Protein AF-A0A3N1X2M3-F1 (afdb_monomer_lite)

pLDDT: mean 77.03, std 16.51, range [32.19, 97.44]

Radius of gyration: 41.49 Å; chains: 1; bounding box: 100×91×136 Å

Sequence (552 aa):
MCPLSKSHRQSRPHRLSAPCVRRRLHGYTLLELTVAGSVAAVVTAGALLTLQFNERMTAGKIVAEHMLRLSAAVVRYKELYHKELTRLPPICGQSSYAVGLSKAGPDLSAVAPARPLCSVERRGSPAVFMDNGLQPSVADLQAFGLLESGFDPRLVLPLMPAVPVKRADTSGAPSTLDAPAEFGILIAAVCLESGASTLLPPTPPSPHEPDPCGFQASGGHADLVSTVFNIRPYDVGGDRFGSGARLGAMLQALGGQGFMAQLGSDGQLRAYKGQSVLPNPVTAPTLNGAAGLPGIVAAHHRSVPSEFTMRDGSNPPTQDWNFANRALNHVSTLGVDGLATLGSVKVGNNLSVSGNAEVDGDVTIDGAAAVTGRVVMTGGASLYGASSVEHLGMRSIQSIGDACSTRHHSFAQDDQNLEQLMMCHNTKWVRIAAATPAAPPPPAASQRPGFHFRLSERGFRGLLRFEVIYRQNGSTYSAKSPEYSQTGATWSWTPDASNQQIVLLVAQIHAGQNGWVSIMRRPLDDDLYRTKGKCYNILSTAYPFPVDHSCN

Structure (mmCIF, N/CA/C/O backbone):
data_AF-A0A3N1X2M3-F1
#
_entry.id   AF-A0A3N1X2M3-F1
#
loop_
_atom_site.group_PDB
_atom_site.id
_atom_site.type_symbol
_atom_site.label_atom_id
_atom_site.label_alt_id
_atom_site.label_comp_id
_atom_site.label_asym_id
_atom_site.label_entity_id
_atom_site.label_seq_id
_atom_site.pdbx_PDB_ins_code
_atom_site.Cartn_x
_atom_site.Cartn_y
_atom_site.Cartn_z
_atom_site.occupancy
_atom_site.B_iso_or_equiv
_atom_site.auth_seq_id
_atom_site.auth_comp_id
_atom_site.auth_asym_id
_atom_site.auth_atom_id
_atom_site.pdbx_PDB_model_num
ATOM 1 N N . MET A 1 1 ? 23.122 6.954 -68.453 1.00 53.81 1 MET A N 1
ATOM 2 C CA . MET A 1 1 ? 22.817 6.107 -69.625 1.00 53.81 1 MET A CA 1
ATOM 3 C C . MET A 1 1 ? 21.412 5.545 -69.471 1.00 53.81 1 MET A C 1
ATOM 5 O O . MET A 1 1 ? 21.198 4.759 -68.566 1.00 53.81 1 MET A O 1
ATOM 9 N N . CYS A 1 2 ? 20.475 6.026 -70.289 1.00 32.19 2 CYS A N 1
ATOM 10 C CA . CYS A 1 2 ? 19.254 5.373 -70.789 1.00 32.19 2 CYS A CA 1
ATOM 11 C C . CYS A 1 2 ? 18.609 6.360 -71.790 1.00 32.19 2 CYS A C 1
ATOM 13 O O . CYS A 1 2 ? 18.848 7.563 -71.661 1.00 32.19 2 CYS A O 1
ATOM 15 N N . PRO A 1 3 ? 17.943 5.884 -72.853 1.00 58.34 3 PRO A N 1
ATOM 16 C CA . PRO A 1 3 ? 18.269 6.345 -74.197 1.00 58.34 3 PRO A CA 1
ATOM 17 C C . PRO A 1 3 ? 17.241 7.277 -74.851 1.00 58.34 3 PRO A C 1
ATOM 19 O O . PRO A 1 3 ? 16.112 7.456 -74.408 1.00 58.34 3 PRO A O 1
ATOM 22 N N . LEU A 1 4 ? 17.719 7.850 -75.956 1.00 56.78 4 LEU A N 1
ATOM 23 C CA . LEU A 1 4 ? 17.026 8.627 -76.976 1.00 56.78 4 LEU A CA 1
ATOM 24 C C . LEU A 1 4 ? 15.761 7.946 -77.523 1.00 56.78 4 LEU A C 1
ATOM 26 O O . LEU A 1 4 ? 15.794 6.779 -77.900 1.00 56.78 4 LEU A O 1
ATOM 30 N N . SER A 1 5 ? 14.718 8.748 -77.751 1.00 49.72 5 SER A N 1
ATOM 31 C CA . SER A 1 5 ? 13.760 8.536 -78.840 1.00 49.72 5 SER A CA 1
ATOM 32 C C . SER A 1 5 ? 13.392 9.885 -79.464 1.00 49.72 5 SER A C 1
ATOM 34 O O . SER A 1 5 ? 12.860 10.776 -78.803 1.00 49.72 5 SER A O 1
ATOM 36 N N . LYS A 1 6 ? 13.746 10.038 -80.744 1.00 57.00 6 LYS A N 1
ATOM 37 C CA . LYS A 1 6 ? 13.289 11.087 -81.664 1.00 57.00 6 LYS A CA 1
ATOM 38 C C . LYS A 1 6 ? 12.164 10.497 -82.516 1.00 57.00 6 LYS A C 1
ATOM 40 O O . LYS A 1 6 ? 12.378 9.446 -83.108 1.00 57.00 6 LYS A O 1
ATOM 45 N N . SER A 1 7 ? 11.064 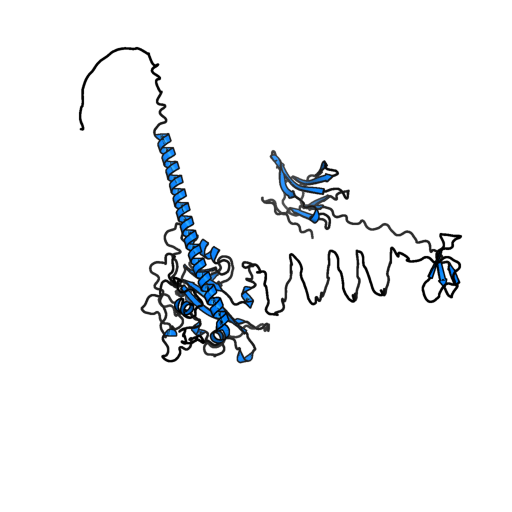11.224 -82.716 1.00 49.16 7 SER A N 1
ATOM 46 C CA . SER A 1 7 ? 10.357 11.232 -84.007 1.00 49.16 7 SER A CA 1
ATOM 47 C C . SER A 1 7 ? 9.429 12.446 -84.149 1.00 49.16 7 SER A C 1
ATOM 49 O O . SER A 1 7 ? 8.823 12.915 -83.192 1.00 49.16 7 SER A O 1
ATOM 51 N N . HIS A 1 8 ? 9.393 12.954 -85.378 1.00 52.16 8 HIS A N 1
ATOM 52 C CA . HIS A 1 8 ? 8.836 14.198 -85.908 1.00 52.16 8 HIS A CA 1
ATOM 53 C C . HIS A 1 8 ? 7.333 14.139 -86.252 1.00 52.16 8 HIS A C 1
ATOM 55 O O . HIS A 1 8 ? 6.899 13.162 -86.853 1.00 52.16 8 HIS A O 1
ATOM 61 N N . ARG A 1 9 ? 6.612 15.267 -86.083 1.00 44.78 9 ARG A N 1
ATOM 62 C CA . ARG A 1 9 ? 5.827 16.010 -87.122 1.00 44.78 9 ARG A CA 1
ATOM 63 C C . ARG A 1 9 ? 5.054 17.171 -86.461 1.00 44.78 9 ARG A C 1
ATOM 65 O O . ARG A 1 9 ? 4.265 16.936 -85.564 1.00 44.78 9 ARG A O 1
ATOM 72 N N . GLN A 1 10 ? 5.430 18.440 -86.650 1.00 52.47 10 GLN A N 1
ATOM 73 C CA . GLN A 1 10 ? 5.041 19.393 -87.717 1.00 52.47 10 GLN A CA 1
ATOM 74 C C . GLN A 1 10 ? 3.537 19.752 -87.804 1.00 52.47 10 GLN A C 1
ATOM 76 O O . GLN A 1 10 ? 2.766 19.065 -88.461 1.00 52.47 10 GLN A O 1
ATOM 81 N N . SER A 1 11 ? 3.158 20.908 -87.236 1.00 43.72 11 SER A N 1
ATOM 82 C CA . SER A 1 11 ? 2.381 21.982 -87.899 1.00 43.72 11 SER A CA 1
ATOM 83 C C . SER A 1 11 ? 2.278 23.235 -86.996 1.00 43.72 11 SER A C 1
ATOM 85 O O . SER A 1 11 ? 2.038 23.155 -85.798 1.00 43.72 11 SER A O 1
ATOM 87 N N . ARG A 1 12 ? 2.581 24.397 -87.588 1.00 45.47 12 ARG A N 1
ATOM 88 C CA . ARG A 1 12 ? 2.543 25.782 -87.052 1.00 45.47 12 ARG A CA 1
ATOM 89 C C . ARG A 1 12 ? 1.107 26.365 -87.176 1.00 45.47 12 ARG A C 1
ATOM 91 O O . ARG A 1 12 ? 0.313 25.745 -87.872 1.00 45.47 12 ARG A O 1
ATOM 98 N N . PRO A 1 13 ? 0.827 27.640 -86.818 1.00 62.94 13 PRO A N 1
ATOM 99 C CA . PRO A 1 13 ? 1.230 28.434 -85.647 1.00 62.94 13 PRO A CA 1
ATOM 100 C C . PRO A 1 13 ? 0.038 29.231 -85.049 1.00 62.94 13 PRO A C 1
ATOM 102 O O . PRO A 1 13 ? -0.761 29.781 -85.790 1.00 62.94 13 PRO A O 1
ATOM 105 N N . HIS A 1 14 ? -0.008 29.475 -83.737 1.00 43.88 14 HIS A N 1
ATOM 106 C CA . HIS A 1 14 ? -0.624 30.711 -83.229 1.00 43.88 14 HIS A CA 1
ATOM 107 C C . HIS A 1 14 ? 0.179 31.251 -82.050 1.00 43.88 14 HIS A C 1
ATOM 109 O O . HIS A 1 14 ? 0.288 30.641 -80.989 1.00 43.88 14 HIS A O 1
ATOM 115 N N . ARG A 1 15 ? 0.795 32.412 -82.299 1.00 51.28 15 ARG A N 1
ATOM 116 C CA . ARG A 1 15 ? 1.425 33.268 -81.299 1.00 51.28 15 ARG A CA 1
ATOM 117 C C . ARG A 1 15 ? 0.338 33.787 -80.362 1.00 51.28 15 ARG A C 1
ATOM 119 O O . ARG A 1 15 ? -0.421 34.669 -80.745 1.00 51.28 15 ARG A O 1
ATOM 126 N N . LEU A 1 16 ? 0.331 33.294 -79.132 1.00 49.75 16 LEU A N 1
ATOM 127 C CA . LEU A 1 16 ? -0.093 34.077 -77.981 1.00 49.75 16 LEU A CA 1
ATOM 128 C C . LEU A 1 16 ? 1.117 34.181 -77.062 1.00 49.75 16 LEU A C 1
ATOM 130 O O . LEU A 1 16 ? 1.571 33.211 -76.460 1.00 49.75 16 LEU A O 1
ATOM 134 N N . SER A 1 17 ? 1.691 35.376 -77.069 1.00 53.62 17 SER A N 1
ATOM 135 C CA . SER A 1 17 ? 2.804 35.810 -76.244 1.00 53.62 17 SER A CA 1
ATOM 136 C C . SER A 1 17 ? 2.373 35.768 -74.778 1.00 53.62 17 SER A C 1
ATOM 138 O O . SER A 1 17 ? 1.861 36.750 -74.247 1.00 53.62 17 SER A O 1
ATOM 140 N N . ALA A 1 18 ? 2.543 34.622 -74.122 1.00 58.44 18 ALA A N 1
ATOM 141 C CA . ALA A 1 18 ? 2.442 34.559 -72.674 1.00 58.44 18 ALA A CA 1
ATOM 142 C C . ALA A 1 18 ? 3.583 35.408 -72.083 1.00 58.44 18 ALA A C 1
ATOM 144 O O . ALA A 1 18 ? 4.738 35.235 -72.493 1.00 58.44 18 ALA A O 1
ATOM 145 N N . PRO A 1 19 ? 3.303 36.339 -71.155 1.00 50.25 19 PRO A N 1
ATOM 146 C CA . PRO A 1 19 ? 4.348 37.099 -70.498 1.00 50.25 19 PRO A CA 1
ATOM 147 C C . PRO A 1 19 ? 5.269 36.111 -69.789 1.00 50.25 19 PRO A C 1
ATOM 149 O O . PRO A 1 19 ? 4.831 35.285 -68.988 1.00 50.25 19 PRO A O 1
ATOM 152 N N . CYS A 1 20 ? 6.557 36.186 -70.116 1.00 51.91 20 CYS A N 1
ATOM 153 C CA . CYS A 1 20 ? 7.609 35.490 -69.401 1.00 51.91 20 CYS A CA 1
ATOM 154 C C . CYS A 1 20 ? 7.644 36.067 -67.982 1.00 51.91 20 CYS A C 1
ATOM 156 O O . CYS A 1 20 ? 8.359 37.027 -67.690 1.00 51.91 20 CYS A O 1
ATOM 158 N N . VAL A 1 21 ? 6.798 35.524 -67.105 1.00 55.84 21 VAL A N 1
ATOM 159 C CA . VAL A 1 21 ? 6.858 35.764 -65.671 1.00 55.84 21 VAL A CA 1
ATOM 160 C C . VAL A 1 21 ? 8.177 35.151 -65.236 1.00 55.84 21 VAL A C 1
ATOM 162 O O . VAL A 1 21 ? 8.272 33.951 -64.979 1.00 55.84 21 VAL A O 1
ATOM 165 N N . ARG A 1 22 ? 9.222 35.985 -65.186 1.00 50.28 22 ARG A N 1
ATOM 166 C CA . ARG A 1 22 ? 10.415 35.738 -64.380 1.00 50.28 22 ARG A CA 1
ATOM 167 C C . ARG A 1 22 ? 9.916 35.519 -62.956 1.00 50.28 22 ARG A C 1
ATOM 169 O O . ARG A 1 22 ? 9.818 36.464 -62.174 1.00 50.28 22 ARG A O 1
ATOM 176 N N . ARG A 1 23 ? 9.578 34.272 -62.618 1.00 54.62 23 ARG A N 1
ATOM 177 C CA . ARG A 1 23 ? 9.524 33.822 -61.235 1.00 54.62 23 ARG A CA 1
ATOM 178 C C . ARG A 1 23 ? 10.933 34.052 -60.724 1.00 54.62 23 ARG A C 1
ATOM 180 O O . ARG A 1 23 ? 11.838 33.276 -61.018 1.00 54.62 23 ARG A O 1
ATOM 187 N N . ARG A 1 24 ? 11.132 35.181 -60.039 1.00 54.78 24 ARG A N 1
ATOM 188 C CA . ARG A 1 24 ? 12.259 35.349 -59.134 1.00 54.78 24 ARG A CA 1
ATOM 189 C C . ARG A 1 24 ? 12.146 34.157 -58.197 1.00 54.78 24 ARG A C 1
ATOM 191 O O . ARG A 1 24 ? 11.258 34.135 -57.347 1.00 54.78 24 ARG A O 1
ATOM 198 N N . LEU A 1 25 ? 12.958 33.133 -58.444 1.00 56.84 25 LEU A N 1
ATOM 199 C CA . LEU A 1 25 ? 13.292 32.127 -57.455 1.00 56.84 25 LEU A CA 1
ATOM 200 C C . LEU A 1 25 ? 13.888 32.940 -56.315 1.00 56.84 25 LEU A C 1
ATOM 202 O O . LEU A 1 25 ? 15.044 33.353 -56.369 1.00 56.84 25 LEU A O 1
ATOM 206 N N . HIS A 1 26 ? 13.030 33.316 -55.372 1.00 59.12 26 HIS A N 1
ATOM 207 C CA . HIS A 1 26 ? 13.476 33.878 -54.121 1.00 59.12 26 HIS A CA 1
ATOM 208 C C . HIS A 1 26 ? 14.289 32.747 -53.517 1.00 59.12 26 HIS A C 1
ATOM 210 O O . HIS A 1 26 ? 13.748 31.674 -53.246 1.00 59.12 26 HIS A O 1
ATOM 216 N N . GLY A 1 27 ? 15.604 32.944 -53.456 1.00 59.41 27 GLY A N 1
ATOM 217 C CA . GLY A 1 27 ? 16.494 32.084 -52.707 1.00 59.41 27 GLY A CA 1
ATOM 218 C C . GLY A 1 27 ? 16.110 32.210 -51.244 1.00 59.41 27 GLY A C 1
ATOM 219 O O . GLY A 1 27 ? 16.752 32.941 -50.505 1.00 59.41 27 GLY A O 1
ATOM 220 N N . TYR A 1 28 ? 15.033 31.540 -50.849 1.00 61.38 28 TYR A N 1
ATOM 221 C CA . TYR A 1 28 ? 14.837 31.079 -49.489 1.00 61.38 28 TYR A CA 1
ATOM 222 C C . TYR A 1 28 ? 15.843 29.950 -49.350 1.00 61.38 28 TYR A C 1
ATOM 224 O O . TYR A 1 28 ? 15.673 28.827 -49.830 1.00 61.38 28 TYR A O 1
ATOM 232 N N . THR A 1 29 ? 17.029 30.403 -48.965 1.00 69.19 29 THR A N 1
ATOM 233 C CA . THR A 1 29 ? 18.290 29.702 -49.075 1.00 69.19 29 THR A CA 1
ATOM 234 C C . THR A 1 29 ? 18.271 28.507 -48.138 1.00 69.19 29 THR A C 1
ATOM 236 O O . THR A 1 29 ? 17.552 28.481 -47.145 1.00 69.19 29 THR A O 1
ATOM 239 N N . LEU A 1 30 ? 19.085 27.510 -48.463 1.00 81.38 30 LEU A N 1
ATOM 240 C CA . LEU A 1 30 ? 19.353 26.280 -47.714 1.00 81.38 30 LEU A CA 1
ATOM 241 C C . LEU A 1 30 ? 19.266 26.395 -46.170 1.00 81.38 30 LEU A C 1
ATOM 243 O O . LEU A 1 30 ? 18.910 25.427 -45.509 1.00 81.38 30 LEU A O 1
ATOM 247 N N . LEU A 1 31 ? 19.572 27.570 -45.612 1.00 84.31 31 LEU A N 1
ATOM 248 C CA . LEU A 1 31 ? 19.522 27.901 -44.191 1.00 84.31 31 LEU A CA 1
ATOM 249 C C . LEU A 1 31 ? 18.120 27.794 -43.557 1.00 84.31 31 LEU A C 1
ATOM 251 O O . LEU A 1 31 ? 18.002 27.318 -42.433 1.00 84.31 31 LEU A O 1
ATOM 255 N N . GLU A 1 32 ? 17.044 28.180 -44.247 1.00 85.12 32 GLU A N 1
ATOM 256 C CA . GLU A 1 32 ? 15.685 28.030 -43.692 1.00 85.12 32 GLU A CA 1
ATOM 257 C C . GLU A 1 32 ? 15.264 26.558 -43.628 1.00 85.12 32 GLU A C 1
ATOM 259 O O . GLU A 1 32 ? 14.661 26.123 -42.648 1.00 85.12 32 GLU A O 1
ATOM 264 N N . LEU A 1 33 ? 15.654 25.764 -44.631 1.00 87.88 33 LEU A N 1
ATOM 265 C CA . LEU A 1 33 ? 15.412 24.320 -44.646 1.00 87.88 33 LEU A CA 1
ATOM 266 C C . LEU A 1 33 ? 16.230 23.587 -43.577 1.00 87.88 33 LEU A C 1
ATOM 268 O O . LEU A 1 33 ? 15.714 22.652 -42.967 1.00 87.88 33 LEU A O 1
ATOM 272 N N . THR A 1 34 ? 17.473 24.000 -43.308 1.00 92.75 34 THR A N 1
ATOM 273 C CA . THR A 1 34 ? 18.277 23.386 -42.239 1.00 92.75 34 THR A CA 1
ATOM 274 C C . THR A 1 34 ? 17.753 23.743 -40.852 1.00 92.75 34 THR A C 1
ATOM 276 O O . THR A 1 34 ? 17.712 22.866 -39.990 1.00 92.75 34 THR A O 1
ATOM 279 N N . VAL A 1 35 ? 17.298 24.982 -40.631 1.00 93.12 35 VAL A N 1
ATOM 280 C CA . VAL A 1 35 ? 16.659 25.388 -39.367 1.00 93.12 35 VAL A CA 1
ATOM 281 C C . VAL A 1 35 ? 15.319 24.674 -39.178 1.00 93.12 35 VAL A C 1
ATOM 283 O O . VAL A 1 35 ? 15.062 24.129 -38.108 1.00 93.12 35 VAL A O 1
ATOM 286 N N . ALA A 1 36 ? 14.478 24.598 -40.211 1.00 91.44 36 ALA A N 1
ATOM 287 C CA . ALA A 1 36 ? 13.221 23.856 -40.133 1.00 91.44 36 ALA A CA 1
ATOM 288 C C . ALA A 1 36 ? 13.463 22.358 -39.873 1.00 91.44 36 ALA A C 1
ATOM 290 O O . ALA A 1 36 ? 12.793 21.760 -39.032 1.00 91.44 36 ALA A O 1
ATOM 291 N N . GLY A 1 37 ? 14.457 21.763 -40.541 1.00 95.38 37 GLY A N 1
ATOM 292 C CA . GLY A 1 37 ? 14.848 20.369 -40.342 1.00 95.38 37 GLY A CA 1
ATOM 293 C C . GLY A 1 37 ? 15.375 20.086 -38.934 1.00 95.38 37 GLY A C 1
ATOM 294 O O . GLY A 1 37 ? 15.005 19.073 -38.340 1.00 95.38 37 GLY A O 1
ATOM 295 N N . SER A 1 38 ? 16.186 20.981 -38.361 1.00 95.56 38 SER A N 1
ATOM 296 C CA . SER A 1 38 ? 16.709 20.813 -37.000 1.00 95.56 38 SER A CA 1
ATOM 297 C C . SER A 1 38 ? 15.615 20.963 -35.941 1.00 95.56 38 SER A C 1
ATOM 299 O O . SER A 1 38 ? 15.538 20.135 -35.034 1.00 95.56 38 SER A O 1
ATOM 301 N N . VAL A 1 39 ? 14.709 21.935 -36.089 1.00 95.62 39 VAL A N 1
ATOM 302 C CA . VAL A 1 39 ? 13.544 22.088 -35.203 1.00 95.62 39 VAL A CA 1
ATOM 303 C C . VAL A 1 39 ? 12.637 20.860 -35.292 1.00 95.62 39 VAL A C 1
ATOM 305 O O . VAL A 1 39 ? 12.254 20.313 -34.258 1.00 95.62 39 VAL A O 1
ATOM 308 N N . ALA A 1 40 ? 12.345 20.368 -36.499 1.00 96.00 40 ALA A N 1
ATOM 309 C CA . ALA A 1 40 ? 11.546 19.159 -36.687 1.00 96.00 40 ALA A CA 1
ATOM 310 C C . ALA A 1 40 ? 12.202 17.927 -36.040 1.00 96.00 40 ALA A C 1
ATOM 312 O O . ALA A 1 40 ? 11.512 17.140 -35.387 1.00 96.00 40 ALA A O 1
ATOM 313 N N . ALA A 1 41 ? 13.525 17.776 -36.154 1.00 96.88 41 ALA A N 1
ATOM 314 C CA . ALA A 1 41 ? 14.265 16.693 -35.508 1.00 96.88 41 ALA A CA 1
ATOM 315 C C . ALA A 1 41 ? 14.193 16.778 -33.974 1.00 96.88 41 ALA A C 1
ATOM 317 O O . ALA A 1 41 ? 13.937 15.767 -33.323 1.00 96.88 41 ALA A O 1
ATOM 318 N N . VAL A 1 42 ? 14.344 17.975 -33.394 1.00 96.56 42 VAL A N 1
ATOM 319 C CA . VAL A 1 42 ? 14.238 18.193 -31.940 1.00 96.56 42 VAL A CA 1
ATOM 320 C C . VAL A 1 42 ? 12.825 17.903 -31.434 1.00 96.56 42 VAL A C 1
ATOM 322 O O . VAL A 1 42 ? 12.671 17.202 -30.435 1.00 96.56 42 VAL A O 1
ATOM 325 N N . VAL A 1 43 ? 11.790 18.379 -32.130 1.00 96.75 43 VAL A N 1
ATOM 326 C CA . VAL A 1 43 ? 10.387 18.110 -31.769 1.00 96.75 43 VAL A CA 1
ATOM 327 C C . VAL A 1 43 ? 10.079 16.615 -31.862 1.00 96.75 43 VAL A C 1
ATOM 329 O O . VAL A 1 43 ? 9.470 16.059 -30.951 1.00 96.75 43 VAL A O 1
ATOM 332 N N . THR A 1 44 ? 10.544 15.945 -32.919 1.00 96.38 44 THR A N 1
ATOM 333 C CA . THR A 1 44 ? 10.338 14.499 -33.103 1.00 96.38 44 THR A CA 1
ATOM 334 C C . THR A 1 44 ? 11.055 13.694 -32.020 1.00 96.38 44 THR A C 1
ATOM 336 O O . THR A 1 44 ? 10.460 12.794 -31.430 1.00 96.38 44 THR A O 1
ATOM 339 N N . ALA A 1 45 ? 12.305 14.041 -31.699 1.00 95.56 45 ALA A N 1
ATOM 340 C CA . ALA A 1 45 ? 13.048 13.416 -30.608 1.00 95.56 45 ALA A CA 1
ATOM 341 C C . ALA A 1 45 ? 12.356 13.640 -29.253 1.00 95.56 45 ALA A C 1
ATOM 343 O O . ALA A 1 45 ? 12.211 12.697 -28.479 1.00 95.56 45 ALA A O 1
ATOM 344 N N . GLY A 1 46 ? 11.862 14.855 -28.991 1.00 95.69 46 GLY A N 1
ATOM 345 C CA . GLY A 1 46 ? 11.084 15.173 -27.793 1.00 95.69 46 GLY A CA 1
ATOM 346 C C . GLY A 1 46 ? 9.809 14.335 -27.681 1.00 95.69 46 GLY A C 1
ATOM 347 O O . GLY A 1 46 ? 9.568 13.730 -26.639 1.00 95.69 46 GLY A O 1
ATOM 348 N N . ALA A 1 47 ? 9.036 14.220 -28.765 1.00 96.12 47 ALA A N 1
ATOM 349 C CA . ALA A 1 47 ? 7.826 13.401 -28.802 1.00 96.12 47 ALA A CA 1
ATOM 350 C C . ALA A 1 47 ? 8.122 11.912 -28.546 1.00 96.12 47 ALA A C 1
ATOM 352 O O . ALA A 1 47 ? 7.431 11.280 -27.746 1.00 96.12 47 ALA A O 1
ATOM 353 N N . LEU A 1 48 ? 9.177 11.361 -29.158 1.00 95.81 48 LEU A N 1
ATOM 354 C CA . LEU A 1 48 ? 9.611 9.980 -28.919 1.00 95.81 48 LEU A CA 1
ATOM 355 C C . LEU A 1 48 ? 10.044 9.757 -27.463 1.00 95.81 48 LEU A C 1
ATOM 357 O O . LEU A 1 48 ? 9.669 8.749 -26.866 1.00 95.81 48 LEU A O 1
ATOM 361 N N . LEU A 1 49 ? 10.771 10.705 -26.862 1.00 93.25 49 LEU A N 1
ATOM 362 C CA . LEU A 1 49 ? 11.153 10.638 -25.448 1.00 93.25 49 LEU A CA 1
ATOM 363 C C . LEU A 1 49 ? 9.930 10.689 -24.522 1.00 93.25 49 LEU A C 1
ATOM 365 O O . LEU A 1 49 ? 9.885 9.949 -23.539 1.00 93.25 49 LEU A O 1
ATOM 369 N N . THR A 1 50 ? 8.917 11.504 -24.834 1.00 93.56 50 THR A N 1
ATOM 370 C CA . THR A 1 50 ? 7.654 11.543 -24.078 1.00 93.56 50 THR A CA 1
ATOM 371 C C . THR A 1 50 ? 6.870 10.237 -24.203 1.00 93.56 50 THR A C 1
ATOM 373 O O . THR A 1 50 ? 6.358 9.743 -23.198 1.00 93.56 50 THR A O 1
ATOM 376 N N . LEU A 1 51 ? 6.798 9.641 -25.398 1.00 95.12 51 LEU A N 1
ATOM 377 C CA . LEU A 1 51 ? 6.150 8.341 -25.594 1.00 95.12 51 LEU A CA 1
ATOM 378 C C . LEU A 1 51 ? 6.859 7.243 -24.791 1.00 95.12 51 LEU A C 1
ATOM 380 O O . LEU A 1 51 ? 6.209 6.548 -24.013 1.00 95.12 51 LEU A O 1
ATOM 384 N N . GLN A 1 52 ? 8.191 7.164 -24.872 1.00 92.69 52 GLN A N 1
ATOM 385 C CA . GLN A 1 52 ? 8.979 6.216 -24.076 1.00 92.69 52 GLN A CA 1
ATOM 386 C C . GLN A 1 52 ? 8.803 6.432 -22.568 1.00 92.69 52 GLN A C 1
ATOM 388 O O . GLN A 1 52 ? 8.731 5.470 -21.802 1.00 92.69 52 GLN A O 1
ATOM 393 N N . PHE A 1 53 ? 8.726 7.686 -22.117 1.00 92.81 53 PHE A N 1
ATOM 394 C CA . PHE A 1 53 ? 8.460 8.005 -20.717 1.00 92.81 53 PHE A CA 1
ATOM 395 C C . PHE A 1 53 ? 7.078 7.497 -20.278 1.00 92.81 53 PHE A C 1
ATOM 397 O O . PHE A 1 53 ? 6.966 6.840 -19.242 1.00 92.81 53 PHE A O 1
ATOM 404 N N . ASN A 1 54 ? 6.037 7.725 -21.082 1.00 94.25 54 ASN A N 1
ATOM 405 C CA . ASN A 1 54 ? 4.677 7.264 -20.793 1.00 94.25 54 ASN A CA 1
ATOM 406 C C . ASN A 1 54 ? 4.562 5.734 -20.786 1.00 94.25 54 ASN A C 1
ATOM 408 O O . ASN A 1 54 ? 3.906 5.174 -19.904 1.00 94.25 54 ASN A O 1
ATOM 412 N N . GLU A 1 55 ? 5.237 5.040 -21.703 1.00 93.94 55 GLU A N 1
ATOM 413 C CA . GLU A 1 55 ? 5.326 3.575 -21.696 1.00 93.94 55 GLU A CA 1
ATOM 414 C C . GLU A 1 55 ? 5.997 3.063 -20.412 1.00 93.94 55 GLU A C 1
ATOM 416 O O . GLU A 1 55 ? 5.504 2.132 -19.771 1.00 93.94 55 GLU A O 1
ATOM 421 N N . ARG A 1 56 ? 7.082 3.711 -19.964 1.00 91.62 56 ARG A N 1
ATOM 422 C CA . ARG A 1 56 ? 7.770 3.364 -18.708 1.00 91.62 56 ARG A CA 1
ATOM 423 C C . ARG A 1 56 ? 6.888 3.587 -17.479 1.00 91.62 56 ARG A C 1
ATOM 425 O O . ARG A 1 56 ? 6.873 2.721 -16.605 1.00 91.62 56 ARG A O 1
ATOM 432 N N . MET A 1 57 ? 6.150 4.696 -17.425 1.00 94.50 57 MET A N 1
ATOM 433 C CA . MET A 1 57 ? 5.175 4.977 -16.362 1.00 94.50 57 MET A CA 1
ATOM 434 C C . MET A 1 57 ? 4.064 3.919 -16.339 1.00 94.50 57 MET A C 1
ATOM 436 O O . MET A 1 57 ? 3.705 3.422 -15.275 1.00 94.50 57 MET A O 1
ATOM 440 N N . THR A 1 58 ? 3.549 3.544 -17.513 1.00 94.81 58 THR A N 1
ATOM 441 C CA . THR A 1 58 ? 2.489 2.533 -17.657 1.00 94.81 58 THR A CA 1
ATOM 442 C C . THR A 1 58 ? 2.968 1.165 -17.181 1.00 94.81 58 THR A C 1
ATOM 444 O O . THR A 1 58 ? 2.280 0.527 -16.391 1.00 94.81 58 THR A O 1
ATOM 447 N N . ALA A 1 59 ? 4.187 0.756 -17.547 1.00 93.88 59 ALA A N 1
ATOM 448 C CA . ALA A 1 59 ? 4.790 -0.475 -17.035 1.00 93.88 59 ALA A CA 1
ATOM 449 C C . ALA A 1 59 ? 4.894 -0.475 -15.498 1.00 93.88 59 ALA A C 1
ATOM 451 O O . ALA A 1 59 ? 4.586 -1.477 -14.861 1.00 93.88 59 ALA A O 1
ATOM 452 N N . GLY A 1 60 ? 5.275 0.655 -14.891 1.00 94.81 60 GLY A N 1
ATOM 453 C CA . GLY A 1 60 ? 5.309 0.798 -13.432 1.00 94.81 60 GLY A CA 1
ATOM 454 C C . GLY A 1 60 ? 3.936 0.617 -12.779 1.00 94.81 60 GLY A C 1
ATOM 455 O O . GLY A 1 60 ? 3.817 -0.104 -11.791 1.00 94.81 60 GLY A O 1
ATOM 456 N N . LYS A 1 61 ? 2.889 1.218 -13.361 1.00 96.19 61 LYS A N 1
ATOM 457 C CA . LYS A 1 61 ? 1.502 1.070 -12.886 1.00 96.19 61 LYS A CA 1
ATOM 458 C C . LYS A 1 61 ? 1.006 -0.371 -12.980 1.00 96.19 61 LYS A C 1
ATOM 460 O O . LYS A 1 61 ? 0.433 -0.861 -12.018 1.00 96.19 61 LYS A O 1
ATOM 465 N N . ILE A 1 62 ? 1.288 -1.062 -14.086 1.00 95.00 62 ILE A N 1
ATOM 466 C CA . ILE A 1 62 ? 0.908 -2.471 -14.264 1.00 95.00 62 ILE A CA 1
ATOM 467 C C . ILE A 1 62 ? 1.525 -3.332 -13.154 1.00 95.00 62 ILE A C 1
ATOM 469 O O . ILE A 1 62 ? 0.825 -4.111 -12.516 1.00 95.00 62 ILE A O 1
ATOM 473 N N . VAL A 1 63 ? 2.814 -3.160 -12.848 1.00 95.00 63 VAL A N 1
ATOM 474 C CA . VAL A 1 63 ? 3.454 -3.942 -11.774 1.00 95.00 63 VAL A CA 1
ATOM 475 C C . VAL A 1 63 ? 2.873 -3.619 -10.398 1.00 95.00 63 VAL A C 1
ATOM 477 O O . VAL A 1 63 ? 2.689 -4.530 -9.590 1.00 95.00 63 VAL A O 1
ATOM 480 N N . ALA A 1 64 ? 2.525 -2.358 -10.135 1.00 96.19 64 ALA A N 1
ATOM 481 C CA . ALA A 1 64 ? 1.809 -1.996 -8.915 1.00 96.19 64 ALA A CA 1
ATOM 482 C C . ALA A 1 64 ? 0.438 -2.683 -8.826 1.00 96.19 64 ALA A C 1
ATOM 484 O O . ALA A 1 64 ? 0.113 -3.236 -7.780 1.00 96.19 64 ALA A O 1
ATOM 485 N N . GLU A 1 65 ? -0.337 -2.720 -9.912 1.00 96.06 65 GLU A N 1
ATOM 486 C CA . GLU A 1 65 ? -1.621 -3.431 -9.957 1.00 96.06 65 GLU A CA 1
ATOM 487 C C . GLU A 1 65 ? -1.456 -4.932 -9.686 1.00 96.06 65 GLU A C 1
ATOM 489 O O . GLU A 1 65 ? -2.223 -5.499 -8.908 1.00 96.06 65 GLU A O 1
ATOM 494 N N . HIS A 1 66 ? -0.429 -5.573 -10.255 1.00 95.69 66 HIS A N 1
ATOM 495 C CA . HIS A 1 66 ? -0.104 -6.972 -9.958 1.00 95.69 66 HIS A CA 1
ATOM 496 C C . HIS A 1 66 ? 0.215 -7.181 -8.470 1.00 95.69 66 HIS A C 1
ATOM 498 O O . HIS A 1 66 ? -0.324 -8.100 -7.850 1.00 95.69 66 HIS A O 1
ATOM 504 N N . MET A 1 67 ? 1.034 -6.311 -7.871 1.00 96.75 67 MET A N 1
ATOM 505 C CA . MET A 1 67 ? 1.344 -6.383 -6.439 1.00 96.75 67 MET A CA 1
ATOM 506 C C . MET A 1 67 ? 0.118 -6.132 -5.559 1.00 96.75 67 MET A C 1
ATOM 508 O O . MET A 1 67 ? -0.026 -6.804 -4.543 1.00 96.75 67 MET A O 1
ATOM 512 N N . LEU A 1 68 ? -0.779 -5.217 -5.936 1.00 95.50 68 LEU A N 1
ATOM 513 C CA . LEU A 1 68 ? -2.021 -4.955 -5.201 1.00 95.50 68 LEU A CA 1
ATOM 514 C C . LEU A 1 68 ? -2.988 -6.138 -5.276 1.00 95.50 68 LEU A C 1
ATOM 516 O O . LEU A 1 68 ? -3.579 -6.495 -4.260 1.00 95.50 68 LEU A O 1
ATOM 520 N N . ARG A 1 69 ? -3.121 -6.788 -6.440 1.00 96.38 69 ARG A N 1
ATOM 521 C CA . ARG A 1 69 ? -3.927 -8.014 -6.576 1.00 96.38 69 ARG A CA 1
ATOM 522 C C . ARG A 1 69 ? -3.379 -9.144 -5.714 1.00 96.38 69 ARG A C 1
ATOM 524 O O . ARG A 1 69 ? -4.145 -9.793 -5.004 1.00 96.38 69 ARG A O 1
ATOM 531 N N . LEU A 1 70 ? -2.062 -9.346 -5.741 1.00 97.00 70 LEU A N 1
ATOM 532 C CA . LEU A 1 70 ? -1.410 -10.345 -4.901 1.00 97.00 70 LEU A CA 1
ATOM 533 C C . LEU A 1 70 ? -1.573 -10.007 -3.415 1.00 97.00 70 LEU A C 1
ATOM 535 O O . LEU A 1 70 ? -1.949 -10.873 -2.633 1.00 97.00 70 LEU A O 1
ATOM 539 N N . SER A 1 71 ? -1.376 -8.740 -3.040 1.00 95.94 71 SER A N 1
ATOM 540 C CA . SER A 1 71 ? -1.611 -8.246 -1.681 1.00 95.94 71 SER A CA 1
ATOM 541 C C . SER A 1 71 ? -3.037 -8.557 -1.231 1.00 95.94 71 SER A C 1
ATOM 543 O O . SER A 1 71 ? -3.204 -9.210 -0.208 1.00 95.94 71 SER A O 1
ATOM 545 N N . ALA A 1 72 ? -4.056 -8.227 -2.034 1.00 95.06 72 ALA A N 1
ATOM 546 C CA . ALA A 1 72 ? -5.463 -8.513 -1.743 1.00 95.06 72 ALA A CA 1
ATOM 547 C C . ALA A 1 72 ? -5.748 -10.013 -1.526 1.00 95.06 72 ALA A C 1
ATOM 549 O O . ALA A 1 72 ? -6.512 -10.371 -0.627 1.00 95.06 72 ALA A O 1
ATOM 550 N N . ALA A 1 73 ? -5.116 -10.900 -2.302 1.00 96.75 73 ALA A N 1
ATOM 551 C CA . ALA A 1 73 ? -5.209 -12.345 -2.086 1.00 96.75 73 ALA A CA 1
ATOM 552 C C . ALA A 1 73 ? -4.595 -12.765 -0.738 1.00 96.75 73 ALA A C 1
ATOM 554 O O . ALA A 1 73 ? -5.172 -13.589 -0.026 1.00 96.75 73 ALA A O 1
ATOM 555 N N . VAL A 1 74 ? -3.470 -12.157 -0.348 1.00 96.69 74 VAL A N 1
ATOM 556 C CA . VAL A 1 74 ? -2.833 -12.380 0.960 1.00 96.69 74 VAL A CA 1
ATOM 557 C C . VAL A 1 74 ? -3.702 -11.856 2.103 1.00 96.69 74 VAL A C 1
ATOM 559 O O . VAL A 1 74 ? -3.774 -12.504 3.143 1.00 96.69 74 VAL A O 1
ATOM 562 N N . VAL A 1 75 ? -4.410 -10.736 1.932 1.00 94.50 75 VAL A N 1
ATOM 563 C CA . VAL A 1 75 ? -5.379 -10.249 2.935 1.00 94.50 75 VAL A CA 1
ATOM 564 C C . VAL A 1 75 ? -6.454 -11.295 3.188 1.00 94.50 75 VAL A C 1
ATOM 566 O O . VAL A 1 75 ? -6.629 -11.728 4.324 1.00 94.50 75 VAL A O 1
ATOM 569 N N . ARG A 1 76 ? -7.102 -11.778 2.122 1.00 93.44 76 ARG A N 1
ATOM 570 C CA . ARG A 1 76 ? -8.132 -12.823 2.221 1.00 93.44 76 ARG A CA 1
ATOM 571 C C . ARG A 1 76 ? -7.587 -14.099 2.851 1.00 93.44 76 ARG A C 1
ATOM 573 O O . ARG A 1 76 ? -8.270 -14.736 3.646 1.00 93.44 76 ARG A O 1
ATOM 580 N N . TYR A 1 77 ? -6.350 -14.468 2.519 1.00 95.75 77 TYR A N 1
ATOM 581 C CA . TYR A 1 77 ? -5.667 -15.592 3.147 1.00 95.75 77 TYR A CA 1
ATOM 582 C C . TYR A 1 77 ? -5.509 -15.388 4.661 1.00 95.75 77 TYR A C 1
ATOM 584 O O . TYR A 1 77 ? -5.899 -16.259 5.438 1.00 95.75 77 TYR A O 1
ATOM 592 N N . LYS A 1 78 ? -5.015 -14.221 5.093 1.00 94.50 78 LYS A N 1
ATOM 593 C CA . LYS A 1 78 ? -4.884 -13.881 6.516 1.00 94.50 78 LYS A CA 1
ATOM 594 C C . LYS A 1 78 ? -6.223 -13.915 7.243 1.00 94.50 78 LYS A C 1
ATOM 596 O O . LYS A 1 78 ? -6.263 -14.382 8.372 1.00 94.50 78 LYS A O 1
ATOM 601 N N . GLU A 1 79 ? -7.294 -13.430 6.620 1.00 90.75 79 GLU A N 1
ATOM 602 C CA . GLU A 1 79 ? -8.640 -13.412 7.207 1.00 90.75 79 GLU A CA 1
ATOM 603 C C . GLU A 1 79 ? -9.208 -14.824 7.378 1.00 90.75 79 GLU A C 1
ATOM 605 O O . GLU A 1 79 ? -9.685 -15.175 8.458 1.00 90.75 79 GLU A O 1
ATOM 610 N N . LEU A 1 80 ? -9.119 -15.656 6.336 1.00 92.69 80 LEU A N 1
ATOM 611 C CA . LEU A 1 80 ? -9.667 -17.014 6.347 1.00 92.69 80 LEU A CA 1
ATOM 612 C C . LEU A 1 80 ? -8.909 -17.950 7.293 1.00 92.69 80 LEU A C 1
ATOM 614 O O . LEU A 1 80 ? -9.535 -18.781 7.948 1.00 92.69 80 LEU A O 1
ATOM 618 N N . TYR A 1 81 ? -7.585 -17.805 7.376 1.00 94.50 81 TYR A N 1
ATOM 619 C CA . TYR A 1 81 ? -6.705 -18.688 8.149 1.00 94.50 81 TYR A CA 1
ATOM 620 C C . TYR A 1 81 ? -6.121 -18.005 9.389 1.00 94.50 81 TYR A C 1
ATOM 622 O O . TYR A 1 81 ? -5.105 -18.444 9.923 1.00 94.50 81 TYR A O 1
ATOM 630 N N . HIS A 1 82 ? -6.743 -16.925 9.875 1.00 92.44 82 HIS A N 1
ATOM 631 C CA . HIS A 1 82 ? -6.205 -16.118 10.975 1.00 92.44 82 HIS A CA 1
ATOM 632 C C . HIS A 1 82 ? -5.841 -16.962 12.209 1.00 92.44 82 HIS A C 1
ATOM 634 O O . HIS A 1 82 ? -4.776 -16.789 12.803 1.00 92.44 82 HIS A O 1
ATOM 640 N N . LYS A 1 83 ? -6.706 -17.911 12.591 1.00 90.75 83 LYS A N 1
ATOM 641 C CA . LYS A 1 83 ? -6.512 -18.756 13.782 1.00 90.75 83 LYS A CA 1
ATOM 642 C C . LYS A 1 83 ? -5.365 -19.748 13.615 1.00 90.75 83 LYS A C 1
ATOM 644 O O . LYS A 1 83 ? -4.680 -20.055 14.583 1.00 90.75 83 LYS A O 1
ATOM 649 N N . GLU A 1 84 ? -5.187 -20.286 12.419 1.00 94.19 84 GLU A N 1
ATOM 650 C CA . GLU A 1 84 ? -4.109 -21.203 12.073 1.00 94.19 84 GLU A CA 1
ATOM 651 C C . GLU A 1 84 ? -2.775 -20.455 12.007 1.00 94.19 84 GLU A C 1
ATOM 653 O O . GLU A 1 84 ? -1.802 -20.886 12.617 1.00 94.19 84 GLU A O 1
ATOM 658 N N . LEU A 1 85 ? -2.752 -19.295 11.347 1.00 94.12 85 LEU A N 1
ATOM 659 C CA . LEU A 1 85 ? -1.554 -18.478 11.153 1.00 94.12 85 LEU A CA 1
ATOM 660 C C . LEU A 1 85 ? -1.001 -17.908 12.457 1.00 94.12 85 LEU A C 1
ATOM 662 O O . LEU A 1 85 ? 0.210 -17.887 12.651 1.00 94.12 85 LEU A O 1
ATOM 666 N N . THR A 1 86 ? -1.870 -17.490 13.376 1.00 91.50 86 THR A N 1
ATOM 667 C CA . THR A 1 86 ? -1.459 -16.972 14.694 1.00 91.50 86 THR A CA 1
ATOM 668 C C . THR A 1 86 ? -0.897 -18.044 15.628 1.00 91.50 86 THR A C 1
ATOM 670 O O . THR A 1 86 ? -0.257 -17.706 16.619 1.00 91.50 86 THR A O 1
ATOM 673 N N . ARG A 1 87 ? -1.089 -19.333 15.312 1.00 91.25 87 ARG A N 1
ATOM 674 C CA . ARG A 1 87 ? -0.477 -20.459 16.038 1.00 91.25 87 ARG A CA 1
ATOM 675 C C . ARG A 1 87 ? 0.894 -20.849 15.494 1.00 91.25 87 ARG A C 1
ATOM 677 O O . ARG A 1 87 ? 1.570 -21.664 16.120 1.00 91.25 87 ARG A O 1
ATOM 684 N N . LEU A 1 88 ? 1.288 -20.329 14.331 1.00 92.38 88 LEU A N 1
ATOM 685 C CA . LEU A 1 88 ? 2.579 -20.653 13.740 1.00 92.38 88 LEU A CA 1
ATOM 686 C C . LEU A 1 88 ? 3.708 -19.933 14.494 1.00 92.38 88 LEU A C 1
ATOM 688 O O . LEU A 1 88 ? 3.566 -18.755 14.834 1.00 92.38 88 LEU A O 1
ATOM 692 N N . PRO A 1 89 ? 4.852 -20.600 14.730 1.00 91.44 89 PRO A N 1
ATOM 693 C CA . PRO A 1 89 ? 6.007 -19.959 15.343 1.00 91.44 89 PRO A CA 1
ATOM 694 C C . PRO A 1 89 ? 6.499 -18.746 14.525 1.00 91.44 89 PRO A C 1
ATOM 696 O O . PRO A 1 89 ? 6.551 -18.831 13.295 1.00 91.44 89 PRO A O 1
ATOM 699 N N . PRO A 1 90 ? 6.963 -17.648 15.159 1.00 90.00 90 PRO A N 1
ATOM 700 C CA . PRO A 1 90 ? 7.441 -16.455 14.447 1.00 90.00 90 PRO A CA 1
ATOM 701 C C . PRO A 1 90 ? 8.557 -16.720 13.437 1.00 90.00 90 PRO A C 1
ATOM 703 O O . PRO A 1 90 ? 8.678 -15.998 12.449 1.00 90.00 90 PRO A O 1
ATOM 706 N N . ILE A 1 91 ? 9.367 -17.763 13.660 1.00 89.88 91 ILE A N 1
ATOM 707 C CA . ILE A 1 91 ? 10.431 -18.169 12.734 1.00 89.88 91 ILE A CA 1
ATOM 708 C C . ILE A 1 91 ? 9.887 -18.494 11.335 1.00 89.88 91 ILE A C 1
ATOM 710 O O . ILE A 1 91 ? 10.570 -18.244 10.348 1.00 89.88 91 ILE A O 1
ATOM 714 N N . CYS A 1 92 ? 8.634 -18.952 11.229 1.00 93.56 92 CYS A N 1
ATOM 715 C CA . CYS A 1 92 ? 7.982 -19.217 9.949 1.00 93.56 92 CYS A CA 1
ATOM 716 C C . CYS A 1 92 ? 7.793 -17.937 9.114 1.00 93.56 92 CYS A C 1
ATOM 718 O O . CYS A 1 92 ? 7.763 -18.014 7.888 1.00 93.56 92 CYS A O 1
ATOM 720 N N . GLY A 1 93 ? 7.712 -16.764 9.753 1.00 92.81 93 GLY A N 1
ATOM 721 C CA . GLY A 1 93 ? 7.573 -15.458 9.105 1.00 92.81 93 GLY A CA 1
ATOM 722 C C . GLY A 1 93 ? 8.899 -14.735 8.852 1.00 92.81 93 GLY A C 1
ATOM 723 O O . GLY A 1 93 ? 8.880 -13.576 8.451 1.00 92.81 93 GLY A O 1
ATOM 724 N N . GLN A 1 94 ? 10.053 -15.365 9.103 1.00 91.75 94 GLN A N 1
ATOM 725 C CA . GLN A 1 94 ? 11.360 -14.782 8.785 1.00 91.75 94 GLN A CA 1
ATOM 726 C C . GLN A 1 94 ? 11.704 -15.004 7.316 1.00 91.75 94 GLN A C 1
ATOM 728 O O . GLN A 1 94 ? 11.648 -16.131 6.837 1.00 91.75 94 GLN A O 1
ATOM 733 N N . SER A 1 95 ? 12.116 -13.948 6.612 1.00 92.12 95 SER A N 1
ATOM 734 C CA . SER A 1 95 ? 12.453 -14.051 5.190 1.00 92.12 95 SER A CA 1
ATOM 735 C C . SER A 1 95 ? 13.524 -15.108 4.936 1.00 92.12 95 SER A C 1
ATOM 737 O O . SER A 1 95 ? 14.617 -15.050 5.505 1.00 92.12 95 SER A O 1
ATOM 739 N N . SER A 1 96 ? 13.226 -16.030 4.026 1.00 91.00 96 SER A N 1
ATOM 740 C CA . SER A 1 96 ? 14.169 -17.036 3.546 1.00 91.00 96 SER A CA 1
ATOM 741 C C . SER A 1 96 ? 15.122 -16.501 2.468 1.00 91.00 96 SER A C 1
ATOM 743 O O . SER A 1 96 ? 15.755 -17.302 1.792 1.00 91.00 96 SER A O 1
ATOM 745 N N . TYR A 1 97 ? 15.193 -15.190 2.209 1.00 91.81 97 TYR A N 1
ATOM 746 C CA . TYR A 1 97 ? 15.999 -14.626 1.117 1.00 91.81 97 TYR A CA 1
ATOM 747 C C . TYR A 1 97 ? 17.169 -13.791 1.638 1.00 91.81 97 TYR A C 1
ATOM 749 O O . TYR A 1 97 ? 16.991 -12.858 2.422 1.00 91.81 97 TYR A O 1
ATOM 757 N N . ALA A 1 98 ? 18.370 -14.097 1.153 1.00 85.62 98 ALA A N 1
ATOM 758 C CA . ALA A 1 98 ? 19.601 -13.407 1.519 1.00 85.62 98 ALA A CA 1
ATOM 759 C C . ALA A 1 98 ? 20.499 -13.180 0.299 1.00 85.62 98 ALA A C 1
ATOM 761 O O . ALA A 1 98 ? 20.401 -13.871 -0.716 1.00 85.62 98 ALA A O 1
ATOM 762 N N . VAL A 1 99 ? 21.407 -12.213 0.406 1.00 86.12 99 VAL A N 1
ATOM 763 C CA . VAL A 1 99 ? 22.468 -11.974 -0.581 1.00 86.12 99 VAL A CA 1
ATOM 764 C C . VAL A 1 99 ? 23.821 -12.293 0.039 1.00 86.12 99 VAL A C 1
ATOM 766 O O . VAL A 1 99 ? 24.083 -11.938 1.184 1.00 86.12 99 VAL A O 1
ATOM 769 N N . GLY A 1 100 ? 24.717 -12.923 -0.721 1.00 85.00 100 GLY A N 1
ATOM 770 C CA . GLY A 1 100 ? 26.084 -13.187 -0.262 1.00 85.00 100 GLY A CA 1
ATOM 771 C C . GLY A 1 100 ? 26.117 -14.078 0.982 1.00 85.00 100 GLY A C 1
ATOM 772 O O . GLY A 1 100 ? 25.593 -15.181 0.945 1.00 85.00 100 GLY A O 1
ATOM 773 N N . LEU A 1 101 ? 26.746 -13.603 2.061 1.00 76.94 101 LEU A N 1
ATOM 774 C CA . LEU A 1 101 ? 26.894 -14.310 3.345 1.00 76.94 101 LEU A CA 1
ATOM 775 C C . LEU A 1 101 ? 25.878 -13.869 4.419 1.00 76.94 101 LEU A C 1
ATOM 777 O O . LEU A 1 101 ? 26.066 -14.172 5.598 1.00 76.94 101 LEU A O 1
ATOM 781 N N . SER A 1 102 ? 24.832 -13.120 4.052 1.00 77.75 102 SER A N 1
ATOM 782 C CA . SER A 1 102 ? 23.771 -12.773 5.005 1.00 77.75 102 SER A CA 1
ATOM 783 C C . SER A 1 102 ? 23.073 -14.025 5.529 1.00 77.75 102 SER A C 1
ATOM 785 O O . SER A 1 102 ? 22.810 -14.956 4.770 1.00 77.75 102 SER A O 1
ATOM 787 N N . LYS A 1 103 ? 22.718 -14.017 6.818 1.00 70.69 103 LYS A N 1
ATOM 788 C CA . LYS A 1 103 ? 21.818 -15.024 7.389 1.00 70.69 103 LYS A CA 1
ATOM 789 C C . LYS A 1 103 ? 20.382 -14.689 6.994 1.00 70.69 103 LYS A C 1
ATOM 791 O O . LYS A 1 103 ? 19.924 -13.581 7.267 1.00 70.69 103 LYS A O 1
ATOM 796 N N . ALA A 1 104 ? 19.694 -15.640 6.378 1.00 81.12 104 ALA A N 1
ATOM 797 C CA . ALA A 1 104 ? 18.244 -15.608 6.212 1.00 81.12 104 ALA A CA 1
ATOM 798 C C . ALA A 1 104 ? 17.585 -16.538 7.245 1.00 81.12 104 ALA A C 1
ATOM 800 O O . ALA A 1 104 ? 18.267 -17.325 7.909 1.00 81.12 104 ALA A O 1
ATOM 801 N N . GLY A 1 105 ? 16.265 -16.428 7.403 1.00 80.81 105 GLY A N 1
ATOM 802 C CA . GLY A 1 105 ? 15.496 -17.422 8.148 1.00 80.81 105 GLY A CA 1
ATOM 803 C C . GLY A 1 105 ? 15.661 -18.804 7.500 1.00 80.81 105 GLY A C 1
ATOM 804 O O . GLY A 1 105 ? 15.821 -18.873 6.278 1.00 80.81 105 GLY A O 1
ATOM 805 N N . PRO A 1 106 ? 15.663 -19.897 8.282 1.00 81.31 106 PRO A N 1
ATOM 806 C CA . PRO A 1 106 ? 15.779 -21.236 7.720 1.00 81.31 106 PRO A CA 1
ATOM 807 C C . PRO A 1 106 ? 14.614 -21.511 6.769 1.00 81.31 106 PRO A C 1
ATOM 809 O O . PRO A 1 106 ? 13.464 -21.184 7.071 1.00 81.31 106 PRO A O 1
ATOM 812 N N . ASP A 1 107 ? 14.899 -22.136 5.629 1.00 82.25 107 ASP A N 1
ATOM 813 C CA . ASP A 1 107 ? 13.845 -22.640 4.755 1.00 82.25 107 ASP A CA 1
ATOM 814 C C . ASP A 1 107 ? 13.253 -23.911 5.368 1.00 82.25 107 ASP A C 1
ATOM 816 O O . ASP A 1 107 ? 13.826 -25.000 5.311 1.00 82.25 107 ASP A O 1
ATOM 820 N N . LEU A 1 108 ? 12.100 -23.742 6.010 1.00 79.44 108 LEU A N 1
ATOM 821 C CA . LEU A 1 108 ? 11.397 -24.811 6.709 1.00 79.44 108 LEU A CA 1
ATOM 822 C C . LEU A 1 108 ? 10.515 -25.656 5.778 1.00 79.44 108 LEU A C 1
ATOM 824 O O . LEU A 1 108 ? 9.927 -26.627 6.250 1.00 79.44 108 LEU A O 1
ATOM 828 N N . SER A 1 109 ? 10.458 -25.349 4.474 1.00 74.12 109 SER A N 1
ATOM 829 C CA . SER A 1 109 ? 9.710 -26.162 3.500 1.00 74.12 109 SER A CA 1
ATOM 830 C C . SER A 1 109 ? 10.285 -27.575 3.340 1.00 74.12 109 SER A C 1
ATOM 832 O O . SER A 1 109 ? 9.549 -28.522 3.083 1.00 74.12 109 SER A O 1
ATOM 834 N N . ALA A 1 110 ? 11.591 -27.752 3.568 1.00 68.69 110 ALA A N 1
ATOM 835 C CA . ALA A 1 110 ? 12.273 -29.036 3.402 1.00 68.69 110 ALA A CA 1
ATOM 836 C C . ALA A 1 110 ? 12.288 -29.923 4.668 1.00 68.69 110 ALA A C 1
ATOM 838 O O . ALA A 1 110 ? 12.797 -31.046 4.630 1.00 68.69 110 ALA A O 1
ATOM 839 N N . VAL A 1 111 ? 11.757 -29.448 5.804 1.00 66.75 111 VAL A N 1
ATOM 840 C CA . VAL A 1 111 ? 11.850 -30.149 7.095 1.00 66.75 111 VAL A CA 1
ATOM 841 C C . VAL A 1 111 ? 10.560 -30.930 7.384 1.00 66.75 111 VAL A C 1
ATOM 843 O O . VAL A 1 111 ? 9.607 -30.391 7.937 1.00 66.75 111 VAL A O 1
ATOM 846 N N . ALA A 1 112 ? 10.606 -32.233 7.081 1.00 57.62 112 ALA A N 1
ATOM 847 C CA . ALA A 1 112 ? 9.756 -33.339 7.562 1.00 57.62 112 ALA A CA 1
ATOM 848 C C . ALA A 1 112 ? 8.721 -33.942 6.575 1.00 57.62 112 ALA A C 1
ATOM 850 O O . ALA A 1 112 ? 7.952 -33.224 5.944 1.00 57.62 112 ALA A O 1
ATOM 851 N N . PRO A 1 113 ? 8.614 -35.290 6.516 1.00 66.00 113 PRO A N 1
ATOM 852 C CA . PRO A 1 113 ? 7.750 -36.008 5.570 1.00 66.00 113 PRO A CA 1
ATOM 853 C C . PRO A 1 113 ? 6.268 -36.125 5.980 1.00 66.00 113 PRO A C 1
ATOM 855 O O . PRO A 1 113 ? 5.493 -36.708 5.228 1.00 66.00 113 PRO A O 1
ATOM 858 N N . ALA A 1 114 ? 5.856 -35.630 7.156 1.00 73.19 114 ALA A N 1
ATOM 859 C CA . ALA A 1 114 ? 4.497 -35.862 7.673 1.00 73.19 114 ALA A CA 1
ATOM 860 C C . ALA A 1 114 ? 3.643 -34.597 7.884 1.00 73.19 114 ALA A C 1
ATOM 862 O O . ALA A 1 114 ? 2.422 -34.706 7.809 1.00 73.19 114 ALA A O 1
ATOM 863 N N . ARG A 1 115 ? 4.258 -33.433 8.156 1.00 78.44 115 ARG A N 1
ATOM 864 C CA . ARG A 1 115 ? 3.656 -32.080 8.226 1.00 78.44 115 ARG A CA 1
ATOM 865 C C . ARG A 1 115 ? 4.767 -31.078 8.587 1.00 78.44 115 ARG A C 1
ATOM 867 O O . ARG A 1 115 ? 5.310 -31.193 9.688 1.00 78.44 115 ARG A O 1
ATOM 874 N N . PRO A 1 116 ? 5.118 -30.120 7.714 1.00 83.00 116 PRO A N 1
ATOM 875 C CA . PRO A 1 116 ? 6.076 -29.071 8.055 1.00 83.00 116 PRO A CA 1
ATOM 876 C C . PRO A 1 116 ? 5.591 -28.260 9.262 1.00 83.00 116 PRO A C 1
ATOM 878 O O . PRO A 1 116 ? 4.394 -27.985 9.382 1.00 83.00 116 PRO A O 1
ATOM 881 N N . LEU A 1 117 ? 6.512 -27.828 10.130 1.00 88.81 117 LEU A N 1
ATOM 882 C CA . LEU A 1 117 ? 6.209 -27.004 11.315 1.00 88.81 117 LEU A CA 1
ATOM 883 C C . LEU A 1 117 ? 5.407 -25.739 10.966 1.00 88.81 117 LEU A C 1
ATOM 885 O O . LEU A 1 117 ? 4.577 -25.288 11.749 1.00 88.81 117 LEU A O 1
ATOM 889 N N . CYS A 1 118 ? 5.664 -25.182 9.784 1.00 93.44 118 CYS A N 1
ATOM 890 C CA . CYS A 1 118 ? 5.037 -23.962 9.300 1.00 93.44 118 CYS A CA 1
ATOM 891 C C . CYS A 1 118 ? 3.816 -24.212 8.413 1.00 93.44 118 CYS A C 1
ATOM 893 O O . CYS A 1 118 ? 3.299 -23.258 7.845 1.00 93.44 118 CYS A O 1
ATOM 895 N N . SER A 1 119 ? 3.366 -25.457 8.246 1.00 94.06 119 SER A N 1
ATOM 896 C CA . SER A 1 119 ? 2.343 -25.768 7.248 1.00 94.06 119 SER A CA 1
ATOM 897 C C . SER A 1 119 ? 0.936 -25.341 7.659 1.00 94.06 119 SER A C 1
ATOM 899 O O . SER A 1 119 ? 0.557 -25.393 8.830 1.00 94.06 119 SER A O 1
ATOM 901 N N . VAL A 1 120 ? 0.138 -24.948 6.665 1.00 94.94 120 VAL A N 1
ATOM 902 C CA . VAL A 1 120 ? -1.297 -24.670 6.818 1.00 94.94 120 VAL A CA 1
ATOM 903 C C . VAL A 1 120 ? -2.071 -25.583 5.878 1.00 94.94 120 VAL A C 1
ATOM 905 O O . VAL A 1 120 ? -1.741 -25.717 4.700 1.00 94.94 120 VAL A O 1
ATOM 908 N N . GLU A 1 121 ? -3.099 -26.235 6.414 1.00 94.44 121 GLU A N 1
ATOM 909 C CA . GLU A 1 121 ? -3.954 -27.170 5.686 1.00 94.44 121 GLU A CA 1
ATOM 910 C C . GLU A 1 121 ? -5.284 -26.496 5.336 1.00 94.44 121 GLU A C 1
ATOM 912 O O . GLU A 1 121 ? -6.022 -26.042 6.218 1.00 94.44 121 GLU A O 1
ATOM 917 N N . ARG A 1 122 ? -5.638 -26.472 4.046 1.00 92.44 122 ARG A N 1
ATOM 918 C CA . ARG A 1 122 ? -6.998 -26.119 3.631 1.00 92.44 122 ARG A CA 1
ATOM 919 C C . ARG A 1 122 ? -7.929 -27.281 3.951 1.00 92.44 122 ARG A C 1
ATOM 921 O O . ARG A 1 122 ? -7.773 -28.365 3.389 1.00 92.44 122 ARG A O 1
ATOM 928 N N . ARG A 1 123 ? -8.958 -27.034 4.769 1.00 82.62 123 ARG A N 1
ATOM 929 C CA . ARG A 1 123 ? -10.051 -27.993 5.003 1.00 82.62 123 ARG A CA 1
ATOM 930 C C . ARG A 1 123 ? -10.884 -28.155 3.726 1.00 82.62 123 ARG A C 1
ATOM 932 O O . ARG A 1 123 ? -11.856 -27.440 3.511 1.00 82.62 123 ARG A O 1
ATOM 939 N N . GLY A 1 124 ? -10.473 -29.076 2.864 1.00 82.69 124 GLY A N 1
ATOM 940 C CA . GLY A 1 124 ? -11.156 -29.452 1.629 1.00 82.69 124 GLY A CA 1
ATOM 941 C C . GLY A 1 124 ? -10.849 -30.902 1.257 1.00 82.69 124 GLY A C 1
ATOM 942 O O . GLY A 1 124 ? -9.967 -31.523 1.846 1.00 82.69 124 GLY A O 1
ATOM 943 N N . SER A 1 125 ? -11.590 -31.450 0.292 1.00 74.75 125 SER A N 1
ATOM 944 C CA . SER A 1 125 ? -11.315 -32.766 -0.294 1.00 74.75 125 SER A CA 1
ATOM 945 C C . SER A 1 125 ? -10.985 -32.583 -1.782 1.00 74.75 125 SER A C 1
ATOM 947 O O . SER A 1 125 ? -11.878 -32.180 -2.530 1.00 74.75 125 SER A O 1
ATOM 949 N N . PRO A 1 126 ? -9.733 -32.813 -2.226 1.00 87.56 126 PRO A N 1
ATOM 950 C CA . PRO A 1 126 ? -8.568 -33.248 -1.446 1.00 87.56 126 PRO A CA 1
ATOM 951 C C . PRO A 1 126 ? -7.980 -32.138 -0.554 1.00 87.56 126 PRO A C 1
ATOM 953 O O . PRO A 1 126 ? -8.136 -30.945 -0.835 1.00 87.56 126 PRO A O 1
ATOM 956 N N . ALA A 1 127 ? -7.285 -32.544 0.513 1.00 86.31 127 ALA A N 1
ATOM 957 C CA . ALA A 1 127 ? -6.532 -31.628 1.364 1.00 86.31 127 ALA A CA 1
ATOM 958 C C . ALA A 1 127 ? -5.376 -31.018 0.559 1.00 86.31 127 ALA A C 1
ATOM 960 O O . ALA A 1 127 ? -4.627 -31.735 -0.105 1.00 86.31 127 ALA A O 1
ATOM 961 N N . VAL A 1 128 ? -5.251 -29.692 0.610 1.00 91.69 128 VAL A N 1
ATOM 962 C CA . VAL A 1 128 ? -4.135 -28.956 0.005 1.00 91.69 128 VAL A CA 1
ATOM 963 C C . VAL A 1 128 ? -3.307 -28.382 1.142 1.00 91.69 128 VAL A C 1
ATOM 965 O O . VAL A 1 128 ? -3.853 -27.732 2.039 1.00 91.69 128 VAL A O 1
ATOM 968 N N . PHE A 1 129 ? -2.006 -28.653 1.104 1.00 91.44 129 PHE A N 1
ATOM 969 C CA . PHE A 1 129 ? -1.043 -28.187 2.091 1.00 91.44 129 PHE A CA 1
ATOM 970 C C . PHE A 1 129 ? -0.213 -27.061 1.496 1.00 91.44 129 PHE A C 1
ATOM 972 O O . PHE A 1 129 ? 0.151 -27.106 0.324 1.00 91.44 129 PHE A O 1
ATOM 979 N N . MET A 1 130 ? 0.068 -26.065 2.324 1.00 92.44 130 MET A N 1
ATOM 980 C CA . MET A 1 130 ? 1.043 -25.021 2.051 1.00 92.44 130 MET A CA 1
ATOM 981 C C . MET A 1 130 ? 2.265 -25.279 2.924 1.00 92.44 130 MET A C 1
ATOM 983 O O . MET A 1 130 ? 2.105 -25.454 4.133 1.00 92.44 130 MET A O 1
ATOM 987 N N . ASP A 1 131 ? 3.462 -25.295 2.337 1.00 90.69 131 ASP A N 1
ATOM 988 C CA . ASP A 1 131 ? 4.694 -25.661 3.052 1.00 90.69 131 ASP A CA 1
ATOM 989 C C . ASP A 1 131 ? 5.026 -24.674 4.180 1.00 90.69 131 ASP A C 1
ATOM 991 O O . ASP A 1 131 ? 5.395 -25.074 5.288 1.00 90.69 131 ASP A O 1
ATOM 995 N N . ASN A 1 132 ? 4.842 -23.376 3.919 1.00 94.25 132 ASN A N 1
ATOM 996 C CA . ASN A 1 132 ? 4.993 -22.321 4.911 1.00 94.25 132 ASN A CA 1
ATOM 997 C C . ASN A 1 132 ? 3.817 -21.340 4.862 1.00 94.25 132 ASN A C 1
ATOM 999 O O . ASN A 1 132 ? 3.755 -20.442 4.026 1.00 94.25 132 ASN A O 1
ATOM 1003 N N . GLY A 1 133 ? 2.918 -21.470 5.831 1.00 95.44 133 GLY A N 1
ATOM 1004 C CA . GLY A 1 133 ? 1.745 -20.634 6.002 1.00 95.44 133 GLY A CA 1
ATOM 1005 C C . GLY A 1 133 ? 2.043 -19.156 6.218 1.00 95.44 133 GLY A C 1
ATOM 1006 O O . GLY A 1 133 ? 1.201 -18.339 5.863 1.00 95.44 133 GLY A O 1
ATOM 1007 N N . LEU A 1 134 ? 3.212 -18.790 6.758 1.00 96.00 134 LEU A N 1
ATOM 1008 C CA . LEU A 1 134 ? 3.625 -17.390 6.916 1.00 96.00 134 LEU A CA 1
ATOM 1009 C C . LEU A 1 134 ? 4.445 -16.862 5.726 1.00 96.00 134 LEU A C 1
ATOM 1011 O O . LEU A 1 134 ? 4.728 -15.667 5.667 1.00 96.00 134 LEU A O 1
ATOM 1015 N N . GLN A 1 135 ? 4.799 -17.713 4.761 1.00 96.12 135 GLN A N 1
ATOM 1016 C CA . GLN A 1 135 ? 5.458 -17.329 3.507 1.00 96.12 135 GLN A CA 1
ATOM 1017 C C . GLN A 1 135 ? 4.819 -18.057 2.311 1.00 96.12 135 GLN A C 1
ATOM 1019 O O . GLN A 1 135 ? 5.502 -18.829 1.633 1.00 96.12 135 GLN A O 1
ATOM 1024 N N . PRO A 1 136 ? 3.512 -17.843 2.051 1.00 96.69 136 PRO A N 1
ATOM 1025 C CA . PRO A 1 136 ? 2.833 -18.475 0.923 1.00 96.69 136 PRO A CA 1
ATOM 1026 C C . PRO A 1 136 ? 3.515 -18.110 -0.398 1.00 96.69 136 PRO A C 1
ATOM 1028 O O . PRO A 1 136 ? 3.870 -16.951 -0.626 1.00 96.69 136 PRO A O 1
ATOM 1031 N N . SER A 1 137 ? 3.647 -19.067 -1.310 1.00 95.75 137 SER A N 1
ATOM 1032 C CA . SER A 1 137 ? 3.989 -18.767 -2.698 1.00 95.75 137 SER A CA 1
ATOM 1033 C C . SER A 1 137 ? 2.754 -18.324 -3.492 1.00 95.75 137 SER A C 1
ATOM 1035 O O . SER A 1 137 ? 1.606 -18.533 -3.090 1.00 95.75 137 SER A O 1
ATOM 1037 N N . VAL A 1 138 ? 2.981 -17.735 -4.668 1.00 96.25 138 VAL A N 1
ATOM 1038 C CA . VAL A 1 138 ? 1.901 -17.424 -5.621 1.00 96.25 138 VAL A CA 1
ATOM 1039 C C . VAL A 1 138 ? 1.135 -18.696 -6.010 1.00 96.25 138 VAL A C 1
ATOM 1041 O O . VAL A 1 138 ? -0.096 -18.677 -6.064 1.00 96.25 138 VAL A O 1
ATOM 1044 N N . ALA A 1 139 ? 1.849 -19.809 -6.209 1.00 95.88 139 ALA A N 1
ATOM 1045 C CA . ALA A 1 139 ? 1.254 -21.103 -6.526 1.00 95.88 139 ALA A CA 1
ATOM 1046 C C . ALA A 1 139 ? 0.372 -21.626 -5.380 1.00 95.88 139 ALA A C 1
ATOM 1048 O O . ALA A 1 139 ? -0.711 -22.148 -5.640 1.00 95.88 139 ALA A O 1
ATOM 1049 N N . ASP A 1 140 ? 0.773 -21.418 -4.122 1.00 95.81 140 ASP A N 1
ATOM 1050 C CA . ASP A 1 140 ? -0.038 -21.819 -2.969 1.00 95.81 140 ASP A CA 1
ATOM 1051 C C . ASP A 1 140 ? -1.347 -21.023 -2.906 1.00 95.81 140 ASP A C 1
ATOM 1053 O O . ASP A 1 140 ? -2.419 -21.598 -2.718 1.00 95.81 140 ASP A O 1
ATOM 1057 N N . LEU A 1 141 ? -1.299 -19.705 -3.134 1.00 97.06 141 LEU A N 1
ATOM 1058 C CA . LEU A 1 141 ? -2.507 -18.872 -3.164 1.00 97.06 141 LEU A CA 1
ATOM 1059 C C . LEU A 1 141 ? -3.451 -19.256 -4.314 1.00 97.06 141 LEU A C 1
ATOM 1061 O O . LEU A 1 141 ? -4.673 -19.240 -4.133 1.00 97.06 141 LEU A O 1
ATOM 1065 N N . GLN A 1 142 ? -2.909 -19.644 -5.473 1.00 96.38 142 GLN A N 1
ATOM 1066 C CA . GLN A 1 142 ? -3.689 -20.186 -6.591 1.00 96.38 142 GLN A CA 1
ATOM 1067 C C . GLN A 1 142 ? -4.311 -21.542 -6.238 1.00 96.38 142 GLN A C 1
ATOM 1069 O O . GLN A 1 142 ? -5.508 -21.742 -6.449 1.00 96.38 142 GLN A O 1
ATOM 1074 N N . ALA A 1 143 ? -3.547 -22.454 -5.630 1.00 94.50 143 ALA A N 1
ATOM 1075 C CA . ALA A 1 143 ? -4.034 -23.765 -5.198 1.00 94.50 143 ALA A CA 1
ATOM 1076 C C . ALA A 1 143 ? -5.140 -23.648 -4.134 1.00 94.50 143 ALA A C 1
ATOM 1078 O O . ALA A 1 143 ? -6.102 -24.427 -4.122 1.00 94.50 143 ALA A O 1
ATOM 1079 N N . PHE A 1 144 ? -5.052 -22.629 -3.275 1.00 95.19 144 PHE A N 1
ATOM 1080 C CA . PHE A 1 144 ? -6.065 -22.305 -2.275 1.00 95.19 144 PHE A CA 1
ATOM 1081 C C . PHE A 1 144 ? -7.308 -21.624 -2.872 1.00 95.19 144 PHE A C 1
ATOM 1083 O O . PHE A 1 144 ? -8.330 -21.567 -2.188 1.00 95.19 144 PHE A O 1
ATOM 1090 N N . GLY A 1 145 ? -7.272 -21.197 -4.139 1.00 95.56 145 GLY A N 1
ATOM 1091 C CA . GLY A 1 145 ? -8.370 -20.495 -4.811 1.00 95.56 145 GLY A CA 1
ATOM 1092 C C . GLY A 1 145 ? -8.518 -19.036 -4.373 1.00 95.56 145 GLY A C 1
ATOM 1093 O O . GLY A 1 145 ? -9.595 -18.459 -4.500 1.00 95.56 145 GLY A O 1
ATOM 1094 N N . LEU A 1 146 ? -7.455 -18.449 -3.816 1.00 96.38 146 LEU A N 1
ATOM 1095 C CA . LEU A 1 146 ? -7.427 -17.065 -3.330 1.00 96.38 146 LEU A CA 1
ATOM 1096 C C . LEU A 1 146 ? -6.863 -16.097 -4.371 1.00 96.38 146 LEU A C 1
ATOM 1098 O O . LEU A 1 146 ? -7.102 -14.894 -4.281 1.00 96.38 146 LEU A O 1
ATOM 1102 N N . LEU A 1 147 ? -6.146 -16.631 -5.361 1.00 97.25 147 LEU A N 1
ATOM 1103 C CA . LEU A 1 147 ? -5.591 -15.908 -6.494 1.00 97.25 147 LEU A CA 1
ATOM 1104 C C . LEU A 1 147 ? -5.994 -16.598 -7.803 1.00 97.25 147 LEU A C 1
ATOM 1106 O O . LEU A 1 147 ? -6.117 -17.821 -7.862 1.00 97.25 147 LEU A O 1
ATOM 1110 N N . GLU A 1 148 ? -6.203 -15.813 -8.857 1.00 97.12 148 GLU A N 1
ATOM 1111 C CA . GLU A 1 148 ? -6.556 -16.325 -10.181 1.00 97.12 148 GLU A CA 1
ATOM 1112 C C . GLU A 1 148 ? -5.445 -17.219 -10.762 1.00 97.12 148 GLU A C 1
ATOM 1114 O O . GLU A 1 148 ? -4.259 -16.889 -10.694 1.00 97.12 148 GLU A O 1
ATOM 1119 N N . SER A 1 149 ? -5.819 -18.346 -11.378 1.00 95.31 149 SER A N 1
ATOM 1120 C CA . SER A 1 149 ? -4.866 -19.319 -11.942 1.00 95.31 149 SER A CA 1
ATOM 1121 C C . SER A 1 149 ? -4.030 -18.771 -13.107 1.00 95.31 149 SER A C 1
ATOM 1123 O O . SER A 1 149 ? -3.044 -19.387 -13.492 1.00 95.31 149 SER A O 1
ATOM 1125 N N . GLY A 1 150 ? -4.427 -17.634 -13.687 1.00 94.50 150 GLY A N 1
ATOM 1126 C CA . GLY A 1 150 ? -3.694 -16.934 -14.746 1.00 94.50 150 GLY A CA 1
ATOM 1127 C C . GLY A 1 150 ? -2.712 -15.870 -14.247 1.00 94.50 150 GLY A C 1
ATOM 1128 O O . GLY A 1 150 ? -2.112 -15.182 -15.068 1.00 94.50 150 GLY A O 1
ATOM 1129 N N . PHE A 1 151 ? -2.566 -15.691 -12.932 1.00 96.50 151 PHE A N 1
ATOM 1130 C CA . PHE A 1 151 ? -1.638 -14.706 -12.383 1.00 96.50 151 PHE A CA 1
ATOM 1131 C C . PHE A 1 151 ? -0.184 -15.111 -12.675 1.00 96.50 151 PHE A C 1
ATOM 1133 O O . PHE A 1 151 ? 0.261 -16.173 -12.239 1.00 96.50 151 PHE A O 1
ATOM 1140 N N . ASP A 1 152 ? 0.553 -14.261 -13.397 1.00 95.25 152 ASP A N 1
ATOM 1141 C CA . ASP A 1 152 ? 1.978 -14.461 -13.680 1.00 95.25 152 ASP A CA 1
ATOM 1142 C C . ASP A 1 152 ? 2.827 -13.963 -12.492 1.00 95.25 152 ASP A C 1
ATOM 1144 O O . ASP A 1 152 ? 2.795 -12.764 -12.187 1.00 95.25 152 ASP A O 1
ATOM 1148 N N . PRO A 1 153 ? 3.580 -14.842 -11.799 1.00 92.06 153 PRO A N 1
ATOM 1149 C CA . PRO A 1 153 ? 4.435 -14.442 -10.684 1.00 92.06 153 PRO A CA 1
ATOM 1150 C C . PRO A 1 153 ? 5.682 -13.660 -11.120 1.00 92.06 153 PRO A C 1
ATOM 1152 O O . PRO A 1 153 ? 6.366 -13.099 -10.261 1.00 92.06 153 PRO A O 1
ATOM 1155 N N . ARG A 1 154 ? 6.020 -13.643 -12.417 1.00 93.50 154 ARG A N 1
ATOM 1156 C CA . ARG A 1 154 ? 7.279 -13.082 -12.916 1.00 93.50 154 ARG A CA 1
ATOM 1157 C C . ARG A 1 154 ? 7.330 -11.565 -12.785 1.00 93.50 154 ARG A C 1
ATOM 1159 O O . ARG A 1 154 ? 6.380 -10.839 -13.075 1.00 93.50 154 ARG A O 1
ATOM 1166 N N . LEU A 1 155 ? 8.505 -11.071 -12.412 1.00 85.00 155 LEU A N 1
ATOM 1167 C CA . LEU A 1 155 ? 8.780 -9.642 -12.326 1.00 85.00 155 LEU A CA 1
ATOM 1168 C C . LEU A 1 155 ? 8.925 -9.038 -13.731 1.00 85.00 155 LEU A C 1
ATOM 1170 O O . LEU A 1 155 ? 9.814 -9.410 -14.494 1.00 85.00 155 LEU A O 1
ATOM 1174 N N . VAL A 1 156 ? 8.061 -8.075 -14.059 1.00 84.38 156 VAL A N 1
ATOM 1175 C CA . VAL A 1 156 ? 8.013 -7.444 -15.394 1.00 84.38 156 VAL A CA 1
ATOM 1176 C C . VAL A 1 156 ? 9.047 -6.319 -15.548 1.00 84.38 156 VAL A C 1
ATOM 1178 O O . VAL A 1 156 ? 9.427 -5.968 -16.666 1.00 84.38 156 VAL A O 1
ATOM 1181 N N . LEU A 1 157 ? 9.518 -5.718 -14.448 1.00 87.50 157 LEU A N 1
ATOM 1182 C CA . LEU A 1 157 ? 10.499 -4.632 -14.533 1.00 87.50 157 LEU A CA 1
ATOM 1183 C C . LEU A 1 157 ? 11.937 -5.170 -14.642 1.00 87.50 157 LEU A C 1
ATOM 1185 O O . LEU A 1 157 ? 12.238 -6.233 -14.099 1.00 87.50 157 LEU A O 1
ATOM 1189 N N . PRO A 1 158 ? 12.852 -4.411 -15.279 1.00 86.12 158 PRO A N 1
ATOM 1190 C CA . PRO A 1 158 ? 14.267 -4.742 -15.332 1.00 86.12 158 PRO A CA 1
ATOM 1191 C C . PRO A 1 158 ? 14.841 -4.963 -13.937 1.00 86.12 158 PRO A C 1
ATOM 1193 O O . PRO A 1 158 ? 14.672 -4.138 -13.035 1.00 86.12 158 PRO A O 1
ATOM 1196 N N . LEU A 1 159 ? 15.525 -6.087 -13.789 1.00 87.31 159 LEU A N 1
ATOM 1197 C CA . LEU A 1 159 ? 16.187 -6.485 -12.556 1.00 87.31 159 LEU A CA 1
ATOM 1198 C C . LEU A 1 159 ? 17.619 -5.964 -12.564 1.00 87.31 159 LEU A C 1
ATOM 1200 O O . LEU A 1 159 ? 18.234 -5.896 -13.630 1.00 87.31 159 LEU A O 1
ATOM 1204 N N . MET A 1 160 ? 18.171 -5.656 -11.388 1.00 85.50 160 MET A N 1
ATOM 1205 C CA . MET A 1 160 ? 19.594 -5.337 -11.297 1.00 85.50 160 MET A CA 1
ATOM 1206 C C . MET A 1 160 ? 20.407 -6.536 -11.799 1.00 85.50 160 MET A C 1
ATOM 1208 O O . MET A 1 160 ? 20.262 -7.647 -11.264 1.00 85.50 160 MET A O 1
ATOM 1212 N N . PRO A 1 161 ? 21.274 -6.342 -12.803 1.00 79.62 161 PRO A N 1
ATOM 1213 C CA . PRO A 1 161 ? 22.210 -7.378 -13.186 1.00 79.62 161 PRO A CA 1
ATOM 1214 C C . PRO A 1 161 ? 23.139 -7.676 -12.000 1.00 79.62 161 PRO A C 1
ATOM 1216 O O . PRO A 1 161 ? 23.538 -6.778 -11.264 1.00 79.62 161 PRO A O 1
ATOM 1219 N N . ALA A 1 162 ? 23.489 -8.951 -11.830 1.00 70.69 162 ALA A N 1
ATOM 1220 C CA . ALA A 1 162 ? 24.552 -9.401 -10.927 1.00 70.69 162 ALA A CA 1
ATOM 1221 C C . ALA A 1 162 ? 24.312 -9.322 -9.402 1.00 70.69 162 ALA A C 1
ATOM 1223 O O . ALA A 1 162 ? 25.284 -9.396 -8.652 1.00 70.69 162 ALA A O 1
ATOM 1224 N N . VAL A 1 163 ? 23.065 -9.267 -8.910 1.00 82.81 163 VAL A N 1
ATOM 1225 C CA . VAL A 1 163 ? 22.805 -9.548 -7.482 1.00 82.81 163 VAL A CA 1
ATOM 1226 C C . VAL A 1 163 ? 22.298 -10.986 -7.292 1.00 82.81 163 VAL A C 1
ATOM 1228 O O . VAL A 1 163 ? 21.133 -11.251 -7.612 1.00 82.81 163 VAL A O 1
ATOM 1231 N N . PRO A 1 164 ? 23.132 -11.915 -6.777 1.00 86.94 164 PRO A N 1
ATOM 1232 C CA . PRO A 1 164 ? 22.734 -13.292 -6.504 1.00 86.94 164 PRO A CA 1
ATOM 1233 C C . PRO A 1 164 ? 21.944 -13.341 -5.192 1.00 86.94 164 PRO A C 1
ATOM 1235 O O . PRO A 1 164 ? 22.481 -13.640 -4.123 1.00 86.94 164 PRO A O 1
ATOM 1238 N N . VAL A 1 165 ? 20.663 -12.979 -5.264 1.00 92.75 165 VAL A N 1
ATOM 1239 C CA . VAL A 1 165 ? 19.719 -13.284 -4.185 1.00 92.75 165 VAL A CA 1
ATOM 1240 C C . VAL A 1 165 ? 19.553 -14.794 -4.162 1.00 92.75 165 VAL A C 1
ATOM 1242 O O . VAL A 1 165 ? 19.258 -15.390 -5.193 1.00 92.75 165 VAL A O 1
ATOM 1245 N N . LYS A 1 166 ? 19.750 -15.409 -3.004 1.00 92.50 166 LYS A N 1
ATOM 1246 C CA . LYS A 1 166 ? 19.659 -16.852 -2.791 1.00 92.50 166 LYS A CA 1
ATOM 1247 C C . LYS A 1 166 ? 18.584 -17.130 -1.755 1.00 92.50 166 LYS A C 1
ATOM 1249 O O . LYS A 1 166 ? 18.408 -16.353 -0.813 1.00 92.50 166 LYS A O 1
ATOM 1254 N N . ARG A 1 167 ? 17.860 -18.235 -1.931 1.00 90.38 167 ARG A N 1
ATOM 1255 C CA . ARG A 1 167 ? 17.002 -18.761 -0.866 1.00 90.38 167 ARG A CA 1
ATOM 1256 C C . ARG A 1 167 ? 17.889 -19.432 0.184 1.00 90.38 167 ARG A C 1
ATOM 1258 O O . ARG A 1 167 ? 18.885 -20.040 -0.187 1.00 90.38 167 ARG A O 1
ATOM 1265 N N . ALA A 1 168 ? 17.580 -19.298 1.463 1.00 86.62 168 ALA A N 1
ATOM 1266 C CA . ALA A 1 168 ? 18.251 -20.045 2.512 1.00 86.62 168 ALA A CA 1
ATOM 1267 C C . ALA A 1 168 ? 17.951 -21.544 2.397 1.00 86.62 168 ALA A C 1
ATOM 1269 O O . ALA A 1 168 ? 16.924 -21.937 1.858 1.00 86.62 168 ALA A O 1
ATOM 1270 N N . ASP A 1 169 ? 18.841 -22.380 2.907 1.00 85.69 169 ASP A N 1
ATOM 1271 C CA . ASP A 1 169 ? 18.562 -23.780 3.191 1.00 85.69 169 ASP A CA 1
ATOM 1272 C C . ASP A 1 169 ? 17.952 -23.942 4.597 1.00 85.69 169 ASP A C 1
ATOM 1274 O O . ASP A 1 169 ? 17.681 -22.971 5.312 1.00 85.69 169 ASP A O 1
ATOM 1278 N N . THR A 1 170 ? 17.760 -25.188 5.031 1.00 83.56 170 THR A N 1
ATOM 1279 C CA . THR A 1 170 ? 17.218 -25.521 6.359 1.00 83.56 170 THR A CA 1
ATOM 1280 C C . THR A 1 170 ? 18.079 -25.015 7.522 1.00 83.56 170 THR A C 1
ATOM 1282 O O . THR A 1 170 ? 17.599 -24.957 8.650 1.00 83.56 170 THR A O 1
ATOM 1285 N N . SER A 1 171 ? 19.350 -24.672 7.284 1.00 83.44 171 SER A N 1
ATOM 1286 C CA . SER A 1 171 ? 20.268 -24.115 8.287 1.00 83.44 171 SER A CA 1
ATOM 1287 C C . SER A 1 171 ? 20.281 -22.580 8.312 1.00 83.44 171 SER A C 1
ATOM 1289 O O . SER A 1 171 ? 20.942 -21.985 9.165 1.00 83.44 171 SER A O 1
ATOM 1291 N N . GLY A 1 172 ? 19.553 -21.927 7.397 1.00 81.88 172 GLY A N 1
ATOM 1292 C CA . GLY A 1 172 ? 19.600 -20.476 7.198 1.00 81.88 172 GLY A CA 1
ATOM 1293 C C . GLY A 1 172 ? 20.777 -20.018 6.325 1.00 81.88 172 GLY A C 1
ATOM 1294 O O . GLY A 1 172 ? 20.979 -18.812 6.155 1.00 81.88 172 GLY A O 1
ATOM 1295 N N . ALA A 1 173 ? 21.569 -20.953 5.785 1.00 84.19 173 ALA A N 1
ATOM 1296 C CA . ALA A 1 173 ? 22.696 -20.649 4.914 1.00 84.19 173 ALA A CA 1
ATOM 1297 C C . ALA A 1 173 ? 22.218 -20.427 3.467 1.00 84.19 173 ALA A C 1
ATOM 1299 O O . ALA A 1 173 ? 21.253 -21.052 3.038 1.00 84.19 173 ALA A O 1
ATOM 1300 N N . PRO A 1 174 ? 22.865 -19.551 2.681 1.00 84.44 174 PRO A N 1
ATOM 1301 C CA . PRO A 1 174 ? 22.470 -19.304 1.296 1.00 84.44 174 PRO A CA 1
ATOM 1302 C C . PRO A 1 174 ? 22.573 -20.573 0.434 1.00 84.44 174 PRO A C 1
ATOM 1304 O O . PRO A 1 174 ? 23.638 -21.186 0.350 1.00 84.44 174 PRO A O 1
ATOM 1307 N N . SER A 1 175 ? 21.502 -20.916 -0.279 1.00 88.00 175 SER A N 1
ATOM 1308 C CA . SER A 1 175 ? 21.461 -22.025 -1.237 1.00 88.00 175 SER A CA 1
ATOM 1309 C C . SER A 1 175 ? 22.446 -21.829 -2.396 1.00 88.00 175 SER A C 1
ATOM 1311 O O . SER A 1 175 ? 22.907 -20.725 -2.716 1.00 88.00 175 SER A O 1
ATOM 1313 N N . THR A 1 176 ? 22.777 -22.924 -3.077 1.00 87.81 176 THR A N 1
ATOM 1314 C CA . THR A 1 176 ? 23.534 -22.896 -4.334 1.00 87.81 176 THR A CA 1
ATOM 1315 C C . THR A 1 176 ? 22.718 -22.313 -5.486 1.00 87.81 176 THR A C 1
ATOM 1317 O O . THR A 1 176 ? 23.316 -21.758 -6.405 1.00 87.81 176 THR A O 1
ATOM 1320 N N . LEU A 1 177 ? 21.385 -22.385 -5.412 1.00 88.88 177 LEU A N 1
ATOM 1321 C CA . LEU A 1 177 ? 20.470 -21.900 -6.440 1.00 88.88 177 LEU A CA 1
ATOM 1322 C C . LEU A 1 177 ? 20.114 -20.425 -6.233 1.00 88.88 177 LEU A C 1
ATOM 1324 O O . LEU A 1 177 ? 19.809 -19.989 -5.118 1.00 88.88 177 LEU A O 1
ATOM 1328 N N . ASP A 1 178 ? 20.113 -19.675 -7.333 1.00 91.12 178 ASP A N 1
ATOM 1329 C CA . ASP A 1 178 ? 19.606 -18.308 -7.348 1.00 91.12 178 ASP A CA 1
ATOM 1330 C C . ASP A 1 178 ? 18.093 -18.299 -7.105 1.00 91.12 178 ASP A C 1
ATOM 1332 O O . ASP A 1 178 ? 17.347 -19.155 -7.587 1.00 91.12 178 ASP A O 1
ATOM 1336 N N . ALA A 1 179 ? 17.634 -17.305 -6.352 1.00 91.69 179 ALA A N 1
ATOM 1337 C CA . ALA A 1 179 ? 16.226 -17.099 -6.082 1.00 91.69 179 ALA A CA 1
ATOM 1338 C C . ALA A 1 179 ? 15.482 -16.686 -7.368 1.00 91.69 179 ALA A C 1
ATOM 1340 O O . ALA A 1 179 ? 16.031 -15.951 -8.202 1.00 91.69 179 ALA A O 1
ATOM 1341 N N . PRO A 1 180 ? 14.222 -17.123 -7.538 1.00 92.56 180 PRO A N 1
ATOM 1342 C CA . PRO A 1 180 ? 13.451 -16.819 -8.733 1.00 92.56 180 PRO A CA 1
ATOM 1343 C C . PRO A 1 180 ? 13.178 -15.315 -8.863 1.00 92.56 180 PRO A C 1
ATOM 1345 O O . PRO A 1 180 ? 13.099 -14.569 -7.885 1.00 92.56 180 PRO A O 1
ATOM 1348 N N . ALA A 1 181 ? 13.019 -14.863 -10.107 1.00 92.94 181 ALA A N 1
ATOM 1349 C CA . ALA A 1 181 ? 12.612 -13.501 -10.439 1.00 92.94 181 ALA A CA 1
ATOM 1350 C C . ALA A 1 181 ? 11.094 -13.325 -10.268 1.00 92.94 181 ALA A C 1
ATOM 1352 O O . ALA A 1 181 ? 10.379 -13.081 -11.240 1.00 92.94 181 ALA A O 1
ATOM 1353 N N . GLU A 1 182 ? 10.616 -13.476 -9.034 1.00 95.56 182 GLU A N 1
ATOM 1354 C CA . GLU A 1 182 ? 9.191 -13.501 -8.689 1.00 95.56 182 GLU A CA 1
ATOM 1355 C C . GLU A 1 182 ? 8.880 -12.638 -7.454 1.00 95.56 182 GLU A C 1
ATOM 1357 O O . GLU A 1 182 ? 9.773 -12.031 -6.843 1.00 95.56 182 GLU A O 1
ATOM 1362 N N . PHE A 1 183 ? 7.598 -12.564 -7.093 1.00 96.50 183 PHE A N 1
ATOM 1363 C CA . PHE A 1 183 ? 7.147 -11.942 -5.851 1.00 96.50 183 PHE A CA 1
ATOM 1364 C C . PHE A 1 183 ? 7.319 -12.879 -4.649 1.00 96.50 183 PHE A C 1
ATOM 1366 O O . PHE A 1 183 ? 6.964 -14.054 -4.694 1.00 96.50 183 PHE A O 1
ATOM 1373 N N . GLY A 1 184 ? 7.837 -12.329 -3.556 1.00 96.00 184 GLY A N 1
ATOM 1374 C CA . GLY A 1 184 ? 7.882 -12.948 -2.241 1.00 96.00 184 GLY A CA 1
ATOM 1375 C C . GLY A 1 184 ? 6.744 -12.427 -1.373 1.00 96.00 184 GLY A C 1
ATOM 1376 O O . GLY A 1 184 ? 6.311 -11.279 -1.514 1.00 96.00 184 GLY A O 1
ATOM 1377 N N . ILE A 1 185 ? 6.266 -13.273 -0.467 1.00 97.44 185 ILE A N 1
ATOM 1378 C CA . ILE A 1 185 ? 5.211 -12.937 0.486 1.00 97.44 185 ILE A CA 1
ATOM 1379 C C . ILE A 1 185 ? 5.722 -13.278 1.875 1.00 97.44 185 ILE A C 1
ATOM 1381 O O . ILE A 1 185 ? 6.267 -14.356 2.097 1.00 97.44 185 ILE A O 1
ATOM 1385 N N . LEU A 1 186 ? 5.552 -12.345 2.803 1.00 96.69 186 LEU A N 1
ATOM 1386 C CA . LEU A 1 186 ? 5.933 -12.511 4.194 1.00 96.69 186 LEU A CA 1
ATOM 1387 C C . LEU A 1 186 ? 4.788 -12.054 5.084 1.00 96.69 186 LEU A C 1
ATOM 1389 O O . LEU A 1 186 ? 4.318 -10.924 4.958 1.00 96.69 186 LEU A O 1
ATOM 1393 N N . ILE A 1 187 ? 4.341 -12.931 5.971 1.00 96.44 187 ILE A N 1
ATOM 1394 C CA . ILE A 1 187 ? 3.326 -12.659 6.980 1.00 96.44 187 ILE A CA 1
ATOM 1395 C C . ILE A 1 187 ? 4.013 -12.728 8.337 1.00 96.44 187 ILE A C 1
ATOM 1397 O O . ILE A 1 187 ? 4.675 -13.710 8.664 1.00 96.44 187 ILE A O 1
ATOM 1401 N N . ALA A 1 188 ? 3.857 -11.678 9.131 1.00 94.25 188 ALA A N 1
ATOM 1402 C CA . ALA A 1 188 ? 4.414 -11.606 10.470 1.00 94.25 188 ALA A CA 1
ATOM 1403 C C . ALA A 1 188 ? 3.296 -11.395 11.489 1.00 94.25 188 ALA A C 1
ATOM 1405 O O . ALA A 1 188 ? 2.369 -10.612 11.260 1.00 94.25 188 ALA A O 1
ATOM 1406 N N . ALA A 1 189 ? 3.410 -12.082 12.624 1.00 91.56 189 ALA A N 1
ATOM 1407 C CA . ALA A 1 189 ? 2.596 -11.792 13.790 1.00 91.56 189 ALA A CA 1
ATOM 1408 C C . ALA A 1 189 ? 3.108 -10.511 14.464 1.00 91.56 189 ALA A C 1
ATOM 1410 O O . ALA A 1 189 ? 4.308 -10.351 14.689 1.00 91.56 189 ALA A O 1
ATOM 1411 N N . VAL A 1 190 ? 2.196 -9.600 14.780 1.00 88.88 190 VAL A N 1
ATOM 1412 C CA . VAL A 1 190 ? 2.451 -8.374 15.534 1.00 88.88 190 VAL A CA 1
ATOM 1413 C C . VAL A 1 190 ? 1.639 -8.443 16.814 1.00 88.88 190 VAL A C 1
ATOM 1415 O O . VAL A 1 190 ? 0.424 -8.620 16.785 1.00 88.88 190 VAL A O 1
ATOM 1418 N N . CYS A 1 191 ? 2.314 -8.301 17.946 1.00 85.94 191 CYS A N 1
ATOM 1419 C CA . CYS A 1 191 ? 1.664 -8.297 19.246 1.00 85.94 191 CYS A CA 1
ATOM 1420 C C . CYS A 1 191 ? 1.083 -6.908 19.514 1.00 85.94 191 CYS A C 1
ATOM 1422 O O . CYS A 1 191 ? 1.823 -5.924 19.563 1.00 85.94 191 CYS A O 1
ATOM 1424 N N . LEU A 1 192 ? -0.237 -6.815 19.668 1.00 81.12 192 LEU A N 1
ATOM 1425 C CA . LEU A 1 192 ? -0.889 -5.578 20.085 1.00 81.12 192 LEU A CA 1
ATOM 1426 C C . LEU A 1 192 ? -0.892 -5.522 21.615 1.00 81.12 192 LEU A C 1
ATOM 1428 O O . LEU A 1 192 ? -1.540 -6.343 22.268 1.00 81.12 192 LEU A O 1
ATOM 1432 N N . GLU A 1 193 ? -0.180 -4.550 22.190 1.00 71.31 193 GLU A N 1
ATOM 1433 C CA . GLU A 1 193 ? -0.253 -4.280 23.626 1.00 71.31 193 GLU A CA 1
ATOM 1434 C C . GLU A 1 193 ? -1.675 -3.832 23.986 1.00 71.31 193 GLU A C 1
ATOM 1436 O O . GLU A 1 193 ? -2.196 -2.834 23.479 1.00 71.31 193 GLU A O 1
ATOM 1441 N N . SER A 1 194 ? -2.334 -4.578 24.870 1.00 60.84 194 SER A N 1
ATOM 1442 C CA . SER A 1 194 ? -3.682 -4.277 25.339 1.00 60.84 194 SER A CA 1
ATOM 1443 C C . SER A 1 194 ? -3.665 -3.138 26.361 1.00 60.84 194 SER A C 1
ATOM 1445 O O . SER A 1 194 ? -3.891 -3.380 27.538 1.00 60.84 194 SER A O 1
ATOM 1447 N N . GLY A 1 195 ? -3.374 -1.903 25.939 1.00 52.41 195 GLY A N 1
ATOM 1448 C CA . GLY A 1 195 ? -3.705 -0.646 26.638 1.00 52.41 195 GLY A CA 1
ATOM 1449 C C . GLY A 1 195 ? -3.222 -0.436 28.086 1.00 52.41 195 GLY A C 1
ATOM 1450 O O . GLY A 1 195 ? -3.471 0.630 28.647 1.00 52.41 195 GLY A O 1
ATOM 1451 N N . ALA A 1 196 ? -2.537 -1.393 28.709 1.00 51.47 196 ALA A N 1
ATOM 1452 C CA . ALA A 1 196 ? -1.978 -1.258 30.042 1.00 51.47 196 ALA A CA 1
ATOM 1453 C C . ALA A 1 196 ? -0.637 -0.541 29.909 1.00 51.47 196 ALA A C 1
ATOM 1455 O O . ALA A 1 196 ? 0.402 -1.146 29.673 1.00 51.47 196 ALA A O 1
ATOM 1456 N N . SER A 1 197 ? -0.706 0.782 30.014 1.00 42.50 197 SER A N 1
ATOM 1457 C CA . SER A 1 197 ? 0.417 1.712 29.985 1.00 42.50 197 SER A CA 1
ATOM 1458 C C . SER A 1 197 ? 1.335 1.517 31.203 1.00 42.50 197 SER A C 1
ATOM 1460 O O . SER A 1 197 ? 1.441 2.395 32.057 1.00 42.50 197 SER A O 1
ATOM 1462 N N . THR A 1 198 ? 1.996 0.370 31.330 1.00 43.38 198 THR A N 1
ATOM 1463 C CA . THR A 1 198 ? 3.149 0.222 32.219 1.00 43.38 198 THR A CA 1
ATOM 1464 C C . THR A 1 198 ? 4.370 0.776 31.496 1.00 43.38 198 THR A C 1
ATOM 1466 O O . THR A 1 198 ? 4.764 0.271 30.454 1.00 43.38 198 THR A O 1
ATOM 1469 N N . LEU A 1 199 ? 4.946 1.847 32.052 1.00 50.19 199 LEU A N 1
ATOM 1470 C CA . LEU A 1 199 ? 6.041 2.679 31.518 1.00 50.19 199 LEU A CA 1
ATOM 1471 C C . LEU A 1 199 ? 7.393 1.960 31.310 1.00 50.19 199 LEU A C 1
ATOM 1473 O O . LEU A 1 199 ? 8.429 2.616 31.219 1.00 50.19 199 LEU A O 1
ATOM 1477 N N . LEU A 1 200 ? 7.418 0.631 31.251 1.00 46.31 200 LEU A N 1
ATOM 1478 C CA . LEU A 1 200 ? 8.631 -0.146 31.035 1.00 46.31 200 LEU A CA 1
ATOM 1479 C C . LEU A 1 200 ? 8.416 -1.077 29.838 1.00 46.31 200 LEU A C 1
ATOM 1481 O O . LEU A 1 200 ? 7.508 -1.906 29.896 1.00 46.31 200 LEU A O 1
ATOM 1485 N N . PRO A 1 201 ? 9.221 -0.952 28.764 1.00 45.81 201 PRO A N 1
ATOM 1486 C CA . PRO A 1 201 ? 9.138 -1.863 27.634 1.00 45.81 201 PRO A CA 1
ATOM 1487 C C . PRO A 1 201 ? 9.410 -3.287 28.139 1.00 45.81 201 PRO A C 1
ATOM 1489 O O . PRO A 1 201 ? 10.435 -3.500 28.799 1.00 45.81 201 PRO A O 1
ATOM 1492 N N . PRO A 1 202 ? 8.517 -4.258 27.884 1.00 51.94 202 PRO A N 1
ATOM 1493 C CA . PRO A 1 202 ? 8.776 -5.636 28.259 1.00 51.94 202 PRO A CA 1
ATOM 1494 C C . PRO A 1 202 ? 10.047 -6.118 27.551 1.00 51.94 202 PRO A C 1
ATOM 1496 O O . PRO A 1 202 ? 10.284 -5.822 26.378 1.00 51.94 202 PRO A O 1
ATOM 1499 N N . THR A 1 203 ? 10.892 -6.848 28.277 1.00 53.62 203 THR A N 1
ATOM 1500 C CA . THR A 1 203 ? 12.029 -7.557 27.684 1.00 53.62 203 THR A CA 1
ATOM 1501 C C . THR A 1 203 ? 11.523 -8.473 26.568 1.00 53.62 203 THR A C 1
ATOM 1503 O O . THR A 1 203 ? 10.545 -9.187 26.798 1.00 53.62 203 THR A O 1
ATOM 1506 N N . PRO A 1 204 ? 12.153 -8.471 25.377 1.00 48.53 204 PRO A N 1
ATOM 1507 C CA . PRO A 1 204 ? 11.712 -9.305 24.266 1.00 48.53 204 PRO A CA 1
ATOM 1508 C C . PRO A 1 204 ? 11.692 -10.781 24.697 1.00 48.53 204 PRO A C 1
ATOM 1510 O O . PRO A 1 204 ? 12.662 -11.232 25.318 1.00 48.53 204 PRO A O 1
ATOM 1513 N N . PRO A 1 205 ? 10.609 -11.526 24.408 1.00 54.50 205 PRO A N 1
ATOM 1514 C CA . PRO A 1 205 ? 10.512 -12.930 24.779 1.00 54.50 205 PRO A CA 1
ATOM 1515 C C . PRO A 1 205 ? 11.613 -13.745 24.094 1.00 54.50 205 PRO A C 1
ATOM 1517 O O . PRO A 1 205 ? 12.079 -13.421 22.997 1.00 54.50 205 PRO A O 1
ATOM 1520 N N . SER A 1 206 ? 12.045 -14.813 24.764 1.00 57.09 206 SER A N 1
ATOM 1521 C CA . SER A 1 206 ? 13.027 -15.749 24.219 1.00 57.09 206 SER A CA 1
ATOM 1522 C C . SER A 1 206 ? 12.496 -16.363 22.911 1.00 57.09 206 SER A C 1
ATOM 1524 O O . SER A 1 206 ? 11.328 -16.751 22.863 1.00 57.09 206 SER A O 1
ATOM 1526 N N . PRO A 1 207 ? 13.321 -16.528 21.858 1.00 53.44 207 PRO A N 1
ATOM 1527 C CA . PRO A 1 207 ? 12.893 -17.026 20.541 1.00 53.44 207 PRO A CA 1
ATOM 1528 C C . PRO A 1 207 ? 12.333 -18.463 20.524 1.00 53.44 207 PRO A C 1
ATOM 1530 O O . PRO A 1 207 ? 11.941 -18.952 19.466 1.00 53.44 207 PRO A O 1
ATOM 1533 N N . HIS A 1 208 ? 12.293 -19.145 21.671 1.00 59.41 208 HIS A N 1
ATOM 1534 C CA . HIS A 1 208 ? 11.759 -20.500 21.826 1.00 59.41 208 HIS A CA 1
ATOM 1535 C C . HIS A 1 208 ? 10.446 -20.571 22.612 1.00 59.41 208 HIS A C 1
ATOM 1537 O O . HIS A 1 208 ? 9.927 -21.668 22.814 1.00 59.41 208 HIS A O 1
ATOM 1543 N N . GLU A 1 209 ? 9.904 -19.443 23.070 1.00 58.72 209 GLU A N 1
ATOM 1544 C CA . GLU A 1 209 ? 8.647 -19.452 23.809 1.00 58.72 209 GLU A CA 1
ATOM 1545 C C . GLU A 1 209 ? 7.469 -19.643 22.827 1.00 58.72 209 GLU A C 1
ATOM 1547 O O . GLU A 1 209 ? 7.373 -18.910 21.839 1.00 58.72 209 GLU A O 1
ATOM 1552 N N . PRO A 1 210 ? 6.586 -20.640 23.041 1.00 62.12 210 PRO A N 1
ATOM 1553 C CA . PRO A 1 210 ? 5.529 -21.034 22.095 1.00 62.12 210 PRO A CA 1
ATOM 1554 C C . PRO A 1 210 ? 4.419 -19.986 21.924 1.00 62.12 210 PRO A C 1
ATOM 1556 O O . PRO A 1 210 ? 3.453 -20.216 21.199 1.00 62.12 210 PRO A O 1
ATOM 1559 N N . ASP A 1 211 ? 4.553 -18.846 22.592 1.00 68.75 211 ASP A N 1
ATOM 1560 C CA . ASP A 1 211 ? 3.578 -17.780 22.636 1.00 68.75 211 ASP A CA 1
ATOM 1561 C C . ASP A 1 211 ? 4.274 -16.419 22.465 1.00 68.75 211 ASP A C 1
ATOM 1563 O O . ASP A 1 211 ? 4.624 -15.760 23.446 1.00 68.75 211 ASP A O 1
ATOM 1567 N N . PRO A 1 212 ? 4.510 -15.982 21.217 1.00 61.75 212 PRO A N 1
ATOM 1568 C CA . PRO A 1 212 ? 5.317 -14.796 20.937 1.00 61.75 212 PRO A CA 1
ATOM 1569 C C . PRO A 1 212 ? 4.720 -13.490 21.463 1.00 61.75 212 PRO A C 1
ATOM 1571 O O . PRO A 1 212 ? 5.427 -12.487 21.517 1.00 61.75 212 PRO A O 1
ATOM 1574 N N . CYS A 1 213 ? 3.445 -13.495 21.860 1.00 71.19 213 CYS A N 1
ATOM 1575 C CA . CYS A 1 213 ? 2.778 -12.339 22.451 1.00 71.19 213 CYS A CA 1
ATOM 1576 C C . CYS A 1 213 ? 2.255 -12.592 23.873 1.00 71.19 213 CYS A C 1
ATOM 1578 O O . CYS A 1 213 ? 1.550 -11.735 24.407 1.00 71.19 213 CYS A O 1
ATOM 1580 N N . GLY A 1 214 ? 2.549 -13.744 24.483 1.00 67.31 214 GLY A N 1
ATOM 1581 C CA . GLY A 1 214 ? 2.043 -14.105 25.812 1.00 67.31 214 GLY A CA 1
ATOM 1582 C C . GLY A 1 214 ? 0.513 -14.255 25.905 1.00 67.31 214 GLY A C 1
ATOM 1583 O O . GLY A 1 214 ? -0.058 -14.006 26.971 1.00 67.31 214 GLY A O 1
ATOM 1584 N N . PHE A 1 215 ? -0.162 -14.648 24.817 1.00 63.78 215 PHE A N 1
ATOM 1585 C CA . PHE A 1 215 ? -1.597 -14.961 24.729 1.00 63.78 215 PHE A CA 1
ATOM 1586 C C . PHE A 1 215 ? -2.163 -15.760 25.898 1.00 63.78 215 PHE A C 1
ATOM 1588 O O . PHE A 1 215 ? -3.280 -15.475 26.333 1.00 63.78 215 PHE A O 1
ATOM 1595 N N . GLN A 1 216 ? -1.433 -16.748 26.411 1.00 61.62 216 GLN A N 1
ATOM 1596 C CA . GLN A 1 216 ? -1.916 -17.620 27.477 1.00 61.62 216 GLN A CA 1
ATOM 1597 C C . GLN A 1 216 ? -1.961 -16.934 28.847 1.00 61.62 216 GLN A C 1
ATOM 1599 O O . GLN A 1 216 ? -2.713 -17.386 29.708 1.00 61.62 216 GLN A O 1
ATOM 1604 N N . ALA A 1 217 ? -1.210 -15.848 29.057 1.00 59.34 217 ALA A N 1
ATOM 1605 C CA . ALA A 1 217 ? -1.081 -15.223 30.373 1.00 59.34 217 ALA A CA 1
ATOM 1606 C C . ALA A 1 217 ? -1.826 -13.885 30.519 1.00 59.34 217 ALA A C 1
ATOM 1608 O O . ALA A 1 217 ? -2.229 -13.549 31.631 1.00 59.34 217 ALA A O 1
ATOM 1609 N N . SER A 1 218 ? -2.020 -13.111 29.443 1.00 59.16 218 SER A N 1
ATOM 1610 C CA . SER A 1 218 ? -2.418 -11.694 29.573 1.00 59.16 218 SER A CA 1
ATOM 1611 C C . SER A 1 218 ? -3.561 -11.219 28.669 1.00 59.16 218 SER A C 1
ATOM 1613 O O . SER A 1 218 ? -3.915 -10.043 28.716 1.00 59.16 218 SER A O 1
ATOM 1615 N N . GLY A 1 219 ? -4.178 -12.091 27.863 1.00 66.31 219 GLY A N 1
ATOM 1616 C CA . GLY A 1 219 ? -5.266 -11.676 26.963 1.00 66.31 219 GLY A CA 1
ATOM 1617 C C . GLY A 1 219 ? -4.814 -10.752 25.820 1.00 66.31 219 GLY A C 1
ATOM 1618 O O . GLY A 1 219 ? -5.628 -10.006 25.264 1.00 66.31 219 GLY A O 1
ATOM 1619 N N . GLY A 1 220 ? -3.525 -10.795 25.460 1.00 68.75 220 GLY A N 1
ATOM 1620 C CA . GLY A 1 220 ? -2.993 -10.109 24.281 1.00 68.75 220 GLY A CA 1
ATOM 1621 C C . GLY A 1 220 ? -3.760 -10.486 23.009 1.00 68.75 220 GLY A C 1
ATOM 1622 O O . GLY A 1 220 ? -4.416 -11.524 22.948 1.00 68.75 220 GLY A O 1
ATOM 1623 N N . HIS A 1 221 ? -3.706 -9.643 21.975 1.00 77.75 221 HIS A N 1
ATOM 1624 C CA . HIS A 1 221 ? -4.258 -9.966 20.650 1.00 77.75 221 HIS A CA 1
ATOM 1625 C C . HIS A 1 221 ? -3.123 -9.982 19.612 1.00 77.75 221 HIS A C 1
ATOM 1627 O O . HIS A 1 221 ? -2.368 -9.014 19.511 1.00 77.75 221 HIS A O 1
ATOM 1633 N N . ALA A 1 222 ? -2.972 -11.099 18.887 1.00 83.81 222 ALA A N 1
ATOM 1634 C CA . ALA A 1 222 ? -2.037 -11.210 17.770 1.00 83.81 222 ALA A CA 1
ATOM 1635 C C . ALA A 1 222 ? -2.729 -10.615 16.580 1.00 83.81 222 ALA A C 1
ATOM 1637 O O . ALA A 1 222 ? -3.864 -10.977 16.270 1.00 83.81 222 ALA A O 1
ATOM 1638 N N . ASP A 1 223 ? -1.998 -9.767 15.890 1.00 89.44 223 ASP A N 1
ATOM 1639 C CA . ASP A 1 223 ? -2.400 -9.312 14.592 1.00 89.44 223 ASP A CA 1
ATOM 1640 C C . ASP A 1 223 ? -1.458 -9.826 13.511 1.00 89.44 223 ASP A C 1
ATOM 1642 O O . ASP A 1 223 ? -0.318 -10.189 13.794 1.00 89.44 223 ASP A O 1
ATOM 1646 N N . LEU A 1 224 ? -1.929 -9.892 12.269 1.00 92.94 224 LEU A N 1
ATOM 1647 C CA . LEU A 1 224 ? -1.133 -10.387 11.147 1.00 92.94 224 LEU A CA 1
ATOM 1648 C C . LEU A 1 224 ? -0.887 -9.270 10.137 1.00 92.94 224 LEU A C 1
ATOM 1650 O O . LEU A 1 224 ? -1.802 -8.794 9.458 1.00 92.94 224 LEU A O 1
ATOM 1654 N N . VAL A 1 225 ? 0.376 -8.896 9.963 1.00 94.50 225 VAL A N 1
ATOM 1655 C CA . VAL A 1 225 ? 0.799 -7.983 8.895 1.00 94.50 225 VAL A CA 1
ATOM 1656 C C . VAL A 1 225 ? 1.371 -8.782 7.737 1.00 94.50 225 VAL A C 1
ATOM 1658 O O . VAL A 1 225 ? 1.960 -9.840 7.940 1.00 94.50 225 VAL A O 1
ATOM 1661 N N . SER A 1 226 ? 1.189 -8.293 6.517 1.00 96.12 226 SER A N 1
ATOM 1662 C CA . SER A 1 226 ? 1.710 -8.930 5.309 1.00 96.12 226 SER A CA 1
ATOM 1663 C C . SER A 1 226 ? 2.521 -7.953 4.479 1.00 96.12 226 SER A C 1
ATOM 1665 O O . SER A 1 226 ? 2.161 -6.787 4.336 1.00 96.12 226 SER A O 1
ATOM 1667 N N . THR A 1 227 ? 3.590 -8.456 3.883 1.00 97.06 227 THR A N 1
ATOM 1668 C CA . THR A 1 227 ? 4.464 -7.724 2.976 1.00 97.06 227 THR A CA 1
ATOM 1669 C C . THR A 1 227 ? 4.629 -8.555 1.712 1.00 97.06 227 THR A C 1
ATOM 1671 O O . THR A 1 227 ? 5.179 -9.653 1.757 1.00 97.06 227 THR A O 1
ATOM 1674 N N . VAL A 1 228 ? 4.153 -8.030 0.587 1.00 97.44 228 VAL A N 1
ATOM 1675 C CA . VAL A 1 228 ? 4.409 -8.574 -0.752 1.00 97.44 228 VAL A CA 1
ATOM 1676 C C . VAL A 1 228 ? 5.544 -7.767 -1.360 1.00 97.44 228 VAL A C 1
ATOM 1678 O O . VAL A 1 228 ? 5.458 -6.545 -1.392 1.00 97.44 228 VAL A O 1
ATOM 1681 N N . PHE A 1 229 ? 6.607 -8.403 -1.836 1.00 97.38 229 PHE A N 1
ATOM 1682 C CA . PHE A 1 229 ? 7.805 -7.712 -2.325 1.00 97.38 229 PHE A CA 1
ATOM 1683 C C . PHE A 1 229 ? 8.407 -8.417 -3.539 1.00 97.38 229 PHE A C 1
ATOM 1685 O O . PHE A 1 229 ? 8.145 -9.592 -3.765 1.00 97.38 229 PHE A O 1
ATOM 1692 N N . ASN A 1 230 ? 9.219 -7.732 -4.340 1.00 97.00 230 ASN A N 1
ATOM 1693 C CA . ASN A 1 230 ? 10.024 -8.400 -5.369 1.00 97.00 230 ASN A CA 1
ATOM 1694 C C . ASN A 1 230 ? 11.246 -9.077 -4.735 1.00 97.00 230 ASN A C 1
ATOM 1696 O O . ASN A 1 230 ? 12.017 -8.419 -4.042 1.00 97.00 230 ASN A O 1
ATOM 1700 N N . ILE A 1 231 ? 11.453 -10.373 -4.996 1.00 95.19 231 ILE A N 1
ATOM 1701 C CA . ILE A 1 231 ? 12.585 -11.135 -4.434 1.00 95.19 231 ILE A CA 1
ATOM 1702 C C . ILE A 1 231 ? 13.914 -10.619 -4.988 1.00 95.19 231 ILE A C 1
ATOM 1704 O O . ILE A 1 231 ? 14.893 -10.468 -4.259 1.00 95.19 231 ILE A O 1
ATOM 1708 N N . ARG A 1 232 ? 13.951 -10.332 -6.293 1.00 94.38 232 ARG A N 1
ATOM 1709 C CA . ARG A 1 232 ? 15.125 -9.769 -6.964 1.00 94.38 232 ARG A CA 1
ATOM 1710 C C . ARG A 1 232 ? 14.976 -8.259 -7.107 1.00 94.38 232 ARG A C 1
ATOM 1712 O O . ARG A 1 232 ? 13.911 -7.815 -7.534 1.00 94.38 232 ARG A O 1
ATOM 1719 N N . PRO A 1 233 ? 16.017 -7.468 -6.798 1.00 94.44 233 PRO A N 1
ATOM 1720 C CA . PRO A 1 233 ? 15.928 -6.013 -6.804 1.00 94.44 233 PRO A CA 1
ATOM 1721 C C . PRO A 1 233 ? 15.713 -5.472 -8.219 1.00 94.44 233 PRO A C 1
ATOM 1723 O O . PRO A 1 233 ? 16.314 -5.952 -9.185 1.00 94.44 233 PRO A O 1
ATOM 1726 N N . TYR A 1 234 ? 14.882 -4.440 -8.333 1.00 94.31 234 TYR A N 1
ATOM 1727 C CA . TYR A 1 234 ? 14.735 -3.691 -9.573 1.00 94.31 234 TYR A CA 1
ATOM 1728 C C . TYR A 1 234 ? 15.940 -2.806 -9.825 1.00 94.31 234 TYR A C 1
ATOM 1730 O O . TYR A 1 234 ? 16.538 -2.264 -8.894 1.00 94.31 234 TYR A O 1
ATOM 1738 N N . ASP A 1 235 ? 16.265 -2.625 -11.100 1.00 91.00 235 ASP A N 1
ATOM 1739 C CA . ASP A 1 235 ? 17.356 -1.752 -11.489 1.00 91.00 235 ASP A CA 1
ATOM 1740 C C . ASP A 1 235 ? 17.004 -0.275 -11.283 1.00 91.00 235 ASP A C 1
ATOM 1742 O O . ASP A 1 235 ? 16.308 0.360 -12.080 1.00 91.00 235 ASP A O 1
ATOM 1746 N N . VAL A 1 236 ? 17.492 0.263 -10.166 1.00 85.25 236 VAL A N 1
ATOM 1747 C CA . VAL A 1 236 ? 17.379 1.679 -9.803 1.00 85.25 236 VAL A CA 1
ATOM 1748 C C . VAL A 1 236 ? 18.482 2.536 -10.431 1.00 85.25 236 VAL A C 1
ATOM 1750 O O . VAL A 1 236 ? 18.339 3.756 -10.477 1.00 85.25 236 VAL A O 1
ATOM 1753 N N . GLY A 1 237 ? 19.581 1.921 -10.887 1.00 82.06 237 GLY A N 1
ATOM 1754 C CA . GLY A 1 237 ? 20.804 2.614 -11.306 1.00 82.06 237 GLY A CA 1
ATOM 1755 C C . GLY A 1 237 ? 21.084 2.575 -12.811 1.00 82.06 237 GLY A C 1
ATOM 1756 O O . GLY A 1 237 ? 21.758 3.471 -13.322 1.00 82.06 237 GLY A O 1
ATOM 1757 N N . GLY A 1 238 ? 20.570 1.573 -13.524 1.00 71.62 238 GLY A N 1
ATOM 1758 C CA . GLY A 1 238 ? 20.787 1.369 -14.953 1.00 71.62 238 GLY A CA 1
ATOM 1759 C C . GLY A 1 238 ? 20.042 2.377 -15.825 1.00 71.62 238 GLY A C 1
ATOM 1760 O O . GLY A 1 238 ? 18.866 2.675 -15.615 1.00 71.62 238 GLY A O 1
ATOM 1761 N N . ASP A 1 239 ? 20.780 2.934 -16.788 1.00 59.19 239 ASP A N 1
ATOM 1762 C CA . ASP A 1 239 ? 20.366 3.855 -17.854 1.00 59.19 239 ASP A CA 1
ATOM 1763 C C . ASP A 1 239 ? 19.213 4.824 -17.535 1.00 59.19 239 ASP A C 1
ATOM 1765 O O . ASP A 1 239 ? 18.080 4.699 -18.006 1.00 59.19 239 ASP A O 1
ATOM 1769 N N . ARG A 1 240 ? 19.602 5.840 -16.748 1.00 65.81 240 ARG A N 1
ATOM 1770 C CA . ARG A 1 240 ? 19.224 7.274 -16.597 1.00 65.81 240 ARG A CA 1
ATOM 1771 C C . ARG A 1 240 ? 17.883 7.798 -17.166 1.00 65.81 240 ARG A C 1
ATOM 1773 O O . ARG A 1 240 ? 17.293 8.700 -16.580 1.00 65.81 240 ARG A O 1
ATOM 1780 N N . PHE A 1 241 ? 17.390 7.258 -18.276 1.00 75.75 241 PHE A N 1
ATOM 1781 C CA . PHE A 1 241 ? 16.170 7.590 -19.028 1.00 75.75 241 PHE A CA 1
ATOM 1782 C C . PHE A 1 241 ? 14.797 7.223 -18.429 1.00 75.75 241 PHE A C 1
ATOM 1784 O O . PHE A 1 241 ? 13.968 6.747 -19.192 1.00 75.75 241 PHE A O 1
ATOM 1791 N N . GLY A 1 242 ? 14.514 7.291 -17.124 1.00 83.38 242 GLY A N 1
ATOM 1792 C CA . GLY A 1 242 ? 13.151 6.998 -16.615 1.00 83.38 242 GLY A CA 1
ATOM 1793 C C . GLY A 1 242 ? 12.914 5.646 -15.920 1.00 83.38 242 GLY A C 1
ATOM 1794 O O . GLY A 1 242 ? 11.761 5.252 -15.746 1.00 83.38 242 GLY A O 1
ATOM 1795 N N . SER A 1 243 ? 13.960 4.953 -15.462 1.00 87.44 243 SER A N 1
ATOM 1796 C CA . SER A 1 243 ? 13.830 3.915 -14.416 1.00 87.44 243 SER A CA 1
ATOM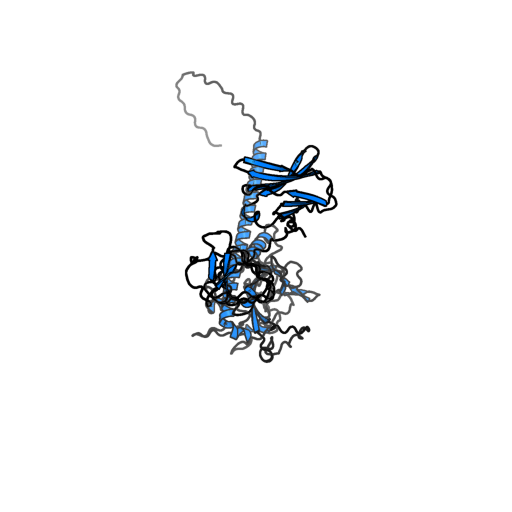 1797 C C . SER A 1 243 ? 13.186 4.489 -13.145 1.00 87.44 243 SER A C 1
ATOM 1799 O O . SER A 1 243 ? 12.225 3.929 -12.620 1.00 87.44 243 SER A O 1
ATOM 1801 N N . GLY A 1 244 ? 13.624 5.684 -12.731 1.00 90.06 244 GLY A N 1
ATOM 1802 C CA . GLY A 1 244 ? 13.017 6.437 -11.631 1.00 90.06 244 GLY A CA 1
ATOM 1803 C C . GLY A 1 244 ? 11.558 6.827 -11.889 1.00 90.06 244 GLY A C 1
ATOM 1804 O O . GLY A 1 244 ? 10.748 6.774 -10.974 1.00 90.06 244 GLY A O 1
ATOM 1805 N N . ALA A 1 245 ? 11.192 7.146 -13.135 1.00 91.25 245 ALA A N 1
ATOM 1806 C CA . ALA A 1 245 ? 9.806 7.447 -13.499 1.00 91.25 245 ALA A CA 1
ATOM 1807 C C . ALA A 1 245 ? 8.907 6.212 -13.367 1.00 91.25 245 ALA A C 1
ATOM 1809 O O . ALA A 1 245 ? 7.850 6.270 -12.753 1.00 91.25 245 ALA A O 1
ATOM 1810 N N . ARG A 1 246 ? 9.369 5.065 -13.868 1.00 92.81 246 ARG A N 1
ATOM 1811 C CA . ARG A 1 246 ? 8.687 3.773 -13.737 1.00 92.81 246 ARG A CA 1
ATOM 1812 C C . ARG A 1 246 ? 8.489 3.363 -12.275 1.00 92.81 246 ARG A C 1
ATOM 1814 O O . ARG A 1 246 ? 7.372 3.031 -11.893 1.00 92.81 246 ARG A O 1
ATOM 1821 N N . LEU A 1 247 ? 9.544 3.412 -11.460 1.00 93.44 247 LEU A N 1
ATOM 1822 C CA . LEU A 1 247 ? 9.457 3.100 -10.027 1.00 93.44 247 LEU A CA 1
ATOM 1823 C C . LEU A 1 247 ? 8.606 4.127 -9.273 1.00 93.44 247 LEU A C 1
ATOM 1825 O O . LEU A 1 247 ? 7.815 3.756 -8.413 1.00 93.44 247 LEU A O 1
ATOM 1829 N N . GLY A 1 248 ? 8.699 5.405 -9.642 1.00 94.00 248 GLY A N 1
ATOM 1830 C CA . GLY A 1 248 ? 7.843 6.463 -9.114 1.00 94.00 248 GLY A CA 1
ATOM 1831 C C . GLY A 1 248 ? 6.366 6.227 -9.431 1.00 94.00 248 GLY A C 1
ATOM 1832 O O . GLY A 1 248 ? 5.536 6.329 -8.536 1.00 94.00 248 GLY A O 1
ATOM 1833 N N . ALA A 1 249 ? 6.035 5.840 -10.667 1.00 95.50 249 ALA A N 1
ATOM 1834 C CA . ALA A 1 249 ? 4.675 5.488 -11.075 1.00 95.50 249 ALA A CA 1
ATOM 1835 C C . ALA A 1 249 ? 4.146 4.267 -10.324 1.00 95.50 249 ALA A C 1
ATOM 1837 O O . ALA A 1 249 ? 2.988 4.254 -9.916 1.00 95.50 249 ALA A O 1
ATOM 1838 N N . MET A 1 250 ? 5.003 3.260 -10.136 1.00 95.81 250 MET A N 1
ATOM 1839 C CA . MET A 1 250 ? 4.691 2.062 -9.368 1.00 95.81 250 MET A CA 1
ATOM 1840 C C . MET A 1 250 ? 4.370 2.417 -7.911 1.00 95.81 250 MET A C 1
ATOM 1842 O O . MET A 1 250 ? 3.297 2.085 -7.422 1.00 95.81 250 MET A O 1
ATOM 1846 N N . LEU A 1 251 ? 5.250 3.154 -7.230 1.00 95.25 251 LEU A N 1
ATOM 1847 C CA . LEU A 1 251 ? 5.038 3.579 -5.844 1.00 95.25 251 LEU A CA 1
ATOM 1848 C C . LEU A 1 251 ? 3.831 4.509 -5.693 1.00 95.25 251 LEU A C 1
ATOM 1850 O O . LEU A 1 251 ? 3.078 4.392 -4.731 1.00 95.25 251 LEU A O 1
ATOM 1854 N N . GLN A 1 252 ? 3.607 5.400 -6.658 1.00 94.88 252 GLN A N 1
ATOM 1855 C CA . GLN A 1 252 ? 2.423 6.249 -6.683 1.00 94.88 252 GLN A CA 1
ATOM 1856 C C . GLN A 1 252 ? 1.137 5.423 -6.820 1.00 94.88 252 GLN A C 1
ATOM 1858 O O . GLN A 1 252 ? 0.154 5.743 -6.157 1.00 94.88 252 GLN A O 1
ATOM 1863 N N . ALA A 1 253 ? 1.139 4.379 -7.653 1.00 94.88 253 ALA A N 1
ATOM 1864 C CA . ALA A 1 253 ? 0.002 3.477 -7.822 1.00 94.88 253 ALA A CA 1
ATOM 1865 C C . ALA A 1 253 ? -0.221 2.563 -6.602 1.00 94.88 253 ALA A C 1
ATOM 1867 O O . ALA A 1 253 ? -1.364 2.257 -6.287 1.00 94.88 253 ALA A O 1
ATOM 1868 N N . LEU A 1 254 ? 0.840 2.189 -5.878 1.00 94.88 254 LEU A N 1
ATOM 1869 C CA . LEU A 1 254 ? 0.745 1.479 -4.594 1.00 94.88 254 LEU A CA 1
ATOM 1870 C C . LEU A 1 254 ? 0.188 2.357 -3.454 1.00 94.88 254 LEU A C 1
ATOM 1872 O O . LEU A 1 254 ? -0.257 1.833 -2.433 1.00 94.88 254 LEU A O 1
ATOM 1876 N N . GLY A 1 255 ? 0.214 3.685 -3.595 1.00 92.31 255 GLY A N 1
ATOM 1877 C CA . GLY A 1 255 ? -0.289 4.612 -2.580 1.00 92.31 255 GLY A CA 1
ATOM 1878 C C . GLY A 1 255 ? 0.479 4.514 -1.255 1.00 92.31 255 GLY A C 1
ATOM 1879 O O . GLY A 1 255 ? 1.698 4.340 -1.244 1.00 92.31 255 GLY A O 1
ATOM 1880 N N . GLY A 1 256 ? -0.224 4.624 -0.123 1.00 87.31 256 GLY A N 1
ATOM 1881 C CA . GLY A 1 256 ? 0.390 4.512 1.211 1.00 87.31 256 GLY A CA 1
ATOM 1882 C C . GLY A 1 256 ? 0.874 3.099 1.575 1.00 87.31 256 GLY A C 1
ATOM 1883 O O . GLY A 1 256 ? 1.604 2.934 2.548 1.00 87.31 256 GLY A O 1
ATOM 1884 N N . GLN A 1 257 ? 0.542 2.084 0.768 1.00 91.88 257 GLN A N 1
ATOM 1885 C CA . GLN A 1 257 ? 1.043 0.715 0.941 1.00 91.88 257 GLN A CA 1
ATOM 1886 C C . GLN A 1 257 ? 2.418 0.498 0.291 1.00 91.88 257 GLN A C 1
ATOM 1888 O O . GLN A 1 257 ? 3.021 -0.552 0.498 1.00 91.88 257 GLN A O 1
ATOM 1893 N N . GLY A 1 258 ? 2.911 1.451 -0.510 1.00 95.19 258 GLY A N 1
ATOM 1894 C CA . GLY A 1 258 ? 4.160 1.324 -1.258 1.00 95.19 258 GLY A CA 1
ATOM 1895 C C . GLY A 1 258 ? 5.398 1.689 -0.440 1.00 95.19 258 GLY A C 1
ATOM 1896 O O . GLY A 1 258 ? 5.567 2.839 -0.027 1.00 95.19 258 GLY A O 1
ATOM 1897 N N . PHE A 1 259 ? 6.308 0.730 -0.282 1.00 96.06 259 PHE A N 1
ATOM 1898 C CA . PHE A 1 259 ? 7.602 0.896 0.378 1.00 96.06 259 PHE A CA 1
ATOM 1899 C C . PHE A 1 259 ? 8.745 0.564 -0.578 1.00 96.06 259 PHE A C 1
ATOM 1901 O O . PHE A 1 259 ? 8.613 -0.309 -1.432 1.00 96.06 259 PHE A O 1
ATOM 1908 N N . MET A 1 260 ? 9.890 1.227 -0.423 1.00 95.69 260 MET A N 1
ATOM 1909 C CA . MET A 1 260 ? 11.073 0.962 -1.242 1.00 95.69 260 MET A CA 1
ATOM 1910 C C . MET A 1 260 ? 12.369 1.058 -0.438 1.00 95.69 260 MET A C 1
ATOM 1912 O O . MET A 1 260 ? 12.547 1.965 0.377 1.00 95.69 260 MET A O 1
ATOM 1916 N N . ALA A 1 261 ? 13.303 0.152 -0.719 1.00 93.81 261 ALA A N 1
ATOM 1917 C CA . ALA A 1 261 ? 14.690 0.243 -0.289 1.00 93.81 261 ALA A CA 1
ATOM 1918 C C . ALA A 1 261 ? 15.433 1.291 -1.126 1.00 93.81 261 ALA A C 1
ATOM 1920 O O . ALA A 1 261 ? 15.670 1.102 -2.325 1.00 93.81 261 ALA A O 1
ATOM 1921 N N . GLN A 1 262 ? 15.825 2.391 -0.489 1.00 89.56 262 GLN A N 1
ATOM 1922 C CA . GLN A 1 262 ? 16.664 3.412 -1.113 1.00 89.56 262 GLN A CA 1
ATOM 1923 C C . GLN A 1 262 ? 18.139 2.978 -1.123 1.00 89.56 262 GLN A C 1
ATOM 1925 O O . GLN A 1 262 ? 18.583 2.196 -0.275 1.00 89.56 262 GLN A O 1
ATOM 1930 N N . LEU A 1 263 ? 18.910 3.501 -2.081 1.00 84.81 263 LEU A N 1
ATOM 1931 C CA . LEU A 1 263 ? 20.368 3.354 -2.110 1.00 84.81 263 LEU A CA 1
ATOM 1932 C C . LEU A 1 263 ? 20.972 3.912 -0.812 1.00 84.81 263 LEU A C 1
ATOM 1934 O O . LEU A 1 263 ? 20.703 5.053 -0.450 1.00 84.81 263 LEU A O 1
ATOM 1938 N N . GLY A 1 264 ? 21.768 3.095 -0.116 1.00 82.19 264 GLY A N 1
ATOM 1939 C CA . GLY A 1 264 ? 22.368 3.459 1.173 1.00 82.19 264 GLY A CA 1
ATOM 1940 C C . GLY A 1 264 ? 21.428 3.350 2.380 1.00 82.19 264 GLY A C 1
ATOM 1941 O O . GLY A 1 264 ? 21.767 3.858 3.444 1.00 82.19 264 GLY A O 1
ATOM 1942 N N . SER A 1 265 ? 20.257 2.715 2.235 1.00 77.31 265 SER A N 1
ATOM 1943 C CA . SER A 1 265 ? 19.349 2.488 3.364 1.00 77.31 265 SER A CA 1
ATOM 1944 C C . SER A 1 265 ? 19.911 1.498 4.390 1.00 77.31 265 SER A C 1
ATOM 1946 O O . SER A 1 265 ? 20.588 0.519 4.076 1.00 77.31 265 SER A O 1
ATOM 1948 N N . ASP A 1 266 ? 19.562 1.755 5.642 1.00 81.88 266 ASP A N 1
ATOM 1949 C CA . ASP A 1 266 ? 19.944 1.082 6.881 1.00 81.88 266 ASP A CA 1
ATOM 1950 C C . ASP A 1 266 ? 19.271 -0.288 7.085 1.00 81.88 266 ASP A C 1
ATOM 1952 O O . ASP A 1 266 ? 18.957 -0.672 8.207 1.00 81.88 266 ASP A O 1
ATOM 1956 N N . GLY A 1 267 ? 18.984 -1.031 6.011 1.00 83.25 267 GLY A N 1
ATOM 1957 C CA . GLY A 1 267 ? 18.182 -2.257 6.151 1.00 83.25 267 GLY A CA 1
ATOM 1958 C C . GLY A 1 267 ? 16.683 -2.041 6.107 1.00 83.25 267 GLY A C 1
ATOM 1959 O O . GLY A 1 267 ? 15.946 -3.000 6.302 1.00 83.25 267 GLY A O 1
ATOM 1960 N N . GLN A 1 268 ? 16.221 -0.822 5.833 1.00 91.75 268 GLN A N 1
ATOM 1961 C CA . GLN A 1 268 ? 14.808 -0.468 5.914 1.00 91.75 268 GLN A CA 1
ATOM 1962 C C . GLN A 1 268 ? 14.226 -0.108 4.541 1.00 91.75 268 GLN A C 1
ATOM 1964 O O . GLN A 1 268 ? 14.840 0.595 3.736 1.00 91.75 268 GLN A O 1
ATOM 1969 N N . LEU A 1 269 ? 12.998 -0.551 4.295 1.00 93.69 269 LEU A N 1
ATOM 1970 C CA . LEU A 1 269 ? 12.113 -0.024 3.269 1.00 93.69 269 LEU A CA 1
ATOM 1971 C C . LEU A 1 269 ? 11.426 1.226 3.818 1.00 93.69 269 LEU A C 1
ATOM 1973 O O . LEU A 1 269 ? 10.932 1.222 4.945 1.00 93.69 269 LEU A O 1
ATOM 1977 N N . ARG A 1 270 ? 11.357 2.288 3.020 1.00 93.56 270 ARG A N 1
ATOM 1978 C CA . ARG A 1 270 ? 10.705 3.550 3.398 1.00 93.56 270 ARG A CA 1
ATOM 1979 C C . ARG A 1 270 ? 9.435 3.740 2.586 1.00 93.56 270 ARG A C 1
ATOM 1981 O O . ARG A 1 270 ? 9.440 3.472 1.384 1.00 93.56 270 ARG A O 1
ATOM 1988 N N . ALA A 1 271 ? 8.365 4.189 3.237 1.00 91.69 271 ALA A N 1
ATOM 1989 C CA . ALA A 1 271 ? 7.118 4.519 2.556 1.00 91.69 271 ALA A CA 1
ATOM 1990 C C . ALA A 1 271 ? 7.341 5.645 1.535 1.00 91.69 271 ALA A C 1
ATOM 1992 O O . ALA A 1 271 ? 8.069 6.602 1.805 1.00 91.69 271 ALA A O 1
ATOM 1993 N N . TYR A 1 272 ? 6.680 5.569 0.379 1.00 84.94 272 TYR A N 1
ATOM 1994 C CA . TYR A 1 272 ? 6.822 6.568 -0.689 1.00 84.94 272 TYR A CA 1
ATOM 1995 C C . TYR A 1 272 ? 6.449 7.998 -0.251 1.00 84.94 272 TYR A C 1
ATOM 1997 O O . TYR A 1 272 ? 7.017 8.966 -0.755 1.00 84.94 272 TYR A O 1
ATOM 2005 N N . LYS A 1 273 ? 5.512 8.141 0.698 1.00 78.06 273 LYS A N 1
ATOM 2006 C CA . LYS A 1 273 ? 5.002 9.433 1.198 1.00 78.06 273 LYS A CA 1
ATOM 2007 C C . LYS A 1 273 ? 4.887 9.514 2.724 1.00 78.06 273 LYS A C 1
ATOM 2009 O O . LYS A 1 273 ? 4.028 10.220 3.238 1.00 78.06 273 LYS A O 1
ATOM 2014 N N . GLY A 1 274 ? 5.755 8.829 3.463 1.00 72.81 274 GLY A N 1
ATOM 2015 C CA . GLY A 1 274 ? 5.645 8.796 4.919 1.00 72.81 274 GLY A CA 1
ATOM 2016 C C . GLY A 1 274 ? 6.966 8.583 5.640 1.00 72.81 274 GLY A C 1
ATOM 2017 O O . GLY A 1 274 ? 8.003 8.317 5.039 1.00 72.81 274 GLY A O 1
ATOM 2018 N N . GLN A 1 275 ? 6.905 8.688 6.965 1.00 80.06 275 GLN A N 1
ATOM 2019 C CA . GLN A 1 275 ? 8.015 8.345 7.858 1.00 80.06 275 GLN A CA 1
ATOM 2020 C C . GLN A 1 275 ? 8.011 6.863 8.256 1.00 80.06 275 GLN A C 1
ATOM 2022 O O . GLN A 1 275 ? 8.865 6.426 9.023 1.00 80.06 275 GLN A O 1
ATOM 2027 N N . SER A 1 276 ? 7.052 6.082 7.753 1.00 87.00 276 SER A N 1
ATOM 2028 C CA . SER A 1 276 ? 6.967 4.658 8.041 1.00 87.00 276 SER A CA 1
ATOM 2029 C C . SER A 1 276 ? 8.148 3.915 7.428 1.00 87.00 276 SER A C 1
ATOM 2031 O O . SER A 1 276 ? 8.463 4.064 6.244 1.00 87.00 276 SER A O 1
ATOM 2033 N N . VAL A 1 277 ? 8.774 3.094 8.262 1.00 91.88 277 VAL A N 1
ATOM 2034 C CA . VAL A 1 277 ? 9.874 2.210 7.897 1.00 91.88 277 VAL A CA 1
ATOM 2035 C C . VAL A 1 277 ? 9.467 0.766 8.152 1.00 91.88 277 VAL A C 1
ATOM 2037 O O . VAL A 1 277 ? 8.721 0.486 9.093 1.00 91.88 277 VAL A O 1
ATOM 2040 N N . LEU A 1 278 ? 9.931 -0.137 7.298 1.00 92.06 278 LEU A N 1
ATOM 2041 C CA . LEU A 1 278 ? 9.757 -1.577 7.444 1.00 92.06 278 LEU A CA 1
ATOM 2042 C C . LEU A 1 278 ? 11.101 -2.270 7.259 1.00 92.06 278 LEU A C 1
ATOM 2044 O O . LEU A 1 278 ? 11.858 -1.852 6.385 1.00 92.06 278 LEU A O 1
ATOM 2048 N N . PRO A 1 279 ? 11.379 -3.366 7.976 1.00 92.69 279 PRO A N 1
ATOM 2049 C CA . PRO A 1 279 ? 12.555 -4.177 7.700 1.00 92.69 279 PRO A CA 1
ATOM 2050 C C . PRO A 1 279 ? 12.561 -4.651 6.242 1.00 92.69 279 PRO A C 1
ATOM 2052 O O . PRO A 1 279 ? 11.544 -5.121 5.728 1.00 92.69 279 PRO A O 1
ATOM 2055 N N . ASN A 1 280 ? 13.702 -4.530 5.567 1.00 93.88 280 ASN A N 1
ATOM 2056 C CA . ASN A 1 280 ? 13.872 -5.060 4.223 1.00 93.88 280 ASN A CA 1
ATOM 2057 C C . ASN A 1 280 ? 13.916 -6.595 4.289 1.00 93.88 280 ASN A C 1
ATOM 2059 O O . ASN A 1 280 ? 14.807 -7.140 4.944 1.00 93.88 280 ASN A O 1
ATOM 2063 N N . PRO A 1 281 ? 12.990 -7.305 3.619 1.00 93.56 281 PRO A N 1
ATOM 2064 C CA . PRO A 1 281 ? 12.961 -8.761 3.652 1.00 93.56 281 PRO A CA 1
ATOM 2065 C C . PRO A 1 281 ? 14.173 -9.383 2.946 1.00 93.56 281 PRO A C 1
ATOM 2067 O O . PRO A 1 281 ? 14.490 -10.536 3.210 1.00 93.56 281 PRO A O 1
ATOM 2070 N N . VAL A 1 282 ? 14.873 -8.651 2.076 1.00 92.19 282 VAL A N 1
ATOM 2071 C CA . VAL A 1 282 ? 16.089 -9.129 1.412 1.00 92.19 282 VAL A CA 1
ATOM 2072 C C . VAL A 1 282 ? 17.281 -8.354 1.953 1.00 92.19 282 VAL A C 1
ATOM 2074 O O . VAL A 1 282 ? 17.504 -7.185 1.620 1.00 92.19 282 VAL A O 1
ATOM 2077 N N . THR A 1 283 ? 18.061 -9.017 2.803 1.00 84.25 283 THR A N 1
ATOM 2078 C CA . THR A 1 283 ? 19.230 -8.404 3.434 1.00 84.25 283 THR A CA 1
ATOM 2079 C C . THR A 1 283 ? 20.536 -8.868 2.792 1.00 84.25 283 THR A C 1
ATOM 2081 O O . THR A 1 283 ? 20.673 -10.001 2.324 1.00 84.25 283 THR A O 1
ATOM 2084 N N . ALA A 1 284 ? 21.515 -7.970 2.786 1.00 80.25 284 ALA A N 1
ATOM 2085 C CA . ALA A 1 284 ? 22.885 -8.179 2.349 1.00 80.25 284 ALA A CA 1
ATOM 2086 C C . ALA A 1 284 ? 23.846 -7.908 3.520 1.00 80.25 284 ALA A C 1
ATOM 2088 O O . ALA A 1 284 ? 23.587 -7.018 4.338 1.00 80.25 284 ALA A O 1
ATOM 2089 N N . PRO A 1 285 ? 24.958 -8.648 3.633 1.00 70.25 285 PRO A N 1
ATOM 2090 C CA . PRO A 1 285 ? 25.883 -8.480 4.734 1.00 70.25 285 PRO A CA 1
ATOM 2091 C C . PRO A 1 285 ? 26.667 -7.190 4.521 1.00 70.25 285 PRO A C 1
ATOM 2093 O O . PRO A 1 285 ? 27.123 -6.887 3.418 1.00 70.25 285 PRO A O 1
ATOM 2096 N N . THR A 1 286 ? 26.863 -6.441 5.593 1.00 73.88 286 THR A N 1
ATOM 2097 C CA . THR A 1 286 ? 27.778 -5.304 5.645 1.00 73.88 286 THR A CA 1
ATOM 2098 C C . THR A 1 286 ? 28.713 -5.446 6.831 1.00 73.88 286 THR A C 1
ATOM 2100 O O . THR A 1 286 ? 28.423 -6.161 7.790 1.00 73.88 286 THR A O 1
ATOM 2103 N N . LEU A 1 287 ? 29.831 -4.721 6.780 1.00 69.00 287 LEU A N 1
ATOM 2104 C CA . LEU A 1 287 ? 30.805 -4.659 7.873 1.00 69.00 287 LEU A CA 1
ATOM 2105 C C . LEU A 1 287 ? 30.178 -4.207 9.208 1.00 69.00 287 LEU A C 1
ATOM 2107 O O . LEU A 1 287 ? 30.712 -4.536 10.261 1.00 69.00 287 LEU A O 1
ATOM 2111 N N . ASN A 1 288 ? 29.032 -3.513 9.161 1.00 74.06 288 ASN A N 1
ATOM 2112 C CA . ASN A 1 288 ? 28.334 -2.958 10.323 1.00 74.06 288 ASN A CA 1
ATOM 2113 C C . ASN A 1 288 ? 26.987 -3.654 10.633 1.00 74.06 288 ASN A C 1
ATOM 2115 O O . ASN A 1 288 ? 26.210 -3.132 11.427 1.00 74.06 288 ASN A O 1
ATOM 2119 N N . GLY A 1 289 ? 26.675 -4.799 10.008 1.00 73.50 289 GLY A N 1
ATOM 2120 C CA . GLY A 1 289 ? 25.397 -5.512 10.179 1.00 73.50 289 GLY A CA 1
ATOM 2121 C C . GLY A 1 289 ? 24.739 -5.904 8.854 1.00 73.50 289 GLY A C 1
ATOM 2122 O O . GLY A 1 289 ? 25.382 -5.900 7.812 1.00 73.50 289 GLY A O 1
ATOM 2123 N N . ALA A 1 290 ? 23.455 -6.250 8.857 1.00 71.50 290 ALA A N 1
ATOM 2124 C CA . ALA A 1 290 ? 22.720 -6.549 7.627 1.00 71.50 290 ALA A CA 1
ATOM 2125 C C . ALA A 1 290 ? 22.137 -5.253 7.028 1.00 71.50 290 ALA A C 1
ATOM 2127 O O . ALA A 1 290 ? 21.318 -4.601 7.671 1.00 71.50 290 ALA A O 1
ATOM 2128 N N . ALA A 1 291 ? 22.549 -4.865 5.817 1.00 81.94 291 ALA A N 1
ATOM 2129 C CA . ALA A 1 291 ? 21.922 -3.765 5.080 1.00 81.94 291 ALA A CA 1
ATOM 2130 C C . ALA A 1 291 ? 20.871 -4.289 4.107 1.00 81.94 291 ALA A C 1
ATOM 2132 O O . ALA A 1 291 ? 20.889 -5.437 3.673 1.00 81.94 291 ALA A O 1
ATOM 2133 N N . GLY A 1 292 ? 19.933 -3.424 3.761 1.00 84.62 292 GLY A N 1
ATOM 2134 C CA . GLY A 1 292 ? 18.820 -3.764 2.895 1.00 84.62 292 GLY A CA 1
ATOM 2135 C C . GLY A 1 292 ? 19.291 -3.692 1.460 1.00 84.62 292 GLY A C 1
ATOM 2136 O O . GLY A 1 292 ? 19.995 -2.753 1.085 1.00 84.62 292 GLY A O 1
ATOM 2137 N N . LEU A 1 293 ? 18.901 -4.662 0.644 1.00 90.38 293 LEU A N 1
ATOM 2138 C CA . LEU A 1 293 ? 19.227 -4.608 -0.768 1.00 90.38 293 LEU A CA 1
ATOM 2139 C C . LEU A 1 293 ? 18.432 -3.468 -1.442 1.00 90.38 293 LEU A C 1
ATOM 2141 O O . LEU A 1 293 ? 17.201 -3.455 -1.334 1.00 90.38 293 LEU A O 1
ATOM 2145 N N . PRO A 1 294 ? 19.085 -2.494 -2.107 1.00 91.69 294 PRO A N 1
ATOM 2146 C CA . PRO A 1 294 ? 18.382 -1.416 -2.798 1.00 91.69 294 PRO A CA 1
ATOM 2147 C C . PRO A 1 294 ? 17.570 -1.964 -3.976 1.00 91.69 294 PRO A C 1
ATOM 2149 O O . PRO A 1 294 ? 17.921 -2.986 -4.557 1.00 91.69 294 PRO A O 1
ATOM 2152 N N . GLY A 1 295 ? 16.480 -1.282 -4.335 1.00 92.88 295 GLY A N 1
ATOM 2153 C CA . GLY A 1 295 ? 15.608 -1.712 -5.439 1.00 92.88 295 GLY A CA 1
ATOM 2154 C C . GLY A 1 295 ? 14.578 -2.785 -5.067 1.00 92.88 295 GLY A C 1
ATOM 2155 O O . GLY A 1 295 ? 13.804 -3.215 -5.925 1.00 92.88 295 GLY A O 1
ATOM 2156 N N . ILE A 1 296 ? 14.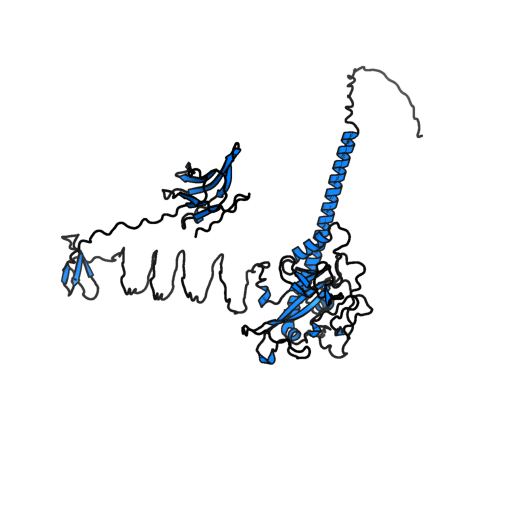522 -3.194 -3.798 1.00 95.75 296 ILE A N 1
ATOM 2157 C CA . ILE A 1 296 ? 13.378 -3.929 -3.251 1.00 95.75 296 ILE A CA 1
ATOM 2158 C C . ILE A 1 296 ? 12.223 -2.946 -3.056 1.00 95.75 296 ILE A C 1
ATOM 2160 O O . ILE A 1 296 ? 12.373 -1.910 -2.408 1.00 95.75 296 ILE A O 1
ATOM 2164 N N . VAL A 1 297 ? 11.077 -3.272 -3.633 1.00 96.56 297 VAL A N 1
ATOM 2165 C CA . VAL A 1 297 ? 9.802 -2.572 -3.511 1.00 96.56 297 VAL A CA 1
ATOM 2166 C C . VAL A 1 297 ? 8.814 -3.530 -2.860 1.00 96.56 297 VAL A C 1
ATOM 2168 O O . VAL A 1 297 ? 8.777 -4.718 -3.179 1.00 96.56 297 VAL A O 1
ATOM 2171 N N . ALA A 1 298 ? 8.009 -3.020 -1.938 1.00 97.00 298 ALA A N 1
ATOM 2172 C CA . ALA A 1 298 ? 7.018 -3.811 -1.236 1.00 97.00 298 ALA A CA 1
ATOM 2173 C C . ALA A 1 298 ? 5.657 -3.117 -1.186 1.00 97.00 298 ALA A C 1
ATOM 2175 O O . ALA A 1 298 ? 5.574 -1.901 -1.026 1.00 97.00 298 ALA A O 1
ATOM 2176 N N . ALA A 1 299 ? 4.603 -3.919 -1.284 1.00 96.44 299 ALA A N 1
ATOM 2177 C CA . ALA A 1 299 ? 3.258 -3.589 -0.853 1.00 96.44 299 ALA A CA 1
ATOM 2178 C C . ALA A 1 299 ? 3.087 -4.143 0.566 1.00 96.44 299 ALA A C 1
ATOM 2180 O O . ALA A 1 299 ? 3.101 -5.361 0.768 1.00 96.44 299 ALA A O 1
ATOM 2181 N N . HIS A 1 300 ? 2.974 -3.261 1.553 1.00 95.19 300 HIS A N 1
ATOM 2182 C CA . HIS A 1 300 ? 2.747 -3.651 2.938 1.00 95.19 300 HIS A CA 1
ATOM 2183 C C . HIS A 1 300 ? 1.305 -3.378 3.335 1.00 95.19 300 HIS A C 1
ATOM 2185 O O . HIS A 1 300 ? 0.777 -2.288 3.117 1.00 95.19 300 HIS A O 1
ATOM 2191 N N . HIS A 1 301 ? 0.696 -4.380 3.946 1.00 91.50 301 HIS A N 1
ATOM 2192 C CA . HIS A 1 301 ? -0.691 -4.367 4.356 1.00 91.50 301 HIS A CA 1
ATOM 2193 C C . HIS A 1 301 ? -0.760 -4.791 5.819 1.00 91.50 301 HIS A C 1
ATOM 2195 O O . HIS A 1 301 ? -0.249 -5.856 6.201 1.00 91.50 301 HIS A O 1
ATOM 2201 N N . ARG A 1 302 ? -1.354 -3.941 6.656 1.00 83.62 302 ARG A N 1
ATOM 2202 C CA . ARG A 1 302 ? -1.530 -4.261 8.075 1.00 83.62 302 ARG A CA 1
ATOM 2203 C C . ARG A 1 302 ? -2.810 -5.078 8.211 1.00 83.62 302 ARG A C 1
ATOM 2205 O O . ARG A 1 302 ? -3.293 -5.624 7.228 1.00 83.62 302 ARG A O 1
ATOM 2212 N N . SER A 1 303 ? -3.286 -5.331 9.415 1.00 70.81 303 SER A N 1
ATOM 2213 C CA . SER A 1 303 ? -4.576 -5.992 9.576 1.00 70.81 303 SER A CA 1
ATOM 2214 C C . SER A 1 303 ? -5.628 -5.014 10.080 1.00 70.81 303 SER A C 1
ATOM 2216 O O . SER A 1 303 ? -5.328 -3.933 10.603 1.00 70.81 303 SER A O 1
ATOM 2218 N N . VAL A 1 304 ? -6.867 -5.407 9.800 1.00 57.84 304 VAL A N 1
ATOM 2219 C CA . VAL A 1 304 ? -8.093 -4.636 9.635 1.00 57.84 304 VAL A CA 1
ATOM 2220 C C . VAL A 1 304 ? -8.349 -3.614 10.756 1.00 57.84 304 VAL A C 1
ATOM 2222 O O . VAL A 1 304 ? -8.691 -2.488 10.415 1.00 57.84 304 VAL A O 1
ATOM 2225 N N . PRO A 1 305 ? -8.087 -3.851 12.062 1.00 51.25 305 PRO A N 1
ATOM 2226 C CA . PRO A 1 305 ? -8.291 -2.797 13.064 1.00 51.25 305 PRO A CA 1
ATOM 2227 C C . PRO A 1 305 ? -7.352 -1.591 12.891 1.00 51.25 305 PRO A C 1
ATOM 2229 O O . PRO A 1 305 ? -7.710 -0.474 13.252 1.00 51.25 305 PRO A O 1
ATOM 2232 N N . SER A 1 306 ? -6.149 -1.810 12.354 1.00 50.16 306 SER A N 1
ATOM 2233 C CA . SER A 1 306 ? -5.119 -0.778 12.163 1.00 50.16 306 SER A CA 1
ATOM 2234 C C . SER A 1 306 ? -5.094 -0.181 10.752 1.00 50.16 306 SER A C 1
ATOM 2236 O O . SER A 1 306 ? -4.444 0.840 10.529 1.00 50.16 306 SER A O 1
ATOM 2238 N N . GLU A 1 307 ? -5.808 -0.793 9.807 1.00 50.97 307 GLU A N 1
ATOM 2239 C CA . GLU A 1 307 ? -5.886 -0.329 8.420 1.00 50.97 307 GLU A CA 1
ATOM 2240 C C . GLU A 1 307 ? -6.851 0.824 8.212 1.00 50.97 307 GLU A C 1
ATOM 2242 O O . GLU A 1 307 ? -6.622 1.658 7.335 1.00 50.97 307 GLU A O 1
ATOM 2247 N N . PHE A 1 308 ? -7.908 0.892 9.026 1.00 50.28 308 PHE A N 1
ATOM 2248 C CA . PHE A 1 308 ? -8.912 1.935 8.868 1.00 50.28 308 PHE A CA 1
ATOM 2249 C C . PHE A 1 308 ? -8.310 3.327 9.042 1.00 50.28 308 PHE A C 1
ATOM 2251 O O . PHE A 1 308 ? -8.765 4.257 8.409 1.00 50.28 308 PHE A O 1
ATOM 2258 N N . THR A 1 309 ? -7.207 3.501 9.765 1.00 48.25 309 THR A N 1
ATOM 2259 C CA . THR A 1 309 ? -6.519 4.794 9.811 1.00 48.25 309 THR A CA 1
ATOM 2260 C C . THR A 1 309 ? -5.033 4.604 9.556 1.00 48.25 309 THR A C 1
ATOM 2262 O O . THR A 1 309 ? -4.250 4.489 10.503 1.00 48.25 309 THR A O 1
ATOM 2265 N N . MET A 1 310 ? -4.594 4.639 8.292 1.00 50.75 310 MET A N 1
ATOM 2266 C CA . MET A 1 310 ? -3.213 5.070 8.074 1.00 50.75 310 MET A CA 1
ATOM 2267 C C . MET A 1 310 ? -3.087 6.464 8.689 1.00 50.75 310 MET A C 1
ATOM 2269 O O . MET A 1 310 ? -3.820 7.389 8.345 1.00 50.75 310 MET A O 1
ATOM 2273 N N . ARG A 1 311 ? -2.192 6.584 9.672 1.00 48.28 311 ARG A N 1
ATOM 2274 C CA . ARG A 1 311 ? -2.037 7.772 10.525 1.00 48.28 311 ARG A CA 1
ATOM 2275 C C . ARG A 1 311 ? -1.694 9.044 9.733 1.00 48.28 311 ARG A C 1
ATOM 2277 O O . ARG A 1 311 ? -1.765 10.135 10.283 1.00 48.28 311 ARG A O 1
ATOM 2284 N N . ASP A 1 312 ? -1.313 8.893 8.465 1.00 49.62 312 ASP A N 1
ATOM 2285 C CA . ASP A 1 312 ? -0.980 9.963 7.527 1.00 49.62 312 ASP A CA 1
ATOM 2286 C C . ASP A 1 312 ? -2.161 10.431 6.651 1.00 49.62 312 ASP A C 1
ATOM 2288 O O . ASP A 1 312 ? -1.990 11.347 5.849 1.00 49.62 312 ASP A O 1
ATOM 2292 N N . GLY A 1 313 ? -3.351 9.830 6.789 1.00 48.59 313 GLY A N 1
ATOM 2293 C CA . GLY A 1 313 ? -4.547 10.199 6.025 1.00 48.59 313 GLY A CA 1
ATOM 2294 C C . GLY A 1 313 ? -4.524 9.774 4.553 1.00 48.59 313 GLY A C 1
ATOM 2295 O O . GLY A 1 313 ? -5.355 10.240 3.776 1.00 48.59 313 GLY A O 1
ATOM 2296 N N . SER A 1 314 ? -3.593 8.906 4.142 1.00 47.75 314 SER A N 1
ATOM 2297 C CA . SER A 1 314 ? -3.446 8.498 2.736 1.00 47.75 314 SER A CA 1
ATOM 2298 C C . SER A 1 314 ? -4.513 7.511 2.238 1.00 47.75 314 SER A C 1
ATOM 2300 O O . SER A 1 314 ? -4.694 7.398 1.027 1.00 47.75 314 SER A O 1
ATOM 2302 N N . ASN A 1 315 ? -5.259 6.866 3.143 1.00 47.94 315 ASN A N 1
ATOM 2303 C CA . ASN A 1 315 ? -6.478 6.118 2.827 1.00 47.94 315 ASN A CA 1
ATOM 2304 C C . ASN A 1 315 ? -7.681 6.823 3.474 1.00 47.94 315 ASN A C 1
ATOM 2306 O O . ASN A 1 315 ? -7.856 6.705 4.690 1.00 47.94 315 ASN A O 1
ATOM 2310 N N . PRO A 1 316 ? -8.492 7.579 2.707 1.00 51.88 316 PRO A N 1
ATOM 2311 C CA . PRO A 1 316 ? -9.690 8.203 3.245 1.00 51.88 316 PRO A CA 1
ATOM 2312 C C . PRO A 1 316 ? -10.699 7.130 3.688 1.00 51.88 316 PRO A C 1
ATOM 2314 O O . PRO A 1 316 ? -10.735 6.045 3.099 1.00 51.88 316 PRO A O 1
ATOM 2317 N N . PRO A 1 317 ? -11.529 7.423 4.701 1.00 52.84 317 PRO A N 1
ATOM 2318 C CA . PRO A 1 317 ? -12.583 6.521 5.123 1.00 52.84 317 PRO A CA 1
ATOM 2319 C C . PRO A 1 317 ? -13.489 6.084 3.968 1.00 52.84 317 PRO A C 1
ATOM 2321 O O . PRO A 1 317 ? -13.956 6.924 3.199 1.00 52.84 317 PRO A O 1
ATOM 2324 N N . THR A 1 318 ? -13.757 4.783 3.838 1.00 57.28 318 THR A N 1
ATOM 2325 C CA . THR A 1 318 ? -14.867 4.289 3.008 1.00 57.28 318 THR A CA 1
ATOM 2326 C C . THR A 1 318 ? -16.192 4.518 3.744 1.00 57.28 318 THR A C 1
ATOM 2328 O O . THR A 1 318 ? -16.197 4.824 4.936 1.00 57.28 318 THR A O 1
ATOM 2331 N N . GLN A 1 319 ? -17.328 4.371 3.051 1.00 52.97 319 GLN A N 1
ATOM 2332 C CA . GLN A 1 319 ? -18.662 4.598 3.635 1.00 52.97 319 GLN A CA 1
ATOM 2333 C C . GLN A 1 319 ? -18.975 3.696 4.850 1.00 52.97 319 GLN A C 1
ATOM 2335 O O . GLN A 1 319 ? -19.789 4.083 5.683 1.00 52.97 319 GLN A O 1
ATOM 2340 N N . ASP A 1 320 ? -18.286 2.558 5.000 1.00 55.12 320 ASP A N 1
ATOM 2341 C CA . ASP A 1 320 ? -18.582 1.529 6.006 1.00 55.12 320 ASP A CA 1
ATOM 2342 C C . ASP A 1 320 ? -17.464 1.387 7.052 1.00 55.12 320 ASP A C 1
ATOM 2344 O O . ASP A 1 320 ? -16.821 0.343 7.188 1.00 55.12 320 ASP A O 1
ATOM 2348 N N . TRP A 1 321 ? -17.198 2.449 7.809 1.00 62.28 321 TRP A N 1
ATOM 2349 C CA . TRP A 1 321 ? -16.257 2.379 8.928 1.00 62.28 321 TRP A CA 1
ATOM 2350 C C . TRP A 1 321 ? -16.886 1.732 10.159 1.00 62.28 321 TRP A C 1
ATOM 2352 O O . TRP A 1 321 ? -17.677 2.342 10.876 1.00 62.28 321 TRP A O 1
ATOM 2362 N N . ASN A 1 322 ? -16.485 0.491 10.432 1.00 58.97 322 ASN A N 1
ATOM 2363 C CA . ASN A 1 322 ? -16.855 -0.239 11.636 1.00 58.97 322 ASN A CA 1
ATOM 2364 C C . ASN A 1 322 ? -15.615 -0.482 12.509 1.00 58.97 322 ASN A C 1
ATOM 2366 O O . ASN A 1 322 ? -14.740 -1.269 12.159 1.00 58.97 322 ASN A O 1
ATOM 2370 N N . PHE A 1 323 ? -15.573 0.135 13.691 1.00 66.44 323 PHE A N 1
ATOM 2371 C CA . PHE A 1 323 ? -14.504 -0.068 14.678 1.00 66.44 323 PHE A CA 1
ATOM 2372 C C . PHE A 1 323 ? -14.673 -1.351 15.509 1.00 66.44 323 PHE A C 1
ATOM 2374 O O . PHE A 1 323 ? -14.114 -1.453 16.597 1.00 66.44 323 PHE A O 1
ATOM 2381 N N . ALA A 1 324 ? -15.461 -2.324 15.041 1.00 59.22 324 ALA A N 1
ATOM 2382 C CA . ALA A 1 324 ? -15.733 -3.597 15.710 1.00 59.22 324 ALA A CA 1
ATOM 2383 C C . ALA A 1 324 ? -16.139 -3.420 17.186 1.00 59.22 324 ALA A C 1
ATOM 2385 O O . ALA A 1 324 ? -15.600 -4.074 18.079 1.00 59.22 324 ALA A O 1
ATOM 2386 N N . ASN A 1 325 ? -17.067 -2.492 17.444 1.00 61.72 325 ASN A N 1
ATOM 2387 C CA . ASN A 1 325 ? -17.515 -2.097 18.787 1.00 61.72 325 ASN A CA 1
ATOM 2388 C C . ASN A 1 325 ? -16.409 -1.543 19.709 1.00 61.72 325 ASN A C 1
ATOM 2390 O O . ASN A 1 325 ? -16.579 -1.522 20.929 1.00 61.72 325 ASN A O 1
ATOM 2394 N N . ARG A 1 326 ? -15.275 -1.078 19.170 1.00 57.91 326 ARG A N 1
ATOM 2395 C CA . ARG A 1 326 ? -14.245 -0.390 19.960 1.00 57.91 326 ARG A CA 1
ATOM 2396 C C . ARG A 1 326 ? -14.563 1.096 20.090 1.00 57.91 326 ARG A C 1
ATOM 2398 O O . ARG A 1 326 ? -14.964 1.748 19.131 1.00 57.91 326 ARG A O 1
ATOM 2405 N N . ALA A 1 327 ? -14.353 1.628 21.292 1.00 69.44 327 ALA A N 1
ATOM 2406 C CA . ALA A 1 327 ? -14.512 3.049 21.564 1.00 69.44 327 ALA A CA 1
ATOM 2407 C C . ALA A 1 327 ? -13.420 3.875 20.863 1.00 69.44 327 ALA A C 1
ATOM 2409 O O . ALA A 1 327 ? -12.239 3.524 20.907 1.00 69.44 327 ALA A O 1
ATOM 2410 N N . LEU A 1 328 ? -13.814 5.005 20.273 1.00 73.88 328 LEU A N 1
ATOM 2411 C CA . LEU A 1 328 ? -12.889 6.030 19.801 1.00 73.88 328 LEU A CA 1
ATOM 2412 C C . LEU A 1 328 ? -12.516 6.949 20.965 1.00 73.88 328 LEU A C 1
ATOM 2414 O O . LEU A 1 328 ? -13.298 7.807 21.368 1.00 73.88 328 LEU A O 1
ATOM 2418 N N . ASN A 1 329 ? -11.313 6.771 21.504 1.00 75.25 329 ASN A N 1
ATOM 2419 C CA . ASN A 1 329 ? -10.775 7.625 22.561 1.00 75.25 329 ASN A CA 1
ATOM 2420 C C . ASN A 1 329 ? -9.858 8.706 21.968 1.00 75.25 329 ASN A C 1
ATOM 2422 O O . ASN A 1 329 ? -9.210 8.479 20.949 1.00 75.25 329 ASN A O 1
ATOM 2426 N N . HIS A 1 330 ? -9.762 9.861 22.635 1.00 74.06 330 HIS A N 1
ATOM 2427 C CA . HIS A 1 330 ? -8.873 10.977 22.258 1.00 74.06 330 HIS A CA 1
ATOM 2428 C C . HIS A 1 330 ? -9.135 11.606 20.875 1.00 74.06 330 HIS A C 1
ATOM 2430 O O . HIS A 1 330 ? -8.219 12.131 20.243 1.00 74.06 330 HIS A O 1
ATOM 2436 N N . VAL A 1 331 ? -10.384 11.601 20.405 1.00 76.38 331 VAL A N 1
ATOM 2437 C CA . VAL A 1 331 ? -10.768 12.333 19.191 1.00 76.38 331 VAL A CA 1
ATOM 2438 C C . VAL A 1 331 ? -10.890 13.821 19.525 1.00 76.38 331 VAL A C 1
ATOM 2440 O O . VAL A 1 331 ? -11.809 14.223 20.234 1.00 76.38 331 VAL A O 1
ATOM 2443 N N . SER A 1 332 ? -9.960 14.646 19.033 1.00 77.38 332 SER A N 1
ATOM 2444 C CA . SER A 1 332 ? -10.002 16.102 19.250 1.00 77.38 332 SER A CA 1
ATOM 2445 C C . SER A 1 332 ? -11.078 16.791 18.412 1.00 77.38 332 SER A C 1
ATOM 2447 O O . SER A 1 332 ? -11.610 17.827 18.807 1.00 77.38 332 SER A O 1
ATOM 2449 N N . THR A 1 333 ? -11.388 16.253 17.232 1.00 73.75 333 THR A N 1
ATOM 2450 C CA . THR A 1 333 ? -12.383 16.812 16.313 1.00 73.75 333 THR A CA 1
ATOM 2451 C C . THR A 1 333 ? -13.004 15.692 15.487 1.00 73.75 333 THR A C 1
ATOM 2453 O O . THR A 1 333 ? -12.285 14.903 14.880 1.00 73.75 333 THR A O 1
ATOM 2456 N N . LEU A 1 334 ? -14.337 15.636 15.459 1.00 79.00 334 LEU A N 1
ATOM 2457 C CA . LEU A 1 334 ? -15.117 14.762 14.585 1.00 79.00 334 LEU A CA 1
ATOM 2458 C C . LEU A 1 334 ? -16.036 15.648 13.739 1.00 79.00 334 LEU A C 1
ATOM 2460 O O . LEU A 1 334 ? -16.968 16.248 14.268 1.00 79.00 334 LEU A O 1
ATOM 2464 N N . GLY A 1 335 ? -15.736 15.769 12.446 1.00 78.19 335 GLY A N 1
ATOM 2465 C CA . GLY A 1 335 ? -16.610 16.423 11.472 1.00 78.19 335 GLY A CA 1
ATOM 2466 C C . GLY A 1 335 ? -17.456 15.381 10.749 1.00 78.19 335 GLY A C 1
ATOM 2467 O O . GLY A 1 335 ? -16.932 14.337 10.367 1.00 78.19 335 GLY A O 1
ATOM 2468 N N . VAL A 1 336 ? -18.748 15.653 10.570 1.00 78.12 336 VAL A N 1
ATOM 2469 C CA . VAL A 1 336 ? -19.656 14.809 9.784 1.00 78.12 336 VAL A CA 1
ATOM 2470 C C . VAL A 1 336 ? -20.325 15.694 8.739 1.00 78.12 336 VAL A C 1
ATOM 2472 O O . VAL A 1 336 ? -21.097 16.583 9.090 1.00 78.12 336 VAL A O 1
ATOM 2475 N N . ASP A 1 337 ? -20.035 15.447 7.463 1.00 70.38 337 ASP A N 1
ATOM 2476 C CA . ASP A 1 337 ? -20.716 16.104 6.345 1.00 70.38 337 ASP A CA 1
ATOM 2477 C C . ASP A 1 337 ? -22.043 15.375 6.076 1.00 70.38 337 ASP A C 1
ATOM 2479 O O . ASP A 1 337 ? -22.154 14.553 5.167 1.00 70.38 337 ASP A O 1
ATOM 2483 N N . GLY A 1 338 ? -23.047 15.609 6.927 1.00 77.50 338 GLY A N 1
ATOM 2484 C CA . GLY A 1 338 ? -24.371 14.994 6.799 1.00 77.50 338 GLY A CA 1
ATOM 2485 C C . GLY A 1 338 ? -25.065 14.712 8.131 1.00 77.50 338 GLY A C 1
ATOM 2486 O O . GLY A 1 338 ? -24.867 15.414 9.120 1.00 77.50 338 GLY A O 1
ATOM 2487 N N . LEU A 1 339 ? -25.913 13.679 8.143 1.00 74.81 339 LEU A N 1
ATOM 2488 C CA . LEU A 1 339 ? -26.646 13.243 9.332 1.00 74.81 339 LEU A CA 1
ATOM 2489 C C . LEU A 1 339 ? -25.761 12.343 10.205 1.00 74.81 339 LEU A C 1
ATOM 2491 O O . LEU A 1 339 ? -25.311 11.292 9.756 1.00 74.81 339 LEU A O 1
ATOM 2495 N N . ALA A 1 340 ? -25.569 12.722 11.468 1.00 75.56 340 ALA A N 1
ATOM 2496 C CA . ALA A 1 340 ? -24.978 11.860 12.485 1.00 75.56 340 ALA A CA 1
ATOM 2497 C C . ALA A 1 340 ? -26.079 11.336 13.416 1.00 75.56 340 ALA A C 1
ATOM 2499 O O . ALA A 1 340 ? -26.744 12.119 14.094 1.00 75.56 340 ALA A O 1
ATOM 2500 N N . THR A 1 341 ? -26.263 10.016 13.478 1.00 76.25 341 THR A N 1
ATOM 2501 C CA . THR A 1 341 ? -27.143 9.380 14.469 1.00 76.25 341 THR A CA 1
ATOM 2502 C C . THR A 1 341 ? -26.290 8.852 15.616 1.00 76.25 341 THR A C 1
ATOM 2504 O O . THR A 1 341 ? -25.470 7.956 15.433 1.00 76.25 341 THR A O 1
ATOM 2507 N N . LEU A 1 342 ? -26.469 9.425 16.805 1.00 78.25 342 LEU A N 1
ATOM 2508 C CA . LEU A 1 342 ? -25.757 9.042 18.023 1.00 78.25 342 LEU A CA 1
ATOM 2509 C C . LEU A 1 342 ? -26.773 8.445 19.001 1.00 78.25 342 LEU A C 1
ATOM 2511 O O . LEU A 1 342 ? -27.822 9.039 19.219 1.00 78.25 342 LEU A O 1
ATOM 2515 N N . GLY A 1 343 ? -26.474 7.283 19.588 1.00 77.81 343 GLY A N 1
ATOM 2516 C CA . GLY A 1 343 ? -27.387 6.642 20.543 1.00 77.81 343 GLY A CA 1
ATOM 2517 C C . GLY A 1 343 ? -27.467 7.389 21.878 1.00 77.81 343 GLY A C 1
ATOM 2518 O O . GLY A 1 343 ? -28.543 7.748 22.343 1.00 77.81 343 GLY A O 1
ATOM 2519 N N . SER A 1 344 ? -26.320 7.649 22.507 1.00 78.31 344 SER A N 1
ATOM 2520 C CA . SER A 1 344 ? -26.236 8.438 23.741 1.00 78.31 344 SER A CA 1
ATOM 2521 C C . SER A 1 344 ? -24.991 9.311 23.710 1.00 78.31 344 SER A C 1
ATOM 2523 O O . SER A 1 344 ? -23.905 8.834 23.378 1.00 78.31 344 SER A O 1
ATOM 2525 N N . VAL A 1 345 ? -25.140 10.586 24.065 1.00 76.25 345 VAL A N 1
ATOM 2526 C CA . VAL A 1 345 ? -24.043 11.559 24.082 1.00 76.25 345 VAL A CA 1
ATOM 2527 C C . VAL A 1 345 ? -23.926 12.145 25.481 1.00 76.25 345 VAL A C 1
ATOM 2529 O O . VAL A 1 345 ? -24.874 12.732 25.993 1.00 76.25 345 VAL A O 1
ATOM 2532 N N . LYS A 1 346 ? -22.746 12.012 26.093 1.00 77.12 346 LYS A N 1
ATOM 2533 C CA . LYS A 1 346 ? -22.402 12.702 27.339 1.00 77.12 346 LYS A CA 1
ATOM 2534 C C . LYS A 1 346 ? -21.410 13.816 27.026 1.00 77.12 346 LYS A C 1
ATOM 2536 O O . LYS A 1 346 ? -20.281 13.540 26.629 1.00 77.12 346 LYS A O 1
ATOM 2541 N N . VAL A 1 347 ? -21.824 15.066 27.216 1.00 78.62 347 VAL A N 1
ATOM 2542 C CA . VAL A 1 347 ? -20.972 16.243 27.003 1.00 78.62 347 VAL A CA 1
ATOM 2543 C C . VAL A 1 347 ? -20.497 16.750 28.359 1.00 78.62 347 VAL A C 1
ATOM 2545 O O . VAL A 1 347 ? -21.308 17.135 29.190 1.00 78.62 347 VAL A O 1
ATOM 2548 N N . GLY A 1 348 ? -19.185 16.702 28.607 1.00 74.31 348 GLY A N 1
ATOM 2549 C CA . GLY A 1 348 ? -18.610 17.086 29.905 1.00 74.31 348 GLY A CA 1
ATOM 2550 C C . GLY A 1 348 ? -18.413 18.592 30.104 1.00 74.31 348 GLY A C 1
ATOM 2551 O O . GLY A 1 348 ? -18.259 19.028 31.236 1.00 74.31 348 GLY A O 1
ATOM 2552 N N . ASN A 1 349 ? -18.411 19.364 29.014 1.00 78.25 349 ASN A N 1
ATOM 2553 C CA . ASN A 1 349 ? -18.223 20.815 29.030 1.00 78.25 349 ASN A CA 1
ATOM 2554 C C . ASN A 1 349 ? -19.434 21.489 28.363 1.00 78.25 349 ASN A C 1
ATOM 2556 O O . ASN A 1 349 ? -20.532 21.461 28.903 1.00 78.25 349 ASN A O 1
ATOM 2560 N N . ASN A 1 350 ? -19.259 22.035 27.157 1.00 74.25 350 ASN A N 1
ATOM 2561 C CA . ASN A 1 350 ? -20.298 22.777 26.448 1.00 74.25 350 ASN A CA 1
ATOM 2562 C C . ASN A 1 350 ? -20.793 21.999 25.226 1.00 74.25 350 ASN A C 1
ATOM 2564 O O . ASN A 1 350 ? -19.983 21.524 24.428 1.00 74.25 350 ASN A O 1
ATOM 2568 N N . LEU A 1 351 ? -22.113 21.938 25.044 1.00 77.81 351 LEU A N 1
ATOM 2569 C CA . LEU A 1 351 ? -22.754 21.537 23.793 1.00 77.81 351 LEU A CA 1
ATOM 2570 C C . LEU A 1 351 ? -23.317 22.792 23.120 1.00 77.81 351 LEU A C 1
ATOM 2572 O O . LEU A 1 351 ? -24.170 23.467 23.688 1.00 77.81 351 LEU A O 1
ATOM 2576 N N . SER A 1 352 ? -22.841 23.110 21.916 1.00 75.44 352 SER A N 1
ATOM 2577 C CA . SER A 1 352 ? -23.404 24.192 21.105 1.00 75.44 352 SER A CA 1
ATOM 2578 C C . SER A 1 352 ? -24.150 23.586 19.924 1.00 75.44 352 SER A C 1
ATOM 2580 O O . SER A 1 352 ? -23.538 22.942 19.074 1.00 75.44 352 SER A O 1
ATOM 2582 N N . VAL A 1 353 ? -25.468 23.783 19.886 1.00 76.56 353 VAL A N 1
ATOM 2583 C CA . VAL A 1 353 ? -26.316 23.401 18.753 1.00 76.56 353 VAL A CA 1
ATOM 2584 C C . VAL A 1 353 ? -26.694 24.674 18.008 1.00 76.56 353 VAL A C 1
ATOM 2586 O O . VAL A 1 353 ? -27.353 25.552 18.559 1.00 76.56 353 VAL A O 1
ATOM 2589 N N . SER A 1 354 ? -26.258 24.793 16.758 1.00 67.56 354 SER A N 1
ATOM 2590 C CA . SER A 1 354 ? -26.701 25.854 15.855 1.00 67.56 354 SER A CA 1
ATOM 2591 C C . SER A 1 354 ? -27.818 25.323 14.959 1.00 67.56 354 SER A C 1
ATOM 2593 O O . SER A 1 354 ? -27.600 24.348 14.244 1.00 67.56 354 SER A O 1
ATOM 2595 N N . GLY A 1 355 ? -28.987 25.964 14.978 1.00 72.75 355 GLY A N 1
ATOM 2596 C CA . GLY A 1 355 ? -30.172 25.530 14.232 1.00 72.75 355 GLY A CA 1
ATOM 2597 C C . GLY A 1 355 ? -31.326 25.153 15.160 1.00 72.75 355 GLY A C 1
ATOM 2598 O O . GLY A 1 355 ? -31.456 25.719 16.244 1.00 72.75 355 GLY A O 1
ATOM 2599 N N . ASN A 1 356 ? -32.165 24.210 14.730 1.00 68.19 356 ASN A N 1
ATOM 2600 C CA . ASN A 1 356 ? -33.277 23.706 15.534 1.00 68.19 356 ASN A CA 1
ATOM 2601 C C . ASN A 1 356 ? -32.816 22.510 16.373 1.00 68.19 356 ASN A C 1
ATOM 2603 O O . ASN A 1 356 ? -32.207 21.584 15.841 1.00 68.19 356 ASN A O 1
ATOM 2607 N N . ALA A 1 357 ? -33.143 22.522 17.663 1.00 69.38 357 ALA A N 1
ATOM 2608 C CA . ALA A 1 357 ? -33.028 21.364 18.539 1.00 69.38 357 ALA A CA 1
ATOM 2609 C C . ALA A 1 357 ? -34.442 20.917 18.918 1.00 69.38 357 ALA A C 1
ATOM 2611 O O . ALA A 1 357 ? -35.183 21.677 19.540 1.00 69.38 357 ALA A O 1
ATOM 2612 N N . GLU A 1 358 ? -34.815 19.707 18.518 1.00 70.00 358 GLU A N 1
ATOM 2613 C CA . GLU A 1 358 ? -36.039 19.048 18.964 1.00 70.00 358 GLU A CA 1
ATOM 2614 C C . GLU A 1 358 ? -35.638 17.956 19.952 1.00 70.00 358 GLU A C 1
ATOM 2616 O O . GLU A 1 358 ? -34.774 17.132 19.650 1.00 70.00 358 GLU A O 1
ATOM 2621 N N . VAL A 1 359 ? -36.216 17.997 21.151 1.00 71.06 359 VAL A N 1
ATOM 2622 C CA . VAL A 1 359 ? -36.012 16.964 22.163 1.00 71.06 359 VAL A CA 1
ATOM 2623 C C . VAL A 1 359 ? -37.341 16.268 22.380 1.00 71.06 359 VAL A C 1
ATOM 2625 O O . VAL A 1 359 ? -38.299 16.892 22.831 1.00 71.06 359 VAL A O 1
ATOM 2628 N N . ASP A 1 360 ? -37.380 14.983 22.050 1.00 61.69 360 ASP A N 1
ATOM 2629 C CA . ASP A 1 360 ? -38.486 14.102 22.398 1.00 61.69 360 ASP A CA 1
ATOM 2630 C C . ASP A 1 360 ? -38.159 13.447 23.749 1.00 61.69 360 ASP A C 1
ATOM 2632 O O . ASP A 1 360 ? -37.284 12.582 23.837 1.00 61.69 360 ASP A O 1
ATOM 2636 N N . GLY A 1 361 ? -38.773 13.951 24.823 1.00 71.44 361 GLY A N 1
ATOM 2637 C CA . GLY A 1 361 ? -38.538 13.511 26.202 1.00 71.44 361 GLY A CA 1
ATOM 2638 C C . GLY A 1 361 ? -38.238 14.648 27.185 1.00 71.44 361 GLY A C 1
ATOM 2639 O O . GLY A 1 361 ? -38.452 15.826 26.897 1.00 71.44 361 GLY A O 1
ATOM 2640 N N . ASP A 1 362 ? -37.745 14.279 28.368 1.00 67.31 362 ASP A N 1
ATOM 2641 C CA . ASP A 1 362 ? -37.439 15.225 29.442 1.00 67.31 362 ASP A CA 1
ATOM 2642 C C . ASP A 1 362 ? -36.067 15.885 29.244 1.00 67.31 362 ASP A C 1
ATOM 2644 O O . ASP A 1 362 ? -35.060 15.223 28.982 1.00 67.31 362 ASP A O 1
ATOM 2648 N N . VAL A 1 363 ? -36.010 17.205 29.439 1.00 66.75 363 VAL A N 1
ATOM 2649 C CA . VAL A 1 363 ? -34.758 17.970 29.492 1.00 66.75 363 VAL A CA 1
ATOM 2650 C C . VAL A 1 363 ? -34.552 18.467 30.916 1.00 66.75 363 VAL A C 1
ATOM 2652 O O . VAL A 1 363 ? -35.323 19.283 31.416 1.00 66.75 363 VAL A O 1
ATOM 2655 N N . THR A 1 364 ? -33.484 18.010 31.565 1.00 65.75 364 THR A N 1
ATOM 2656 C CA . THR A 1 364 ? -33.025 18.557 32.849 1.00 65.75 364 THR A CA 1
ATOM 2657 C C . THR A 1 364 ? -31.769 19.385 32.613 1.00 65.75 364 THR A C 1
ATOM 2659 O O . THR A 1 364 ? -30.790 18.878 32.066 1.00 65.75 364 THR A O 1
ATOM 2662 N N . ILE A 1 365 ? -31.792 20.662 33.006 1.00 68.19 365 ILE A N 1
ATOM 2663 C CA . ILE A 1 365 ? -30.633 21.555 32.906 1.00 68.19 365 ILE A CA 1
ATOM 2664 C C . ILE A 1 365 ? -30.203 21.965 34.312 1.00 68.19 365 ILE A C 1
ATOM 2666 O O . ILE A 1 365 ? -30.789 22.863 34.910 1.00 68.19 365 ILE A O 1
ATOM 2670 N N . ASP A 1 366 ? -29.151 21.324 34.815 1.00 57.53 366 ASP A N 1
ATOM 2671 C CA . ASP A 1 366 ? -28.490 21.722 36.057 1.00 57.53 366 ASP A CA 1
ATOM 2672 C C . ASP A 1 366 ? -27.432 22.791 35.746 1.00 57.53 366 ASP A C 1
ATOM 2674 O O . ASP A 1 366 ? -26.252 22.502 35.546 1.00 57.53 366 ASP A O 1
ATOM 2678 N N . GLY A 1 367 ? -27.869 24.047 35.629 1.00 64.31 367 GLY A N 1
ATOM 2679 C CA . GLY A 1 367 ? -26.987 25.184 35.360 1.00 64.31 367 GLY A CA 1
ATOM 2680 C C . GLY A 1 367 ? -27.677 26.350 34.654 1.00 64.31 367 GLY A C 1
ATOM 2681 O O . GLY A 1 367 ? -28.894 26.382 34.494 1.00 64.31 367 GLY A O 1
ATOM 2682 N N . ALA A 1 368 ? -26.884 27.332 34.222 1.00 61.78 368 ALA A N 1
ATOM 2683 C CA . ALA A 1 368 ? -27.390 28.457 33.442 1.00 61.78 368 ALA A CA 1
ATOM 2684 C C . ALA A 1 368 ? -27.656 28.028 31.989 1.00 61.78 368 ALA A C 1
ATOM 2686 O O . ALA A 1 368 ? -26.734 27.633 31.276 1.00 61.78 368 ALA A O 1
ATOM 2687 N N . ALA A 1 369 ? -28.907 28.151 31.542 1.00 64.00 369 ALA A N 1
ATOM 2688 C CA . ALA A 1 369 ? -29.310 27.928 30.158 1.00 64.00 369 ALA A CA 1
ATOM 2689 C C . ALA A 1 369 ? -29.672 29.263 29.500 1.00 64.00 369 ALA A C 1
ATOM 2691 O O . ALA A 1 369 ? -30.552 29.974 29.980 1.00 64.00 369 ALA A O 1
ATOM 2692 N N . ALA A 1 370 ? -29.025 29.597 28.384 1.00 63.53 370 ALA A N 1
ATOM 2693 C CA . ALA A 1 370 ? -29.439 30.707 27.533 1.00 63.53 370 ALA A CA 1
ATOM 2694 C C . ALA A 1 370 ? -30.087 30.134 26.272 1.00 63.53 370 ALA A C 1
ATOM 2696 O O . ALA A 1 370 ? -29.394 29.615 25.397 1.00 63.53 370 ALA A O 1
ATOM 2697 N N . VAL A 1 371 ? -31.416 30.209 26.184 1.00 63.59 371 VAL A N 1
ATOM 2698 C CA . VAL A 1 371 ? -32.152 29.761 24.998 1.00 63.59 371 VAL A CA 1
ATOM 2699 C C . VAL A 1 371 ? -32.519 30.968 24.152 1.00 63.59 371 VAL A C 1
ATOM 2701 O O . VAL A 1 371 ? -33.440 31.718 24.459 1.00 63.59 371 VAL A O 1
ATOM 2704 N N . THR A 1 372 ? -31.776 31.165 23.070 1.00 52.84 372 THR A N 1
ATOM 2705 C CA . THR A 1 372 ? -32.048 32.212 22.084 1.00 52.84 372 THR A CA 1
ATOM 2706 C C . THR A 1 372 ? -32.814 31.592 20.917 1.00 52.84 372 THR A C 1
ATOM 2708 O O . THR A 1 372 ? -32.208 31.063 19.988 1.00 52.84 372 THR A O 1
ATOM 2711 N N . GLY A 1 373 ? -34.147 31.582 20.980 1.00 56.91 373 GLY A N 1
ATOM 2712 C CA . GLY A 1 373 ? -34.992 30.959 19.956 1.00 56.91 373 GLY A CA 1
ATOM 2713 C C . GLY A 1 373 ? -36.415 30.672 20.436 1.00 56.91 373 GLY A C 1
ATOM 2714 O O . GLY A 1 373 ? -36.806 31.069 21.531 1.00 56.91 373 GLY A O 1
ATOM 2715 N N . ARG A 1 374 ? -37.205 29.978 19.607 1.00 58.31 374 ARG A N 1
ATOM 2716 C CA . ARG A 1 374 ? -38.544 29.507 19.986 1.00 58.31 374 ARG A CA 1
ATOM 2717 C C . ARG A 1 374 ? -38.420 28.175 20.719 1.00 58.31 374 ARG A C 1
ATOM 2719 O O . ARG A 1 374 ? -37.977 27.200 20.124 1.00 58.31 374 ARG A O 1
ATOM 2726 N N . VAL A 1 375 ? -38.885 28.127 21.962 1.00 59.78 375 VAL A N 1
ATOM 2727 C CA . VAL A 1 375 ? -39.091 26.872 22.696 1.00 59.78 375 VAL A CA 1
ATOM 2728 C C . VAL A 1 375 ? -40.567 26.505 22.609 1.00 59.78 375 VAL A C 1
ATOM 2730 O O . VAL A 1 375 ? -41.426 27.322 22.937 1.00 59.78 375 VAL A O 1
ATOM 2733 N N . VAL A 1 376 ? -40.873 25.289 22.157 1.00 58.53 376 VAL A N 1
ATOM 2734 C CA . VAL A 1 376 ? -42.227 24.725 22.207 1.00 58.53 376 VAL A CA 1
ATOM 2735 C C . VAL A 1 376 ? -42.216 23.622 23.258 1.00 58.53 376 VAL A C 1
ATOM 2737 O O . VAL A 1 376 ? -41.580 22.596 23.060 1.00 58.53 376 VAL A O 1
ATOM 2740 N N . MET A 1 377 ? -42.894 23.847 24.383 1.00 60.09 377 MET A N 1
ATOM 2741 C CA . MET A 1 377 ? -43.096 22.834 25.422 1.00 60.09 377 MET A CA 1
ATOM 2742 C C . MET A 1 377 ? -44.528 22.315 25.318 1.00 60.09 377 MET A C 1
ATOM 2744 O O . MET A 1 377 ? -45.476 23.093 25.405 1.00 60.09 377 MET A O 1
ATOM 2748 N N . THR A 1 378 ? -44.688 21.012 25.099 1.00 49.25 378 THR A N 1
ATOM 2749 C CA . THR A 1 378 ? -45.999 20.345 25.002 1.00 49.25 378 THR A CA 1
ATOM 2750 C C . THR A 1 378 ? -46.477 19.774 26.344 1.00 49.25 378 THR A C 1
ATOM 2752 O O . THR A 1 378 ? -47.642 19.397 26.457 1.00 49.25 378 THR A O 1
ATOM 2755 N N . GLY A 1 379 ? -45.610 19.756 27.367 1.00 64.75 379 GLY A N 1
ATOM 2756 C CA . GLY A 1 379 ? -45.905 19.348 28.746 1.00 64.75 379 GLY A CA 1
ATOM 2757 C C . GLY A 1 379 ? -45.928 20.508 29.754 1.00 64.75 379 GLY A C 1
ATOM 2758 O O . GLY A 1 379 ? -45.902 21.682 29.387 1.00 64.75 379 GLY A O 1
ATOM 2759 N N . GLY A 1 380 ? -45.986 20.176 31.049 1.00 53.47 380 GLY A N 1
ATOM 2760 C CA . GLY A 1 380 ? -45.876 21.158 32.133 1.00 53.47 380 GLY A CA 1
ATOM 2761 C C . GLY A 1 380 ? -44.449 21.696 32.268 1.00 53.47 380 GLY A C 1
ATOM 2762 O O . GLY A 1 380 ? -43.494 20.931 32.191 1.00 53.47 380 GLY A O 1
ATOM 2763 N N . ALA A 1 381 ? -44.306 23.003 32.486 1.00 55.94 381 ALA A N 1
ATOM 2764 C CA . ALA A 1 381 ? -43.016 23.654 32.696 1.00 55.94 381 ALA A CA 1
ATOM 2765 C C . ALA A 1 381 ? -42.936 24.211 34.122 1.00 55.94 381 ALA A C 1
ATOM 2767 O O . ALA A 1 381 ? -43.798 24.992 34.529 1.00 55.94 381 ALA A O 1
ATOM 2768 N N . SER A 1 382 ? -41.889 23.843 34.860 1.00 54.66 382 SER A N 1
ATOM 2769 C CA . SER A 1 382 ? -41.576 24.412 36.174 1.00 54.66 382 SER A CA 1
ATOM 2770 C C . SER A 1 382 ? -40.276 25.201 36.077 1.00 54.66 382 SER A C 1
ATOM 2772 O O . SER A 1 382 ? -39.226 24.634 35.787 1.00 54.66 382 SER A O 1
ATOM 2774 N N . LEU A 1 383 ? -40.346 26.512 36.312 1.00 55.12 383 LEU A N 1
ATOM 2775 C CA . LEU A 1 383 ? -39.182 27.397 36.369 1.00 55.12 383 LEU A CA 1
ATOM 2776 C C . LEU A 1 383 ? -38.821 27.662 37.834 1.00 55.12 383 LEU A C 1
ATOM 2778 O O . LEU A 1 383 ? -39.661 28.128 38.604 1.00 55.12 383 LEU A O 1
ATOM 2782 N N . TYR A 1 384 ? -37.572 27.393 38.211 1.00 48.38 384 TYR A N 1
ATOM 2783 C CA . TYR A 1 384 ? -37.034 27.687 39.539 1.00 48.38 384 TYR A CA 1
ATOM 2784 C C . TYR A 1 384 ? -35.894 28.709 39.413 1.00 48.38 384 TYR A C 1
ATOM 2786 O O . TYR A 1 384 ? -34.977 28.517 38.620 1.00 48.38 384 TYR A O 1
ATOM 2794 N N . GLY A 1 385 ? -35.947 29.796 40.193 1.00 55.09 385 GLY A N 1
ATOM 2795 C CA . GLY A 1 385 ? -34.948 30.876 40.179 1.00 55.09 385 GLY A CA 1
ATOM 2796 C C . GLY A 1 385 ? -35.424 32.177 39.514 1.00 55.09 385 GLY A C 1
ATOM 2797 O O . GLY A 1 385 ? -36.598 32.334 39.178 1.00 55.09 385 GLY A O 1
ATOM 2798 N N . ALA A 1 386 ? -34.510 33.142 39.355 1.00 51.50 386 ALA A N 1
ATOM 2799 C CA . ALA A 1 386 ? -34.802 34.432 38.727 1.00 51.50 386 ALA A CA 1
ATOM 2800 C C . ALA A 1 386 ? -35.053 34.246 37.222 1.00 51.50 386 ALA A C 1
ATOM 2802 O O . ALA A 1 386 ? -34.122 34.047 36.447 1.00 51.50 386 ALA A O 1
ATOM 2803 N N . SER A 1 387 ? -36.323 34.297 36.827 1.00 55.38 387 SER A N 1
ATOM 2804 C CA . SER A 1 387 ? -36.776 34.061 35.455 1.00 55.38 387 SER A CA 1
ATOM 2805 C C . SER A 1 387 ? -37.482 35.313 34.937 1.00 55.38 387 SER A C 1
ATOM 2807 O O . SER A 1 387 ? -38.325 35.865 35.643 1.00 55.38 387 SER A O 1
ATOM 2809 N N . SER A 1 388 ? -37.168 35.755 33.718 1.00 51.91 388 SER A N 1
ATOM 2810 C CA . SER A 1 388 ? -37.953 36.771 33.004 1.00 51.91 388 SER A CA 1
ATOM 2811 C C . SER A 1 388 ? -38.690 36.091 31.859 1.00 51.91 388 SER A C 1
ATOM 2813 O O . SER A 1 388 ? -38.076 35.362 31.081 1.00 51.91 388 SER A O 1
ATOM 2815 N N . VAL A 1 389 ? -40.002 36.300 31.774 1.00 59.09 389 VAL A N 1
ATOM 2816 C CA . VAL A 1 389 ? -40.827 35.801 30.672 1.00 59.09 389 VAL A CA 1
ATOM 2817 C C . VAL A 1 389 ? -41.381 37.007 29.929 1.00 59.09 389 VAL A C 1
ATOM 2819 O O . VAL A 1 389 ? -42.207 37.745 30.461 1.00 59.09 389 VAL A O 1
ATOM 2822 N N . GLU A 1 390 ? -40.935 37.200 28.694 1.00 50.78 390 GLU A N 1
ATOM 2823 C CA . GLU A 1 390 ? -41.454 38.228 27.793 1.00 50.78 390 GLU A CA 1
ATOM 2824 C C . GLU A 1 390 ? -42.353 37.565 26.736 1.00 50.78 390 GLU A C 1
ATOM 2826 O O . GLU A 1 390 ? -42.091 36.446 26.298 1.00 50.78 390 GLU A O 1
ATOM 2831 N N . HIS A 1 391 ? -43.440 38.242 26.350 1.00 45.88 391 HIS A N 1
ATOM 2832 C CA . HIS A 1 391 ? -44.440 37.765 25.377 1.00 45.88 391 HIS A CA 1
ATOM 2833 C C . HIS A 1 391 ? -45.300 36.563 25.814 1.00 45.88 391 HIS A C 1
ATOM 2835 O O . HIS A 1 391 ? -45.497 35.602 25.069 1.00 45.88 391 HIS A O 1
ATOM 2841 N N . LEU A 1 392 ? -45.910 36.654 26.999 1.00 53.28 392 LEU A N 1
ATOM 2842 C CA . LEU A 1 392 ? -47.020 35.773 27.370 1.00 53.28 392 LEU A CA 1
ATOM 2843 C C . LEU A 1 392 ? -48.266 36.088 26.523 1.00 53.28 392 LEU A C 1
ATOM 2845 O O . LEU A 1 392 ? -48.891 37.135 26.678 1.00 53.28 392 LEU A O 1
ATOM 2849 N N . GLY A 1 393 ? -48.651 35.165 25.641 1.00 51.62 393 GLY A N 1
ATOM 2850 C CA . GLY A 1 393 ? -49.949 35.193 24.965 1.00 51.62 393 GLY A CA 1
ATOM 2851 C C . GLY A 1 393 ? -51.024 34.557 25.845 1.00 51.62 393 GLY A C 1
ATOM 2852 O O . GLY A 1 393 ? -51.084 33.333 25.958 1.00 51.62 393 GLY A O 1
ATOM 2853 N N . MET A 1 394 ? -51.873 35.366 26.481 1.00 54.34 394 MET A N 1
ATOM 2854 C CA . MET A 1 394 ? -53.009 34.865 27.266 1.00 54.34 394 MET A CA 1
ATOM 2855 C C . MET A 1 394 ? -54.093 34.292 26.341 1.00 54.34 394 MET A C 1
ATOM 2857 O O . MET A 1 394 ? -54.533 34.957 25.406 1.00 54.34 394 MET A O 1
ATOM 2861 N N . ARG A 1 395 ? -54.532 33.050 26.594 1.00 49.16 395 ARG A N 1
ATOM 2862 C CA . ARG A 1 395 ? -55.486 32.323 25.730 1.00 49.16 395 ARG A CA 1
ATOM 2863 C C . ARG A 1 395 ? -56.962 32.700 25.927 1.00 49.16 395 ARG A C 1
ATOM 2865 O O . ARG A 1 395 ? -57.758 32.401 25.044 1.00 49.16 395 ARG A O 1
ATOM 2872 N N . SER A 1 396 ? -57.343 33.332 27.039 1.00 53.56 396 SER A N 1
ATOM 2873 C CA . SER A 1 396 ? -58.715 33.820 27.256 1.00 53.56 396 SER A CA 1
ATOM 2874 C C . SER A 1 396 ? -58.759 34.937 28.298 1.00 53.56 396 SER A C 1
ATOM 2876 O O . SER A 1 396 ? -58.162 34.791 29.364 1.00 53.56 396 SER A O 1
ATOM 2878 N N . ILE A 1 397 ? -59.504 36.005 28.016 1.00 58.09 397 ILE A N 1
ATOM 2879 C CA . ILE A 1 397 ? -59.832 37.076 28.967 1.00 58.09 397 ILE A CA 1
ATOM 2880 C C . ILE A 1 397 ? -61.257 36.803 29.466 1.00 58.09 397 ILE A C 1
ATOM 2882 O O . ILE A 1 397 ? -62.158 36.631 28.648 1.00 58.09 397 ILE A O 1
ATOM 2886 N N . GLN A 1 398 ? -61.457 36.717 30.783 1.00 57.19 398 GLN A N 1
ATOM 2887 C CA . GLN A 1 398 ? -62.797 36.685 31.383 1.00 57.19 398 GLN A CA 1
ATOM 2888 C C . GLN A 1 398 ? -63.234 38.118 31.711 1.00 57.19 398 GLN A C 1
ATOM 2890 O O . GLN A 1 398 ? -62.435 38.899 32.229 1.00 57.19 398 GLN A O 1
ATOM 2895 N N . SER A 1 399 ? -64.484 38.463 31.400 1.00 57.72 399 SER A N 1
ATOM 2896 C CA . SER A 1 399 ? -65.067 39.776 31.707 1.00 57.72 399 SER A CA 1
ATOM 2897 C C . SER A 1 399 ? -65.320 39.940 33.212 1.00 57.72 399 SER A C 1
ATOM 2899 O O . SER A 1 399 ? -65.596 38.964 33.916 1.00 57.72 399 SER A O 1
ATOM 2901 N N . ILE A 1 400 ? -65.257 41.176 33.720 1.00 55.03 400 ILE A N 1
ATOM 2902 C CA . ILE A 1 400 ? -65.570 41.474 35.125 1.00 55.03 400 ILE A CA 1
ATOM 2903 C C . ILE A 1 400 ? -67.076 41.290 35.355 1.00 55.03 400 ILE A C 1
ATOM 2905 O O . ILE A 1 400 ? -67.898 42.124 34.989 1.00 55.03 400 ILE A O 1
ATOM 2909 N N . GLY A 1 401 ? -67.432 40.162 35.967 1.00 60.88 401 GLY A N 1
ATOM 2910 C CA . GLY A 1 401 ? -68.811 39.772 36.274 1.00 60.88 401 GLY A CA 1
ATOM 2911 C C . GLY A 1 401 ? -68.914 38.324 36.755 1.00 60.88 401 GLY A C 1
ATOM 2912 O O . GLY A 1 401 ? -69.755 38.014 37.598 1.00 60.88 401 GLY A O 1
ATOM 2913 N N . ASP A 1 402 ? -67.995 37.467 36.308 1.00 62.97 402 ASP A N 1
ATOM 2914 C CA . ASP A 1 402 ? -67.892 36.086 36.773 1.00 62.97 402 ASP A CA 1
ATOM 2915 C C . ASP A 1 402 ? -67.122 35.985 38.103 1.00 62.97 402 ASP A C 1
ATOM 2917 O O . ASP A 1 402 ? -66.181 36.739 38.381 1.00 62.97 402 ASP A O 1
ATOM 2921 N N . ALA A 1 403 ? -67.525 35.036 38.956 1.00 66.88 403 ALA A N 1
ATOM 2922 C CA . ALA A 1 403 ? -66.842 34.770 40.218 1.00 66.88 403 ALA A CA 1
ATOM 2923 C C . ALA A 1 403 ? -65.413 34.280 39.950 1.00 66.88 403 ALA A C 1
ATOM 2925 O O . ALA A 1 403 ? -65.203 33.283 39.258 1.00 66.88 403 ALA A O 1
ATOM 2926 N N . CYS A 1 404 ? -64.419 34.960 40.523 1.00 74.88 404 CYS A N 1
ATOM 2927 C CA . CYS A 1 404 ? -63.032 34.609 40.270 1.00 74.88 404 CYS A CA 1
ATOM 2928 C C . CYS A 1 404 ? -62.664 33.309 41.012 1.00 74.88 404 CYS A C 1
ATOM 2930 O O . CYS A 1 404 ? -62.823 33.189 42.231 1.00 74.88 404 CYS A O 1
ATOM 2932 N N . SER A 1 405 ? -62.226 32.293 40.263 1.00 69.81 405 SER A N 1
ATOM 2933 C CA . SER A 1 405 ? -61.891 30.975 40.811 1.00 69.81 405 SER A CA 1
ATOM 2934 C C . SER A 1 405 ? -60.526 31.008 41.492 1.00 69.81 405 SER A C 1
ATOM 2936 O O . SER A 1 405 ? -59.538 31.423 40.895 1.00 69.81 405 SER A O 1
ATOM 2938 N N . THR A 1 406 ? -60.430 30.503 42.723 1.00 61.81 406 THR A N 1
ATOM 2939 C CA . THR A 1 406 ? -59.149 30.380 43.444 1.00 61.81 406 THR A CA 1
ATOM 2940 C C . THR A 1 406 ? -58.275 29.232 42.942 1.00 61.81 406 THR A C 1
ATOM 2942 O O . THR A 1 406 ? -57.131 29.115 43.371 1.00 61.81 406 THR A O 1
ATOM 2945 N N . ARG A 1 407 ? -58.785 28.373 42.046 1.00 59.81 407 ARG A N 1
ATOM 2946 C CA . ARG A 1 407 ? -58.028 27.219 41.527 1.00 59.81 407 ARG A CA 1
ATOM 2947 C C . ARG A 1 407 ? -57.084 27.567 40.376 1.00 59.81 407 ARG A C 1
ATOM 2949 O O . ARG A 1 407 ? -56.169 26.796 40.113 1.00 59.81 407 ARG A O 1
ATOM 2956 N N . HIS A 1 408 ? -57.275 28.710 39.719 1.00 61.38 408 HIS A N 1
ATOM 2957 C CA . HIS A 1 408 ? -56.412 29.178 38.635 1.00 61.38 408 HIS A CA 1
ATOM 2958 C C . HIS A 1 408 ? -56.139 30.672 38.815 1.00 61.38 408 HIS A C 1
ATOM 2960 O O . HIS A 1 408 ? -57.064 31.434 39.094 1.00 61.38 408 HIS A O 1
ATOM 2966 N N . HIS A 1 409 ? -54.880 31.096 38.662 1.00 64.00 409 HIS A N 1
ATOM 2967 C CA . HIS A 1 409 ? -54.514 32.514 38.676 1.00 64.00 409 HIS A CA 1
ATOM 2968 C C . HIS A 1 409 ? -55.257 33.228 37.545 1.00 64.00 409 HIS A C 1
ATOM 2970 O O . HIS A 1 409 ? -54.889 33.127 36.378 1.00 64.00 409 HIS A O 1
ATOM 2976 N N . SER A 1 410 ? -56.358 33.880 37.904 1.00 72.62 410 SER A N 1
ATOM 2977 C CA . SER A 1 410 ? -57.248 34.554 36.969 1.00 72.62 410 SER A CA 1
ATOM 2978 C C . SER A 1 410 ? -56.908 36.040 36.983 1.00 72.62 410 SER A C 1
ATOM 2980 O O . SER A 1 410 ? -56.789 36.636 38.060 1.00 72.62 410 SER A O 1
ATOM 2982 N N . PHE A 1 411 ? -56.743 36.617 35.795 1.00 75.50 411 PHE A N 1
ATOM 2983 C CA . PHE A 1 411 ? -56.557 38.049 35.587 1.00 75.50 411 PHE A CA 1
ATOM 2984 C C . PHE A 1 411 ? -57.791 38.601 34.883 1.00 75.50 411 PHE A C 1
ATOM 2986 O O . PHE A 1 411 ? -58.347 37.943 34.003 1.00 75.50 411 PHE A O 1
ATOM 2993 N N . ALA A 1 412 ? -58.204 39.799 35.275 1.00 74.62 412 ALA A N 1
ATOM 2994 C CA . ALA A 1 412 ? -59.269 40.538 34.617 1.00 74.62 412 ALA A CA 1
ATOM 2995 C C . ALA A 1 412 ? -58.811 41.976 34.367 1.00 74.62 412 ALA A C 1
ATOM 2997 O O . ALA A 1 412 ? -57.942 42.499 35.071 1.00 74.62 412 ALA A O 1
ATOM 2998 N N . GLN A 1 413 ? -59.392 42.595 33.350 1.00 73.25 413 GLN A N 1
ATOM 2999 C CA . GLN A 1 413 ? -59.177 43.995 33.010 1.00 73.25 413 GLN A CA 1
ATOM 3000 C C . GLN A 1 413 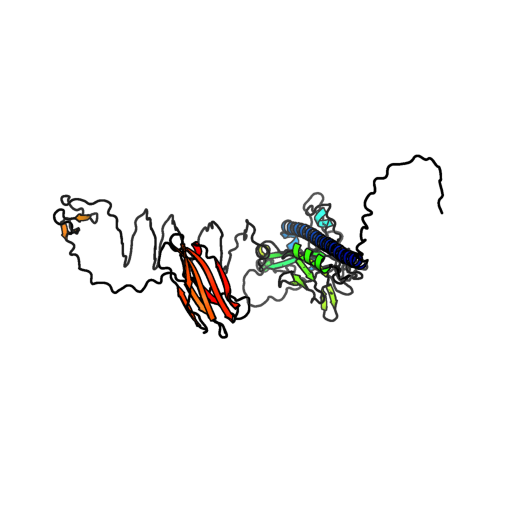? -60.443 44.764 33.373 1.00 73.25 413 GLN A C 1
ATOM 3002 O O . GLN A 1 413 ? -61.543 44.276 33.127 1.00 73.25 413 GLN A O 1
ATOM 3007 N N . ASP A 1 414 ? -60.291 45.925 34.007 1.00 70.94 414 ASP A N 1
ATOM 3008 C CA . ASP A 1 414 ? -61.436 46.767 34.350 1.00 70.94 414 ASP A CA 1
ATOM 3009 C C . ASP A 1 414 ? -62.024 47.389 33.079 1.00 70.94 414 ASP A C 1
ATOM 3011 O O . ASP A 1 414 ? -61.374 48.201 32.419 1.00 70.94 414 ASP A O 1
ATOM 3015 N N . ASP A 1 415 ? -63.257 47.012 32.732 1.00 72.25 415 ASP A N 1
ATOM 3016 C CA . ASP A 1 415 ? -63.947 47.498 31.531 1.00 72.25 415 ASP A CA 1
ATOM 3017 C C . ASP A 1 415 ? -64.155 49.022 31.557 1.00 72.25 415 ASP A C 1
ATOM 3019 O O . ASP A 1 415 ? -64.297 49.652 30.508 1.00 72.25 415 ASP A O 1
ATOM 3023 N N . GLN A 1 416 ? -64.145 49.644 32.743 1.00 72.12 416 GLN A N 1
ATOM 3024 C CA . GLN A 1 416 ? -64.230 51.100 32.880 1.00 72.12 416 GLN A CA 1
ATOM 3025 C C . GLN A 1 416 ? -62.863 51.785 32.928 1.00 72.12 416 GLN A C 1
ATOM 3027 O O . GLN A 1 416 ? -62.786 53.008 32.806 1.00 72.12 416 GLN A O 1
ATOM 3032 N N . ASN A 1 417 ? -61.784 51.025 33.110 1.00 72.19 417 ASN A N 1
ATOM 3033 C CA . ASN A 1 417 ? -60.440 51.563 33.238 1.00 72.19 417 ASN A CA 1
ATOM 3034 C C . ASN A 1 417 ? -59.425 50.578 32.648 1.00 72.19 417 ASN A C 1
ATOM 3036 O O . ASN A 1 417 ? -58.746 49.844 33.366 1.00 72.19 417 ASN A O 1
ATOM 3040 N N . LEU A 1 418 ? -59.325 50.585 31.315 1.00 67.75 418 LEU A N 1
ATOM 3041 C CA . LEU A 1 418 ? -58.536 49.635 30.519 1.00 67.75 418 LEU A CA 1
ATOM 3042 C C . LEU A 1 418 ? -57.048 49.558 30.913 1.00 67.75 418 LEU A C 1
ATOM 3044 O O . LEU A 1 418 ? -56.359 48.627 30.514 1.00 67.75 418 LEU A O 1
ATOM 3048 N N . GLU A 1 419 ? -56.524 50.490 31.702 1.00 67.94 419 GLU A N 1
ATOM 3049 C CA . GLU A 1 419 ? -55.134 50.446 32.168 1.00 67.94 419 GLU A CA 1
ATOM 3050 C C . GLU A 1 419 ? -54.938 49.680 33.487 1.00 67.94 419 GLU A C 1
ATOM 3052 O O . GLU A 1 419 ? -53.805 49.497 33.932 1.00 67.94 419 GLU A O 1
ATOM 3057 N N . GLN A 1 420 ? -56.007 49.197 34.128 1.00 70.31 420 GLN A N 1
ATOM 3058 C CA . GLN A 1 420 ? -55.911 48.481 35.399 1.00 70.31 420 GLN A CA 1
ATOM 3059 C C . GLN A 1 420 ? -56.062 46.971 35.228 1.00 70.31 420 GLN A C 1
ATOM 3061 O O . GLN A 1 420 ? -57.153 46.444 35.006 1.00 70.31 420 GLN A O 1
ATOM 3066 N N . LEU A 1 421 ? -54.942 46.266 35.411 1.00 75.44 421 LEU A N 1
ATOM 3067 C CA . LEU A 1 421 ? -54.921 44.816 35.559 1.00 75.44 421 LEU A CA 1
ATOM 3068 C C . LEU A 1 421 ? -55.288 44.438 37.002 1.00 75.44 421 LEU A C 1
ATOM 3070 O O . LEU A 1 421 ? -54.668 44.900 37.968 1.00 75.44 421 LEU A O 1
ATOM 3074 N N . MET A 1 422 ? -56.289 43.575 37.150 1.00 77.94 422 MET A N 1
ATOM 3075 C CA . MET A 1 422 ? -56.720 43.026 38.432 1.00 77.94 422 MET A CA 1
ATOM 3076 C C . MET A 1 422 ? -56.369 41.539 38.510 1.00 77.94 422 MET A C 1
ATOM 3078 O O . MET A 1 422 ? -56.511 40.802 37.535 1.00 77.94 422 MET A O 1
ATOM 3082 N N . MET A 1 423 ? -55.942 41.079 39.685 1.00 83.06 423 MET A N 1
ATOM 3083 C CA . MET A 1 423 ? -55.698 39.660 39.962 1.00 83.06 423 MET A CA 1
ATOM 3084 C C . MET A 1 423 ? -56.704 39.152 40.992 1.00 83.06 423 MET A C 1
ATOM 3086 O O . MET A 1 423 ? -57.011 39.843 41.966 1.00 83.06 423 MET A O 1
ATOM 3090 N N . CYS A 1 424 ? -57.218 37.939 40.790 1.00 80.50 424 CYS A N 1
ATOM 3091 C CA . CYS A 1 424 ? -58.074 37.286 41.774 1.00 80.50 424 CYS A CA 1
ATOM 3092 C C . CYS A 1 424 ? -57.257 36.890 43.012 1.00 80.50 424 CYS A C 1
ATOM 3094 O O . CYS A 1 424 ? -56.338 36.074 42.931 1.00 80.50 424 CYS A O 1
ATOM 3096 N N . HIS A 1 425 ? -57.612 37.432 44.172 1.00 80.62 425 HIS A N 1
ATOM 3097 C CA . HIS A 1 425 ? -57.041 37.071 45.462 1.00 80.62 425 HIS A CA 1
ATOM 3098 C C . HIS A 1 425 ? -58.169 36.853 46.475 1.00 80.62 425 HIS A C 1
ATOM 3100 O O . HIS A 1 425 ? -59.011 37.724 46.681 1.00 80.62 425 HIS A O 1
ATOM 3106 N N . ASN A 1 426 ? -58.214 35.670 47.097 1.00 79.75 426 ASN A N 1
ATOM 3107 C CA . ASN A 1 426 ? -59.269 35.271 48.039 1.00 79.75 426 ASN A CA 1
ATOM 3108 C C . ASN A 1 426 ? -60.690 35.526 47.507 1.00 79.75 426 ASN A C 1
ATOM 3110 O O . ASN A 1 426 ? -61.513 36.137 48.188 1.00 79.75 426 ASN A O 1
ATOM 3114 N N . THR A 1 427 ? -60.977 35.073 46.280 1.00 80.62 427 THR A N 1
ATOM 3115 C CA . THR A 1 427 ? -62.274 35.244 45.583 1.00 80.62 427 THR A CA 1
ATOM 3116 C C . THR A 1 427 ? -62.683 36.698 45.305 1.00 80.62 427 THR A C 1
ATOM 3118 O O . THR A 1 427 ? -63.827 36.960 44.942 1.00 80.62 427 THR A O 1
ATOM 3121 N N . LYS A 1 428 ? -61.763 37.658 45.451 1.00 80.50 428 LYS A N 1
ATOM 3122 C CA . LYS A 1 428 ? -61.991 39.073 45.145 1.00 80.50 428 LYS A CA 1
ATOM 3123 C C . LYS A 1 428 ? -60.959 39.578 44.148 1.00 80.50 428 LYS A C 1
ATOM 3125 O O . LYS A 1 428 ? -59.792 39.206 44.203 1.00 80.50 428 LYS A O 1
ATOM 3130 N N . TRP A 1 429 ? -61.384 40.459 43.253 1.00 80.06 429 TRP A N 1
ATOM 3131 C CA . TRP A 1 429 ? -60.478 41.142 42.339 1.00 80.06 429 TRP A CA 1
ATOM 3132 C C . TRP A 1 429 ? -59.694 42.223 43.094 1.00 80.06 429 TRP A C 1
ATOM 3134 O O . TRP A 1 429 ? -60.289 43.108 43.709 1.00 80.06 429 TRP A O 1
ATOM 3144 N N . VAL A 1 430 ? -58.362 42.148 43.065 1.00 81.56 430 VAL A N 1
ATOM 3145 C CA . VAL A 1 430 ? -57.456 43.104 43.722 1.00 81.56 430 VAL A CA 1
ATOM 3146 C C . VAL A 1 430 ? -56.621 43.824 42.665 1.00 81.56 430 VAL A C 1
ATOM 3148 O O . VAL A 1 430 ? -56.107 43.198 41.737 1.00 81.56 430 VAL A O 1
ATOM 3151 N N . ARG A 1 431 ? -56.490 45.149 42.802 1.00 77.31 431 ARG A N 1
ATOM 3152 C CA . ARG A 1 431 ? -55.689 45.986 41.896 1.00 77.31 431 ARG A CA 1
ATOM 3153 C C . ARG A 1 431 ? -54.203 45.762 42.136 1.00 77.31 431 ARG A C 1
ATOM 3155 O O . ARG A 1 431 ? -53.745 45.831 43.277 1.00 77.31 431 ARG A O 1
ATOM 3162 N N . ILE A 1 432 ? -53.451 45.559 41.062 1.00 76.50 432 ILE A N 1
ATOM 3163 C CA . ILE A 1 432 ? -51.991 45.524 41.121 1.00 76.50 432 ILE A CA 1
ATOM 3164 C C . ILE A 1 432 ? -51.502 46.963 40.930 1.00 76.50 432 ILE A C 1
ATOM 3166 O O . ILE A 1 432 ? -51.687 47.548 39.866 1.00 76.50 432 ILE A O 1
ATOM 3170 N N . ALA A 1 433 ? -50.925 47.568 41.969 1.00 54.00 433 ALA A N 1
ATOM 3171 C CA . ALA A 1 433 ? -50.324 48.892 41.843 1.00 54.00 433 ALA A CA 1
ATOM 3172 C C . ALA A 1 433 ? -49.070 48.790 40.961 1.00 54.00 433 ALA A C 1
ATOM 3174 O O . ALA A 1 433 ? -48.108 48.112 41.326 1.00 54.00 433 ALA A O 1
ATOM 3175 N N . ALA A 1 434 ? -49.089 49.438 39.795 1.00 49.06 434 ALA A N 1
ATOM 3176 C CA . ALA A 1 434 ? -47.933 49.507 38.912 1.00 49.06 434 ALA A CA 1
ATOM 3177 C C . ALA A 1 434 ? -46.819 50.313 39.599 1.00 49.06 434 ALA A C 1
ATOM 3179 O O . ALA A 1 434 ? -46.946 51.520 39.802 1.00 49.06 434 ALA A O 1
ATOM 3180 N N . ALA A 1 435 ? -45.733 49.645 39.987 1.00 39.28 435 ALA A N 1
ATOM 3181 C CA . ALA A 1 435 ? -44.524 50.322 40.429 1.00 39.28 435 ALA A CA 1
ATOM 3182 C C . ALA A 1 435 ? -43.833 50.936 39.204 1.00 39.28 435 ALA A C 1
ATOM 3184 O O . ALA A 1 435 ? -43.457 50.219 38.277 1.00 39.28 435 ALA A O 1
ATOM 3185 N N . THR A 1 436 ? -43.684 52.259 39.185 1.00 35.69 436 THR A N 1
ATOM 3186 C CA . THR A 1 436 ? -42.980 52.991 38.126 1.00 35.69 436 THR A CA 1
ATOM 3187 C C . THR A 1 436 ? -41.514 52.531 38.079 1.00 35.69 436 THR A C 1
ATOM 3189 O O . THR A 1 436 ? -40.806 52.716 39.073 1.00 35.69 436 THR A O 1
ATOM 3192 N N . PRO A 1 437 ? -41.018 51.930 36.980 1.00 40.41 437 PRO A N 1
ATOM 3193 C CA . PRO A 1 437 ? -39.635 51.472 36.920 1.00 40.41 437 PRO A CA 1
ATOM 3194 C C . PRO A 1 437 ? -38.686 52.667 36.787 1.00 40.41 437 PRO A C 1
ATOM 3196 O O . PRO A 1 437 ? -38.874 53.531 35.929 1.00 40.41 437 PRO A O 1
ATOM 3199 N N . ALA A 1 438 ? -37.645 52.703 37.620 1.00 35.75 438 ALA A N 1
ATOM 3200 C CA . ALA A 1 438 ? -36.512 53.600 37.432 1.00 35.75 438 ALA A CA 1
ATOM 3201 C C . ALA A 1 438 ? -35.798 53.272 36.109 1.00 35.75 438 ALA A C 1
ATOM 3203 O O . ALA A 1 438 ? -35.615 52.103 35.766 1.00 35.75 438 ALA A O 1
ATOM 3204 N N . ALA A 1 439 ? -35.412 54.313 35.366 1.00 34.91 439 ALA A N 1
ATOM 3205 C CA . ALA A 1 439 ? -34.792 54.188 34.052 1.00 34.91 439 ALA A CA 1
ATOM 3206 C C . ALA A 1 439 ? -33.502 53.337 34.106 1.00 34.91 439 ALA A C 1
ATOM 3208 O O . ALA A 1 439 ? -32.623 53.623 34.926 1.00 34.91 439 ALA A O 1
ATOM 3209 N N . PRO A 1 440 ? -33.357 52.315 33.241 1.00 43.16 440 PRO A N 1
ATOM 3210 C CA . PRO A 1 440 ? -32.139 51.521 33.170 1.00 43.16 440 PRO A CA 1
ATOM 3211 C C . PRO A 1 440 ? -30.988 52.323 32.531 1.00 43.16 440 PRO A C 1
ATOM 3213 O O . PRO A 1 440 ? -31.226 53.159 31.653 1.00 43.16 440 PRO A O 1
ATOM 3216 N N . PRO A 1 441 ? -29.731 52.075 32.943 1.00 41.50 441 PRO A N 1
ATOM 3217 C CA . PRO A 1 441 ? -28.557 52.686 32.328 1.00 41.50 441 PRO A CA 1
ATOM 3218 C C . PRO A 1 441 ? -28.403 52.240 30.861 1.00 41.50 441 PRO A C 1
ATOM 3220 O O . PRO A 1 441 ? -28.859 51.153 30.495 1.00 41.50 441 PRO A O 1
ATOM 3223 N N . PRO A 1 442 ? -27.762 53.060 30.007 1.00 35.28 442 PRO A N 1
ATOM 3224 C CA . PRO A 1 442 ? -27.660 52.783 28.579 1.00 35.28 442 PRO A CA 1
ATOM 3225 C C . PRO A 1 442 ? -26.927 51.454 28.318 1.00 35.28 442 PRO A C 1
ATOM 3227 O O . PRO A 1 442 ? -25.901 51.189 28.953 1.00 35.28 442 PRO A O 1
ATOM 3230 N N . PRO A 1 443 ? -27.423 50.613 27.390 1.00 40.00 443 PRO A N 1
ATOM 3231 C CA . PRO A 1 443 ? -26.819 49.324 27.091 1.00 40.00 443 PRO A CA 1
ATOM 3232 C C . PRO A 1 443 ? -25.419 49.499 26.496 1.00 40.00 443 PRO A C 1
ATOM 3234 O O . PRO A 1 443 ? -25.185 50.344 25.629 1.00 40.00 443 PRO A O 1
ATOM 3237 N N . ALA A 1 444 ? -24.493 48.659 26.959 1.00 42.97 444 ALA A N 1
ATOM 3238 C CA . ALA A 1 444 ? -23.169 48.516 26.375 1.00 42.97 444 ALA A CA 1
ATOM 3239 C C . ALA A 1 444 ? -23.296 48.232 24.870 1.00 42.97 444 ALA A C 1
ATOM 3241 O O . ALA A 1 444 ? -24.092 47.390 24.450 1.00 42.97 444 ALA A O 1
ATOM 3242 N N . ALA A 1 445 ? -22.525 48.966 24.066 1.00 41.09 445 ALA A N 1
ATOM 3243 C CA . ALA A 1 445 ? -22.553 48.900 22.613 1.00 41.09 445 ALA A CA 1
ATOM 3244 C C . ALA A 1 445 ? -22.452 47.448 22.117 1.00 41.09 445 ALA A C 1
ATOM 3246 O O . ALA A 1 445 ? -21.425 46.788 22.279 1.00 41.09 445 ALA A O 1
ATOM 3247 N N . SER A 1 446 ? -23.523 46.960 21.488 1.00 47.22 446 SER A N 1
ATOM 3248 C CA . SER A 1 446 ? -23.527 45.678 20.792 1.00 47.22 446 SER A CA 1
ATOM 3249 C C . SER A 1 446 ? -22.463 45.718 19.692 1.00 47.22 446 SER A C 1
ATOM 3251 O O . SER A 1 446 ? -22.591 46.494 18.739 1.00 47.22 446 SER A O 1
ATOM 3253 N N . GLN A 1 447 ? -21.416 44.901 19.813 1.00 53.53 447 GLN A N 1
ATOM 3254 C CA . GLN A 1 447 ? -20.434 44.703 18.749 1.00 53.53 447 GLN A CA 1
ATOM 3255 C C . GLN A 1 447 ? -21.146 44.109 17.531 1.00 53.53 447 GLN A C 1
ATOM 3257 O O . GLN A 1 447 ? -21.464 42.922 17.488 1.00 53.53 447 GLN A O 1
ATOM 3262 N N . ARG A 1 448 ? -21.439 44.952 16.538 1.00 61.72 448 ARG A N 1
ATOM 3263 C CA . ARG A 1 448 ? -21.899 44.490 15.227 1.00 61.72 448 ARG A CA 1
ATOM 3264 C C . ARG A 1 448 ? -20.739 43.763 14.531 1.00 61.72 448 ARG A C 1
ATOM 3266 O O . ARG A 1 448 ? -19.601 44.214 14.668 1.00 61.72 448 ARG A O 1
ATOM 3273 N N . PRO A 1 449 ? -20.990 42.671 13.789 1.00 63.88 449 PRO A N 1
ATOM 3274 C CA . PRO A 1 449 ? -19.944 41.945 13.074 1.00 63.88 449 PRO A CA 1
ATOM 3275 C C . PRO A 1 449 ? -19.303 42.845 12.005 1.00 63.88 449 PRO A C 1
ATOM 3277 O O . PRO A 1 449 ? -19.877 43.098 10.945 1.00 63.88 449 PRO A O 1
ATOM 3280 N N . GLY A 1 450 ? -18.111 43.353 12.315 1.00 73.94 450 GLY A N 1
ATOM 3281 C CA . GLY A 1 450 ? -17.265 44.130 11.414 1.00 73.94 450 GLY A CA 1
ATOM 3282 C C . GLY A 1 450 ? -16.088 43.310 10.887 1.00 73.94 450 GLY A C 1
ATOM 3283 O O . GLY A 1 450 ? -15.755 42.240 11.404 1.00 73.94 450 GLY A O 1
ATOM 3284 N N . PHE A 1 451 ? -15.448 43.819 9.841 1.00 77.75 451 PHE A N 1
ATOM 3285 C CA . PHE A 1 451 ? -14.145 43.348 9.391 1.00 77.75 451 PHE A CA 1
ATOM 3286 C C . PHE A 1 451 ? -13.067 44.063 10.172 1.00 77.75 451 PHE A C 1
ATOM 3288 O O . PHE A 1 451 ? -13.099 45.289 10.259 1.00 77.75 451 PHE A O 1
ATOM 3295 N N . HIS A 1 452 ? -12.097 43.308 10.667 1.00 81.31 452 HIS A N 1
ATOM 3296 C CA . HIS A 1 452 ? -10.923 43.852 11.329 1.00 81.31 452 HIS A CA 1
ATOM 3297 C C . HIS A 1 452 ? -9.674 43.453 10.543 1.00 81.31 452 HIS A C 1
ATOM 3299 O O . HIS A 1 452 ? -9.358 42.280 10.370 1.00 81.31 452 HIS A O 1
ATOM 3305 N N . PHE A 1 453 ? -8.952 44.437 10.035 1.00 81.88 453 PHE A N 1
ATOM 3306 C CA . PHE A 1 453 ? -7.687 44.245 9.339 1.00 81.88 453 PHE A CA 1
ATOM 3307 C C . PHE A 1 453 ? -6.566 44.669 10.260 1.00 81.88 453 PHE A C 1
ATOM 3309 O O . PHE A 1 453 ? -6.643 45.747 10.851 1.00 81.88 453 PHE A O 1
ATOM 3316 N N . ARG A 1 454 ? -5.521 43.852 10.372 1.00 81.81 454 ARG A N 1
ATOM 3317 C CA . ARG A 1 454 ? -4.344 44.173 11.176 1.00 81.81 454 ARG A CA 1
ATOM 3318 C C . ARG A 1 454 ? -3.073 43.850 10.398 1.00 81.81 454 ARG A C 1
ATOM 3320 O O . ARG A 1 454 ? -2.936 42.799 9.780 1.00 81.81 454 ARG A O 1
ATOM 3327 N N . LEU A 1 455 ? -2.130 44.785 10.416 1.00 79.88 455 LEU A N 1
ATOM 3328 C CA . LEU A 1 455 ? -0.786 44.582 9.880 1.00 79.88 455 LEU A CA 1
ATOM 3329 C C . LEU A 1 455 ? 0.133 44.201 11.044 1.00 79.88 455 LEU A C 1
ATOM 3331 O O . LEU A 1 455 ? 0.492 45.065 11.841 1.00 79.88 455 LEU A O 1
ATOM 3335 N N . SER A 1 456 ? 0.460 42.921 11.209 1.00 74.44 456 SER A N 1
ATOM 3336 C CA . SER A 1 456 ? 1.080 42.416 12.446 1.00 74.44 456 SER A CA 1
ATOM 3337 C C . SER A 1 456 ? 2.609 42.333 12.415 1.00 74.44 456 SER A C 1
ATOM 3339 O O . SER A 1 456 ? 3.226 42.338 13.481 1.00 74.44 456 SER A O 1
ATOM 3341 N N . GLU A 1 457 ? 3.247 42.301 11.244 1.00 73.69 457 GLU A N 1
ATOM 3342 C CA . GLU A 1 457 ? 4.685 42.016 11.168 1.00 73.69 457 GLU A CA 1
ATOM 3343 C C . GLU A 1 457 ? 5.580 43.269 11.193 1.00 73.69 457 GLU A C 1
ATOM 3345 O O . GLU A 1 457 ? 5.291 44.279 10.549 1.00 73.69 457 GLU A O 1
ATOM 3350 N N . ARG A 1 458 ? 6.704 43.194 11.924 1.00 64.19 458 ARG A N 1
ATOM 3351 C CA . ARG A 1 458 ? 7.750 44.230 11.960 1.00 64.19 458 ARG A CA 1
ATOM 3352 C C . ARG A 1 458 ? 8.616 44.136 10.701 1.00 64.19 458 ARG A C 1
ATOM 3354 O O . ARG A 1 458 ? 9.293 43.137 10.512 1.00 64.19 458 ARG A O 1
ATOM 3361 N N . GLY A 1 459 ? 8.653 45.193 9.887 1.00 66.00 459 GLY A N 1
ATOM 3362 C CA . GLY A 1 459 ? 9.575 45.290 8.742 1.00 66.00 459 GLY A CA 1
ATOM 3363 C C . GLY A 1 459 ? 8.949 45.703 7.410 1.00 66.00 459 GLY A C 1
ATOM 3364 O O . GLY A 1 459 ? 9.679 45.900 6.440 1.00 66.00 459 GLY A O 1
ATOM 3365 N N . PHE A 1 460 ? 7.627 45.885 7.347 1.00 73.25 460 PHE A N 1
ATOM 3366 C CA . PHE A 1 460 ? 6.957 46.350 6.134 1.00 73.25 460 PHE A CA 1
ATOM 3367 C C . PHE A 1 460 ? 7.398 47.775 5.756 1.00 73.25 460 PHE A C 1
ATOM 3369 O O . PHE A 1 460 ? 7.206 48.719 6.520 1.00 73.25 460 PHE A O 1
ATOM 3376 N N . ARG A 1 461 ? 7.994 47.931 4.567 1.00 74.31 461 ARG A N 1
ATOM 3377 C CA . ARG A 1 461 ? 8.386 49.224 3.979 1.00 74.31 461 ARG A CA 1
ATOM 3378 C C . ARG A 1 461 ? 7.589 49.466 2.697 1.00 74.31 461 ARG A C 1
ATOM 3380 O O . ARG A 1 461 ? 8.109 49.330 1.596 1.00 74.31 461 ARG A O 1
ATOM 3387 N N . GLY A 1 462 ? 6.309 49.784 2.846 1.00 82.25 462 GLY A N 1
ATOM 3388 C CA . GLY A 1 462 ? 5.407 50.122 1.745 1.00 82.25 462 GLY A CA 1
ATOM 3389 C C . GLY A 1 462 ? 4.181 50.869 2.263 1.00 82.25 462 GLY A C 1
ATOM 3390 O O . GLY A 1 462 ? 3.941 50.889 3.467 1.00 82.25 462 GLY A O 1
ATOM 3391 N N . LEU A 1 463 ? 3.412 51.489 1.366 1.00 90.69 463 LEU A N 1
ATOM 3392 C CA . LEU A 1 463 ? 2.072 51.978 1.697 1.00 90.69 463 LEU A CA 1
ATOM 3393 C C . LEU A 1 463 ? 1.081 50.856 1.411 1.00 90.69 463 LEU A C 1
ATOM 3395 O O . LEU A 1 463 ? 1.057 50.328 0.299 1.00 90.69 463 LEU A O 1
ATOM 3399 N N . LEU A 1 464 ? 0.291 50.486 2.411 1.00 90.88 464 LEU A N 1
ATOM 3400 C CA . LEU A 1 464 ? -0.740 49.463 2.311 1.00 90.88 464 LEU A CA 1
ATOM 3401 C C . LEU A 1 464 ? -2.119 50.091 2.492 1.00 90.88 464 LEU A C 1
ATOM 3403 O O . LEU A 1 464 ? -2.307 50.938 3.362 1.00 90.88 464 LEU A O 1
ATOM 3407 N N . ARG A 1 465 ? -3.093 49.655 1.695 1.00 94.44 465 ARG A N 1
ATOM 3408 C CA . ARG A 1 465 ? -4.502 49.999 1.900 1.00 94.44 465 ARG A CA 1
ATOM 3409 C C . ARG A 1 465 ? -5.395 48.787 1.695 1.00 94.44 465 ARG A C 1
ATOM 3411 O O . ARG A 1 46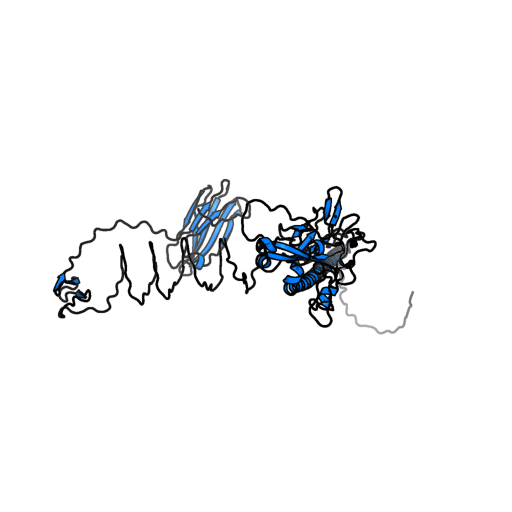5 ? -5.108 47.921 0.865 1.00 94.44 465 ARG A O 1
ATOM 3418 N N . PHE A 1 466 ? -6.493 48.764 2.428 1.00 93.00 466 PHE A N 1
ATOM 3419 C CA . PHE A 1 466 ? -7.559 47.786 2.290 1.00 93.00 466 PHE A CA 1
ATOM 3420 C C . PHE A 1 466 ? -8.734 48.419 1.550 1.00 93.00 466 PHE A C 1
ATOM 3422 O O . PHE A 1 466 ? -9.022 49.604 1.709 1.00 93.00 466 PHE A O 1
ATOM 3429 N N . GLU A 1 467 ? -9.404 47.631 0.724 1.00 94.31 467 GLU A N 1
ATOM 3430 C CA . GLU A 1 467 ? -10.572 48.036 -0.046 1.00 94.31 467 GLU A CA 1
ATOM 3431 C C . GLU A 1 467 ? -11.628 46.933 0.060 1.00 94.31 467 GLU A C 1
ATOM 3433 O O . GLU A 1 467 ? -11.370 45.773 -0.271 1.00 94.31 467 GLU A O 1
ATOM 3438 N N . VAL A 1 468 ? -12.813 47.296 0.547 1.00 91.12 468 VAL A N 1
ATOM 3439 C CA . VAL A 1 468 ? -13.985 46.420 0.594 1.00 91.12 468 VAL A CA 1
ATOM 3440 C C . VAL A 1 468 ? -14.954 46.880 -0.478 1.00 91.12 468 VAL A C 1
ATOM 3442 O O . VAL A 1 468 ? -15.468 47.998 -0.420 1.00 91.12 468 VAL A O 1
ATOM 3445 N N . ILE A 1 469 ? -15.211 46.011 -1.448 1.00 92.44 469 ILE A N 1
ATOM 3446 C CA . ILE A 1 469 ? -16.179 46.238 -2.514 1.00 92.44 469 ILE A CA 1
ATOM 3447 C C . ILE A 1 469 ? -17.477 45.531 -2.135 1.00 92.44 469 ILE A C 1
ATOM 3449 O O . ILE A 1 469 ? -17.494 44.318 -1.910 1.00 92.44 469 ILE A O 1
ATOM 3453 N N . TYR A 1 470 ? -18.569 46.283 -2.085 1.00 90.56 470 TYR A N 1
ATOM 3454 C CA . TYR A 1 470 ? -19.885 45.795 -1.684 1.00 90.56 470 TYR A CA 1
ATOM 3455 C C . TYR A 1 470 ? -20.968 46.282 -2.645 1.00 90.56 470 TYR A C 1
ATOM 3457 O O . TYR A 1 470 ? -20.795 47.270 -3.355 1.00 90.56 470 TYR A O 1
ATOM 3465 N N . ARG A 1 471 ? -22.096 45.578 -2.687 1.00 87.69 471 ARG A N 1
ATOM 3466 C CA . ARG A 1 471 ? -23.295 45.976 -3.420 1.00 87.69 471 ARG A CA 1
ATOM 3467 C C . ARG A 1 471 ? -24.360 46.453 -2.452 1.00 87.69 471 ARG A C 1
ATOM 3469 O O . ARG A 1 471 ? -24.659 45.773 -1.476 1.00 87.69 471 ARG A O 1
ATOM 3476 N N . GLN A 1 472 ? -24.956 47.597 -2.763 1.00 89.50 472 GLN A N 1
ATOM 3477 C CA . GLN A 1 472 ? -26.119 48.135 -2.067 1.00 89.50 472 GLN A CA 1
ATOM 3478 C C . GLN A 1 472 ? -27.145 48.558 -3.116 1.00 89.50 472 GLN A C 1
ATOM 3480 O O . GLN A 1 472 ? -26.824 49.310 -4.035 1.00 89.50 472 GLN A O 1
ATOM 3485 N N . ASN A 1 473 ? -28.372 48.043 -3.008 1.00 88.19 473 ASN A N 1
ATOM 3486 C CA . ASN A 1 473 ? -29.461 48.328 -3.951 1.00 88.19 473 ASN A CA 1
ATOM 3487 C C . ASN A 1 473 ? -29.058 48.113 -5.429 1.00 88.19 473 ASN A C 1
ATOM 3489 O O . ASN A 1 473 ? -29.354 48.931 -6.296 1.00 88.19 473 ASN A O 1
ATOM 3493 N N . GLY A 1 474 ? -28.315 47.035 -5.710 1.00 86.25 474 GLY A N 1
ATOM 3494 C CA . GLY A 1 474 ? -27.859 46.676 -7.061 1.00 86.25 474 GLY A CA 1
ATOM 3495 C C . GLY A 1 474 ? -26.659 47.473 -7.596 1.00 86.25 474 GLY A C 1
ATOM 3496 O O . GLY A 1 474 ? -26.091 47.082 -8.612 1.00 86.25 474 GLY A O 1
ATOM 3497 N N . SER A 1 475 ? -26.221 48.532 -6.911 1.00 88.25 475 SER A N 1
ATOM 3498 C CA . SER A 1 475 ? -25.037 49.319 -7.285 1.00 88.25 475 SER A CA 1
ATOM 3499 C C . SER A 1 475 ? -23.801 48.878 -6.502 1.00 88.25 475 SER A C 1
ATOM 3501 O O . SER A 1 475 ? -23.912 48.490 -5.340 1.00 88.25 475 SER A O 1
ATOM 3503 N N . THR A 1 476 ? -22.622 48.920 -7.133 1.00 90.69 476 THR A N 1
ATOM 3504 C CA . THR A 1 476 ? -21.345 48.540 -6.500 1.00 90.69 476 THR A CA 1
ATOM 3505 C C . THR A 1 476 ? -20.659 49.767 -5.899 1.00 90.69 476 THR A C 1
ATOM 3507 O O . THR A 1 476 ? -20.436 50.755 -6.593 1.00 90.69 476 THR A O 1
ATOM 3510 N N . TYR A 1 477 ? -20.282 49.674 -4.629 1.00 92.19 477 TYR A N 1
ATOM 3511 C CA . TYR A 1 477 ? -19.578 50.690 -3.855 1.00 92.19 477 TYR A CA 1
ATOM 3512 C C . TYR A 1 477 ? -18.257 50.129 -3.320 1.00 92.19 477 TYR A C 1
ATOM 3514 O O . TYR A 1 477 ? -18.055 48.916 -3.264 1.00 92.19 477 TYR A O 1
ATOM 3522 N N . SER A 1 478 ? -17.350 51.019 -2.921 1.00 93.44 478 SER A N 1
ATOM 3523 C CA . SER A 1 478 ? -16.051 50.657 -2.353 1.00 93.44 478 SER A CA 1
ATOM 3524 C C . SER A 1 478 ? -15.762 51.497 -1.113 1.00 93.44 478 SER A C 1
ATOM 3526 O O . SER A 1 478 ? -15.741 52.725 -1.196 1.00 93.44 478 SER A O 1
ATOM 3528 N N . ALA A 1 479 ? -15.445 50.845 0.003 1.00 92.38 479 ALA A N 1
ATOM 3529 C CA . ALA A 1 479 ? -14.883 51.477 1.193 1.00 92.38 479 ALA A CA 1
ATOM 3530 C C . ALA A 1 479 ? -13.372 51.221 1.248 1.00 92.38 479 ALA A C 1
ATOM 3532 O O . ALA A 1 479 ? -12.940 50.070 1.216 1.00 92.38 479 ALA A O 1
ATOM 3533 N N . LYS A 1 480 ? -12.569 52.288 1.325 1.00 94.69 480 LYS A N 1
ATOM 3534 C CA . LYS A 1 480 ? -11.102 52.207 1.385 1.00 94.69 480 LYS A CA 1
ATOM 3535 C C . LYS A 1 480 ? -10.602 52.619 2.760 1.00 94.69 480 LYS A C 1
ATOM 3537 O O . LYS A 1 480 ? -11.087 53.600 3.322 1.00 94.69 480 LYS A O 1
ATOM 3542 N N . SER A 1 481 ? -9.617 51.895 3.277 1.00 94.38 481 SER A N 1
ATOM 3543 C CA . SER A 1 481 ? -8.882 52.322 4.461 1.00 94.38 481 SER A CA 1
ATOM 3544 C C . SER A 1 481 ? -7.986 53.526 4.145 1.00 94.38 481 SER A C 1
ATOM 3546 O O . SER A 1 481 ? -7.623 53.736 2.981 1.00 94.38 481 SER A O 1
ATOM 3548 N N . PRO A 1 482 ? -7.545 54.273 5.171 1.00 95.00 482 PRO A N 1
ATOM 3549 C CA . PRO A 1 482 ? -6.357 55.112 5.070 1.00 95.00 482 PRO A CA 1
ATOM 3550 C C . PRO A 1 482 ? -5.137 54.315 4.592 1.00 95.00 482 PRO A C 1
ATOM 3552 O O . PRO A 1 482 ? -5.102 53.083 4.675 1.00 95.00 482 PRO A O 1
ATOM 3555 N N . GLU A 1 483 ? -4.127 55.030 4.107 1.00 93.50 483 GLU A N 1
ATOM 3556 C CA . GLU A 1 483 ? -2.847 54.436 3.735 1.00 93.50 483 GLU A CA 1
ATOM 3557 C C . GLU A 1 483 ? -2.000 54.199 4.987 1.00 93.50 483 GLU A C 1
ATOM 3559 O O . GLU A 1 483 ? -1.774 55.104 5.792 1.00 93.50 483 GLU A O 1
ATOM 3564 N N . TYR A 1 484 ? -1.519 52.971 5.148 1.00 89.81 484 TYR A N 1
ATOM 3565 C CA . TYR A 1 484 ? -0.723 52.558 6.291 1.00 89.81 484 TYR A CA 1
ATOM 3566 C C . TYR A 1 484 ? 0.726 52.328 5.873 1.00 89.81 484 TYR A C 1
ATOM 3568 O O . TYR A 1 484 ? 1.007 51.504 5.005 1.00 89.81 484 TYR A O 1
ATOM 3576 N N . SER A 1 485 ? 1.647 53.044 6.516 1.00 83.50 485 SER A N 1
ATOM 3577 C CA . SER A 1 485 ? 3.099 52.859 6.381 1.00 83.50 485 SER A CA 1
ATOM 3578 C C . SER A 1 485 ? 3.743 52.227 7.619 1.00 83.50 485 SER A C 1
ATOM 3580 O O . SER A 1 485 ? 4.939 51.942 7.610 1.00 83.50 485 SER A O 1
ATOM 3582 N N . GLN A 1 486 ? 2.968 52.023 8.691 1.00 80.25 486 GLN A N 1
ATOM 3583 C CA . GLN A 1 486 ? 3.458 51.564 9.989 1.00 80.25 486 GLN A CA 1
ATOM 3584 C C . GLN A 1 486 ? 2.843 50.223 10.389 1.00 80.25 486 GLN A C 1
ATOM 3586 O O . GLN A 1 486 ?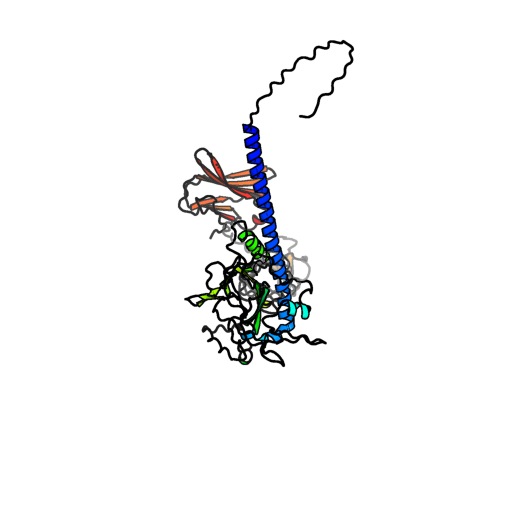 1.662 49.949 10.175 1.00 80.25 486 GLN A O 1
ATOM 3591 N N . THR A 1 487 ? 3.668 49.398 11.020 1.00 79.50 487 THR A N 1
ATOM 3592 C CA . THR A 1 487 ? 3.299 48.094 11.572 1.00 79.50 487 THR A CA 1
ATOM 3593 C C . THR A 1 487 ? 2.396 48.278 12.789 1.00 79.50 487 THR A C 1
ATOM 3595 O O . THR A 1 487 ? 2.622 49.186 13.585 1.00 79.50 487 THR A O 1
ATOM 3598 N N . GLY A 1 488 ? 1.394 47.421 12.961 1.00 81.69 488 GLY A N 1
ATOM 3599 C CA . GLY A 1 488 ? 0.379 47.542 14.012 1.00 81.69 488 GLY A CA 1
ATOM 3600 C C . GLY A 1 488 ? -0.847 48.364 13.611 1.00 81.69 488 GLY A C 1
ATOM 3601 O O . GLY A 1 488 ? -1.784 48.466 14.401 1.00 81.69 488 GLY A O 1
ATOM 3602 N N . ALA A 1 489 ? -0.876 48.910 12.392 1.00 84.50 489 ALA A N 1
ATOM 3603 C CA . ALA A 1 489 ? -2.058 49.559 11.853 1.00 84.50 489 ALA A CA 1
ATOM 3604 C C . ALA A 1 489 ? -3.258 48.606 11.851 1.00 84.50 489 ALA A C 1
ATOM 3606 O O . ALA A 1 489 ? -3.152 47.450 11.425 1.00 84.50 489 ALA A O 1
ATOM 3607 N N . THR A 1 490 ? -4.397 49.120 12.314 1.00 87.06 490 THR A N 1
ATOM 3608 C CA . THR A 1 490 ? -5.672 48.415 12.270 1.00 87.06 490 THR A CA 1
ATOM 3609 C C . THR A 1 490 ? -6.706 49.240 11.523 1.00 87.06 490 THR A C 1
ATOM 3611 O O . THR A 1 490 ? -6.756 50.466 11.640 1.00 87.06 490 THR A O 1
ATOM 3614 N N . TRP A 1 491 ? -7.531 48.557 10.739 1.00 91.25 491 TRP A N 1
ATOM 3615 C CA . TRP A 1 491 ? -8.702 49.147 10.110 1.00 91.25 491 TRP A CA 1
ATOM 3616 C C . TRP A 1 491 ? -9.908 48.289 10.429 1.00 91.25 491 TRP A C 1
ATOM 3618 O O . TRP A 1 491 ? -9.854 47.070 10.285 1.00 91.25 491 TRP A O 1
ATOM 3628 N N . SER A 1 492 ? -10.983 48.928 10.873 1.00 87.69 492 SER A N 1
ATOM 3629 C CA . SER A 1 492 ? -12.241 48.244 11.141 1.00 87.69 492 SER A CA 1
ATOM 3630 C C . SER A 1 492 ? -13.320 48.832 10.252 1.00 87.69 492 SER A C 1
ATOM 3632 O O . SER A 1 492 ? -13.453 50.055 10.183 1.00 87.69 492 SER A O 1
ATOM 3634 N N . TRP A 1 493 ? -14.074 47.977 9.574 1.00 88.06 493 TRP A N 1
ATOM 3635 C CA . TRP A 1 493 ? -15.193 48.402 8.742 1.00 88.06 493 TRP A CA 1
ATOM 3636 C C . TRP A 1 493 ? -16.424 47.561 9.043 1.00 88.06 493 TRP A C 1
ATOM 3638 O O . TRP A 1 493 ? -16.382 46.333 8.968 1.00 88.06 493 TRP A O 1
ATOM 3648 N N . THR A 1 494 ? -17.521 48.240 9.363 1.00 85.06 494 THR A N 1
ATOM 3649 C CA . THR A 1 494 ? -18.813 47.620 9.642 1.00 85.06 494 THR A CA 1
ATOM 3650 C C . THR A 1 494 ? -19.814 48.153 8.623 1.00 85.06 494 THR A C 1
ATOM 3652 O O . THR A 1 494 ? -19.943 49.372 8.508 1.00 85.06 494 THR A O 1
ATOM 3655 N N . PRO A 1 495 ? -20.510 47.290 7.871 1.00 81.44 495 PRO A N 1
ATOM 3656 C CA . PRO A 1 495 ? -21.564 47.742 6.977 1.00 81.44 495 PRO A CA 1
ATOM 3657 C C . PRO A 1 495 ? -22.759 48.284 7.766 1.00 81.44 495 PRO A C 1
ATOM 3659 O O . PRO A 1 495 ? -23.152 47.733 8.796 1.00 81.44 495 PRO A O 1
ATOM 3662 N N . ASP A 1 496 ? -23.353 49.362 7.258 1.00 72.38 496 ASP A N 1
ATOM 3663 C CA . ASP A 1 496 ? -24.400 50.114 7.959 1.00 72.38 496 ASP A CA 1
ATOM 3664 C C . ASP A 1 496 ? -25.823 49.561 7.754 1.00 72.38 496 ASP A C 1
ATOM 3666 O O . ASP A 1 496 ? -26.753 50.014 8.423 1.00 72.38 496 ASP A O 1
ATOM 3670 N N . ALA A 1 497 ? -26.039 48.576 6.870 1.00 65.31 497 ALA A N 1
ATOM 3671 C CA . ALA A 1 497 ? -27.392 48.140 6.508 1.00 65.31 497 ALA A CA 1
ATOM 3672 C C . ALA A 1 497 ? -27.540 46.633 6.238 1.00 65.31 497 ALA A C 1
ATOM 3674 O O . ALA A 1 497 ? -26.651 45.981 5.695 1.00 65.31 497 ALA A O 1
ATOM 3675 N N . SER A 1 498 ? -28.740 46.113 6.520 1.00 64.25 498 SER A N 1
ATOM 3676 C CA . SER A 1 498 ? -29.177 44.725 6.289 1.00 64.25 498 SER A CA 1
ATOM 3677 C C . SER A 1 498 ? -29.236 44.292 4.812 1.00 64.25 498 SER A C 1
ATOM 3679 O O . SER A 1 498 ? -29.400 43.104 4.544 1.00 64.25 498 SER A O 1
ATOM 3681 N N . ASN A 1 499 ? -29.069 45.226 3.866 1.00 61.62 499 ASN A N 1
ATOM 3682 C CA . ASN A 1 499 ? -29.142 44.995 2.414 1.00 61.62 499 ASN A CA 1
ATOM 3683 C C . ASN A 1 499 ? -27.797 45.189 1.682 1.00 61.62 499 ASN A C 1
ATOM 3685 O O . ASN A 1 499 ? -27.782 45.458 0.479 1.00 61.62 499 ASN A O 1
ATOM 3689 N N . GLN A 1 500 ? -26.665 45.093 2.386 1.00 74.25 500 GLN A N 1
ATOM 3690 C CA . GLN A 1 500 ? -25.339 45.118 1.761 1.00 74.25 500 GLN A CA 1
ATOM 3691 C C . GLN A 1 500 ? -24.815 43.689 1.547 1.00 74.25 500 GLN A C 1
ATOM 3693 O O . GLN A 1 500 ? -24.704 42.921 2.500 1.00 74.25 500 GLN A O 1
ATOM 3698 N N . GLN A 1 501 ? -24.484 43.345 0.299 1.00 80.19 501 GLN A N 1
ATOM 3699 C CA . GLN A 1 501 ? -23.773 42.109 -0.057 1.00 80.19 501 GLN A CA 1
ATOM 3700 C C . GLN A 1 501 ? -22.313 42.442 -0.326 1.00 80.19 501 GLN A C 1
ATOM 3702 O O . GLN A 1 501 ? -22.011 43.295 -1.163 1.00 80.19 501 GLN A O 1
ATOM 3707 N N . ILE A 1 502 ? -21.391 41.794 0.371 1.00 75.50 502 ILE A N 1
ATOM 3708 C CA . ILE A 1 502 ? -19.965 42.069 0.198 1.00 75.50 502 ILE A CA 1
ATOM 3709 C C . ILE A 1 502 ? -19.441 41.176 -0.909 1.00 75.50 502 ILE A C 1
ATOM 3711 O O . ILE A 1 502 ? -19.559 39.962 -0.840 1.00 75.50 502 ILE A O 1
ATOM 3715 N N . VAL A 1 503 ? -18.855 41.787 -1.934 1.00 79.62 503 VAL A N 1
ATOM 3716 C CA . VAL A 1 503 ? -18.482 41.082 -3.163 1.00 79.62 503 VAL A CA 1
ATOM 3717 C C . VAL A 1 503 ? -17.006 40.717 -3.157 1.00 79.62 503 VAL A C 1
ATOM 3719 O O . VAL A 1 503 ? -16.634 39.620 -3.571 1.00 79.62 503 VAL A O 1
ATOM 3722 N N . LEU A 1 504 ? -16.140 41.639 -2.727 1.00 88.56 504 LEU A N 1
ATOM 3723 C CA . LEU A 1 504 ? -14.700 41.449 -2.853 1.00 88.56 504 LEU A CA 1
ATOM 3724 C C . LEU A 1 504 ? -13.929 42.202 -1.776 1.00 88.56 504 LEU A C 1
ATOM 3726 O O . LEU A 1 504 ? -14.094 43.408 -1.601 1.00 88.56 504 LEU A O 1
ATOM 3730 N N . LEU A 1 505 ? -13.013 41.492 -1.127 1.00 88.81 505 LEU A N 1
ATOM 3731 C CA . LEU A 1 505 ? -11.991 42.078 -0.279 1.00 88.81 505 LEU A CA 1
ATOM 3732 C C . LEU A 1 505 ? -10.667 42.180 -1.039 1.00 88.81 505 LEU A C 1
ATOM 3734 O O . LEU A 1 505 ? -10.187 41.187 -1.599 1.00 88.81 505 LEU A O 1
ATOM 3738 N N . VAL A 1 506 ? -10.052 43.362 -1.018 1.00 91.12 506 VAL A N 1
ATOM 3739 C CA . VAL A 1 506 ? -8.773 43.629 -1.678 1.00 91.12 506 VAL A CA 1
ATOM 3740 C C . VAL A 1 506 ? -7.786 44.262 -0.698 1.00 91.12 506 VAL A C 1
ATOM 3742 O O . VAL A 1 506 ? -8.101 45.249 -0.041 1.00 91.12 506 VAL A O 1
ATOM 3745 N N . ALA A 1 507 ? -6.563 43.731 -0.637 1.00 91.31 507 ALA A N 1
ATOM 3746 C CA . ALA A 1 507 ? -5.426 44.427 -0.032 1.00 91.31 507 ALA A CA 1
ATOM 3747 C C . ALA A 1 507 ? -4.463 44.853 -1.141 1.00 91.31 507 ALA A C 1
ATOM 3749 O O . ALA A 1 507 ? -4.157 44.064 -2.044 1.00 91.31 507 ALA A O 1
ATOM 3750 N N . GLN A 1 508 ? -4.012 46.104 -1.098 1.00 93.19 508 GLN A N 1
ATOM 3751 C CA . GLN A 1 508 ? -3.149 46.694 -2.116 1.00 93.19 508 GLN A CA 1
ATOM 3752 C C . GLN A 1 508 ? -1.892 47.280 -1.477 1.00 93.19 508 GLN A C 1
ATOM 3754 O O . GLN A 1 508 ? -1.954 47.846 -0.387 1.00 93.19 508 GLN A O 1
ATOM 3759 N N . ILE A 1 509 ? -0.770 47.177 -2.187 1.00 91.44 509 ILE A N 1
ATOM 3760 C CA . ILE A 1 509 ? 0.499 47.818 -1.837 1.00 91.44 509 ILE A CA 1
ATOM 3761 C C . ILE A 1 509 ? 0.889 48.827 -2.918 1.00 91.44 509 ILE A C 1
ATOM 3763 O O . ILE A 1 509 ? 0.701 48.570 -4.109 1.00 91.44 509 ILE A O 1
ATOM 3767 N N . HIS A 1 510 ? 1.436 49.971 -2.522 1.00 90.38 510 HIS A N 1
ATOM 3768 C CA . HIS A 1 510 ? 1.973 50.953 -3.456 1.00 90.38 510 HIS A CA 1
ATOM 3769 C C . HIS A 1 510 ? 3.385 50.550 -3.907 1.00 90.38 510 HIS A C 1
ATOM 3771 O O . HIS A 1 510 ? 4.344 50.642 -3.140 1.00 90.38 510 HIS A O 1
ATOM 3777 N N . ALA A 1 511 ? 3.535 50.131 -5.162 1.00 86.31 511 ALA A N 1
ATOM 3778 C CA . ALA A 1 511 ? 4.787 49.648 -5.751 1.00 86.31 511 ALA A CA 1
ATOM 3779 C C . ALA A 1 511 ? 5.642 50.783 -6.363 1.00 86.31 511 ALA A C 1
ATOM 3781 O O . ALA A 1 511 ? 6.247 50.627 -7.425 1.00 86.31 511 ALA A O 1
ATOM 3782 N N . GLY A 1 512 ? 5.673 51.954 -5.718 1.00 87.19 512 GLY A N 1
ATOM 3783 C CA . GLY A 1 512 ? 6.385 53.136 -6.222 1.00 87.19 512 GLY A CA 1
ATOM 3784 C C . GLY A 1 512 ? 5.770 53.682 -7.517 1.00 87.19 512 GLY A C 1
ATOM 3785 O O . GLY A 1 512 ? 4.590 54.015 -7.544 1.00 87.19 512 GLY A O 1
ATOM 3786 N N . GLN A 1 513 ? 6.550 53.776 -8.600 1.00 85.88 513 GLN A N 1
ATOM 3787 C CA . GLN A 1 513 ? 6.073 54.338 -9.877 1.00 85.88 513 GLN A CA 1
ATOM 3788 C C . GLN A 1 513 ? 4.975 53.504 -10.558 1.00 85.88 513 GLN A C 1
ATOM 3790 O O . GLN A 1 513 ? 4.225 54.037 -11.370 1.00 85.88 513 GLN A O 1
ATOM 3795 N N . ASN A 1 514 ? 4.837 52.223 -10.199 1.00 84.06 514 ASN A N 1
ATOM 3796 C CA . ASN A 1 514 ? 3.826 51.331 -10.774 1.00 84.06 514 ASN A CA 1
ATOM 3797 C C . ASN A 1 514 ? 2.442 51.464 -10.108 1.00 84.06 514 ASN A C 1
ATOM 3799 O O . ASN A 1 514 ? 1.519 50.726 -10.451 1.00 84.06 514 ASN A O 1
ATOM 3803 N N . GLY A 1 515 ? 2.283 52.389 -9.154 1.00 92.69 515 GLY A N 1
ATOM 3804 C CA . GLY A 1 515 ? 1.024 52.624 -8.452 1.00 92.69 515 GLY A CA 1
ATOM 3805 C C . GLY A 1 515 ? 0.615 51.468 -7.534 1.00 92.69 515 GLY A C 1
ATOM 3806 O O . GLY A 1 515 ? 1.452 50.760 -6.973 1.00 92.69 515 GLY A O 1
ATOM 3807 N N . TRP A 1 516 ? -0.692 51.299 -7.340 1.00 92.19 516 TRP A N 1
ATOM 3808 C CA . TRP A 1 516 ? -1.259 50.307 -6.425 1.00 92.19 516 TRP A CA 1
ATOM 3809 C C . TRP A 1 516 ? -1.376 48.924 -7.073 1.00 92.19 516 TRP A C 1
ATOM 3811 O O . TRP A 1 516 ? -2.084 48.753 -8.064 1.00 92.19 516 TRP A O 1
ATOM 3821 N N . VAL A 1 517 ? -0.757 47.916 -6.459 1.00 89.88 517 VAL A N 1
ATOM 3822 C CA . VAL A 1 517 ? -0.824 46.510 -6.882 1.00 89.88 517 VAL A CA 1
ATOM 3823 C C . VAL A 1 517 ? -1.634 45.712 -5.865 1.00 89.88 517 VAL A C 1
ATOM 3825 O O . VAL A 1 517 ? -1.415 45.825 -4.661 1.00 89.88 517 VAL A O 1
ATOM 3828 N N . SER A 1 518 ? -2.585 44.899 -6.335 1.00 91.62 518 SER A N 1
ATOM 3829 C CA . SER A 1 518 ? -3.361 44.006 -5.464 1.00 91.62 518 SER A CA 1
ATOM 3830 C C . SER A 1 518 ? -2.497 42.829 -5.010 1.00 91.62 518 SER A C 1
ATOM 3832 O O . SER A 1 518 ? -2.057 42.042 -5.841 1.00 91.62 518 SER A O 1
ATOM 3834 N N . ILE A 1 519 ? -2.296 42.691 -3.702 1.00 87.50 519 ILE A N 1
ATOM 3835 C CA . ILE A 1 519 ? -1.577 41.559 -3.091 1.00 87.50 519 ILE A CA 1
ATOM 3836 C C . ILE A 1 519 ? -2.532 40.489 -2.557 1.00 87.50 519 ILE A C 1
ATOM 3838 O O . ILE A 1 519 ? -2.139 39.346 -2.352 1.00 87.50 519 ILE A O 1
ATOM 3842 N N . MET A 1 520 ? -3.804 40.848 -2.375 1.00 88.06 520 MET A N 1
ATOM 3843 C CA . MET A 1 520 ? -4.875 39.946 -1.970 1.00 88.06 520 MET A CA 1
ATOM 3844 C C . MET A 1 520 ? -6.152 40.333 -2.710 1.00 88.06 520 MET A C 1
ATOM 3846 O O . MET A 1 520 ? -6.508 41.509 -2.745 1.00 88.06 520 MET A O 1
ATOM 3850 N N . ARG A 1 521 ? -6.845 39.344 -3.279 1.00 91.06 521 ARG A N 1
ATOM 3851 C CA . ARG A 1 521 ? -8.225 39.457 -3.768 1.00 91.06 521 ARG A CA 1
ATOM 3852 C C . ARG A 1 521 ? -8.989 38.232 -3.301 1.00 91.06 521 ARG A C 1
ATOM 3854 O O . ARG A 1 521 ? -8.617 37.115 -3.654 1.00 91.06 521 ARG A O 1
ATOM 3861 N N . ARG A 1 522 ? -10.022 38.429 -2.490 1.00 84.19 522 ARG A N 1
ATOM 3862 C CA . ARG A 1 522 ? -10.855 37.336 -1.984 1.00 84.19 522 ARG A CA 1
ATOM 3863 C C . ARG A 1 522 ? -12.327 37.653 -2.227 1.00 84.19 522 ARG A C 1
ATOM 3865 O O . ARG A 1 522 ? -12.803 38.637 -1.657 1.00 84.19 522 ARG A O 1
ATOM 3872 N N . PRO A 1 523 ? -13.031 36.870 -3.065 1.00 85.94 523 PRO A N 1
ATOM 3873 C CA . PRO A 1 523 ? -14.483 36.916 -3.078 1.00 85.94 523 PRO A CA 1
ATOM 3874 C C . PRO A 1 523 ? -14.992 36.415 -1.725 1.00 85.94 523 PRO A C 1
ATOM 3876 O O . PRO A 1 523 ? -14.373 35.541 -1.110 1.00 85.94 523 PRO A O 1
ATOM 3879 N N . LEU A 1 524 ? -16.069 37.018 -1.240 1.00 77.50 524 LEU A N 1
ATOM 3880 C CA . LEU A 1 524 ? -16.734 36.601 -0.013 1.00 77.50 524 LEU A CA 1
ATOM 3881 C C . LEU A 1 524 ? -18.090 36.014 -0.402 1.00 77.50 524 LEU A C 1
ATOM 3883 O O . LEU A 1 524 ? -18.876 36.693 -1.053 1.00 77.50 524 LEU A O 1
ATOM 3887 N N . ASP A 1 525 ? -18.335 34.760 -0.024 1.00 70.44 525 ASP A N 1
ATOM 3888 C CA . ASP A 1 525 ? -19.661 34.151 -0.146 1.00 70.44 525 ASP A CA 1
ATOM 3889 C C . ASP A 1 525 ? -20.546 34.615 1.023 1.00 70.44 525 ASP A C 1
ATOM 3891 O O . ASP A 1 525 ? -20.098 34.658 2.176 1.00 70.44 525 ASP A O 1
ATOM 3895 N N . ASP A 1 526 ? -21.797 34.975 0.715 1.00 57.91 526 ASP A N 1
ATOM 3896 C CA . ASP A 1 526 ? -22.746 35.665 1.611 1.00 57.91 526 ASP A CA 1
ATOM 3897 C C . ASP A 1 526 ? -22.950 34.963 2.973 1.00 57.91 526 ASP A C 1
ATOM 3899 O O . ASP A 1 526 ? -23.139 35.629 3.998 1.00 57.91 526 ASP A O 1
ATOM 3903 N N . ASP A 1 527 ? -22.856 33.630 3.015 1.00 57.16 527 ASP A N 1
ATOM 3904 C CA . ASP A 1 527 ? -23.157 32.830 4.211 1.00 57.16 527 ASP A CA 1
ATOM 3905 C C . ASP A 1 527 ? -22.056 32.882 5.284 1.00 57.16 527 ASP A C 1
ATOM 3907 O O . ASP A 1 527 ? -22.329 32.748 6.480 1.00 57.16 527 ASP A O 1
ATOM 3911 N N . LEU A 1 528 ? -20.804 33.149 4.899 1.00 54.72 528 LEU A N 1
ATOM 3912 C CA . LEU A 1 528 ? -19.670 33.228 5.832 1.00 54.72 528 LEU A CA 1
ATOM 3913 C C . LEU A 1 528 ? -19.590 34.570 6.577 1.00 54.72 528 LEU A C 1
ATOM 3915 O O . LEU A 1 528 ? -18.845 34.679 7.557 1.00 54.72 528 LEU A O 1
ATOM 3919 N N . TYR A 1 529 ? -20.324 35.585 6.110 1.00 60.06 529 TYR A N 1
ATOM 3920 C CA . TYR A 1 529 ? -20.220 36.967 6.579 1.00 60.06 529 TYR A CA 1
ATOM 3921 C C . TYR A 1 529 ? -21.143 37.291 7.768 1.00 60.06 529 TYR A C 1
ATOM 3923 O O . TYR A 1 529 ? -20.742 37.999 8.692 1.00 60.06 529 TYR A O 1
ATOM 3931 N N . ARG A 1 530 ? -22.376 36.769 7.785 1.00 57.28 530 ARG A N 1
ATOM 3932 C CA . ARG A 1 530 ? -23.427 37.270 8.694 1.00 57.28 530 ARG A CA 1
ATOM 3933 C C . ARG A 1 530 ? -23.251 36.912 10.171 1.00 57.28 530 ARG A C 1
ATOM 3935 O O . ARG A 1 530 ? -23.899 37.533 11.008 1.00 57.28 530 ARG A O 1
ATOM 3942 N N . THR A 1 531 ? -22.422 35.926 10.512 1.00 52.12 531 THR A N 1
ATOM 3943 C CA . THR A 1 531 ? -22.483 35.305 11.849 1.00 52.12 531 THR A CA 1
ATOM 3944 C C . THR A 1 531 ? -21.324 35.649 12.779 1.00 52.12 531 THR A C 1
ATOM 3946 O O . THR A 1 531 ? -21.524 35.628 13.992 1.00 52.12 531 THR A O 1
ATOM 3949 N N . LYS A 1 532 ? -20.127 35.980 12.272 1.00 61.88 532 LYS A N 1
ATOM 3950 C CA . LYS A 1 532 ? -18.946 36.302 13.098 1.00 61.88 532 LYS A CA 1
ATOM 3951 C C . LYS A 1 532 ? -18.030 37.276 12.356 1.00 61.88 532 LYS A C 1
ATOM 3953 O O . LYS A 1 532 ? -17.661 37.005 11.215 1.00 61.88 532 LYS A O 1
ATOM 3958 N N . GLY A 1 533 ? -17.648 38.382 13.002 1.00 67.69 533 GLY A N 1
ATOM 3959 C CA . GLY A 1 533 ? -16.653 39.315 12.461 1.00 67.69 533 GLY A CA 1
ATOM 3960 C C . GLY A 1 533 ? -15.393 38.568 12.007 1.00 67.69 533 GLY A C 1
ATOM 3961 O O . GLY A 1 533 ? -14.963 37.611 12.654 1.00 67.69 533 GLY A O 1
ATOM 3962 N N . LYS A 1 534 ? -14.835 38.952 10.857 1.00 77.06 534 LYS A N 1
ATOM 3963 C CA . LYS A 1 534 ? -13.663 38.293 10.266 1.00 77.06 534 LYS A CA 1
ATOM 3964 C C . LYS A 1 534 ? -12.443 39.172 10.439 1.00 77.06 534 LYS A C 1
ATOM 3966 O O . LYS A 1 534 ? -12.512 40.387 10.251 1.00 77.06 534 LYS A O 1
ATOM 3971 N N . CYS A 1 535 ? -11.330 38.530 10.763 1.00 81.62 535 CYS A N 1
ATOM 3972 C CA . CYS A 1 535 ? -10.067 39.207 10.938 1.00 81.62 535 CYS A CA 1
ATOM 3973 C C . CYS A 1 535 ? -9.045 38.745 9.900 1.00 81.62 535 CYS A C 1
ATOM 3975 O O . CYS A 1 535 ? -9.018 37.569 9.530 1.00 81.62 535 CYS A O 1
ATOM 3977 N N . TYR A 1 536 ? -8.233 39.678 9.410 1.00 83.00 536 TYR A N 1
ATOM 3978 C CA . TYR A 1 536 ? -7.211 39.414 8.401 1.00 83.00 536 TYR A CA 1
ATOM 3979 C C . TYR A 1 536 ? -5.885 40.029 8.842 1.00 83.00 536 TYR A C 1
ATOM 3981 O O . TYR A 1 536 ? -5.756 41.254 8.920 1.00 83.00 536 TYR A O 1
ATOM 3989 N N . ASN A 1 537 ? -4.908 39.162 9.105 1.00 83.88 537 ASN A N 1
ATOM 3990 C CA . ASN A 1 537 ? -3.535 39.510 9.439 1.00 83.88 537 ASN A CA 1
ATOM 3991 C C . ASN A 1 537 ? -2.629 39.295 8.223 1.00 83.88 537 ASN A C 1
ATOM 3993 O O . ASN A 1 537 ? -2.554 38.188 7.695 1.00 83.88 537 ASN A O 1
ATOM 3997 N N . ILE A 1 538 ? -1.922 40.338 7.784 1.00 81.12 538 ILE A N 1
ATOM 3998 C CA . ILE A 1 538 ? -0.902 40.226 6.727 1.00 81.12 538 ILE A CA 1
ATOM 3999 C C . ILE A 1 538 ? 0.462 40.052 7.400 1.00 81.12 538 ILE A C 1
ATOM 4001 O O . ILE A 1 538 ? 0.920 40.955 8.103 1.00 81.12 538 ILE A O 1
ATOM 4005 N N . LEU A 1 539 ? 1.079 38.883 7.193 1.00 73.81 539 LEU A N 1
ATOM 4006 C CA . LEU A 1 539 ? 2.204 38.388 7.995 1.00 73.81 539 LEU A CA 1
ATOM 4007 C C . LEU A 1 539 ? 3.583 38.468 7.331 1.00 73.81 539 LEU A C 1
ATOM 4009 O O . LEU A 1 539 ? 4.523 38.013 7.959 1.00 73.81 539 LEU A O 1
ATOM 4013 N N . SER A 1 540 ? 3.745 38.941 6.089 1.00 70.06 540 SER A N 1
ATOM 4014 C CA . SER A 1 540 ? 5.085 38.945 5.469 1.00 70.06 540 SER A CA 1
ATOM 4015 C C . SER A 1 540 ? 5.346 40.089 4.497 1.00 70.06 540 SER A C 1
ATOM 4017 O O . SER A 1 540 ? 4.431 40.764 4.038 1.00 70.06 540 SER A O 1
ATOM 4019 N N . THR A 1 541 ? 6.622 40.273 4.155 1.00 63.69 541 THR A N 1
ATOM 4020 C CA . THR A 1 541 ? 7.124 41.141 3.077 1.00 63.69 541 THR A CA 1
ATOM 4021 C C . THR A 1 541 ? 7.512 40.367 1.810 1.00 63.69 541 THR A C 1
ATOM 4023 O O . THR A 1 541 ? 7.718 40.985 0.765 1.00 63.69 541 THR A O 1
ATOM 4026 N N . ALA A 1 542 ? 7.597 39.032 1.871 1.00 54.34 542 ALA A N 1
ATOM 4027 C CA . ALA A 1 542 ? 7.967 38.191 0.736 1.00 54.34 542 ALA A CA 1
ATOM 4028 C C . ALA A 1 542 ? 6.721 37.722 -0.030 1.00 54.34 542 ALA A C 1
ATOM 4030 O O . ALA A 1 542 ? 5.773 37.212 0.560 1.00 54.34 542 ALA A O 1
ATOM 4031 N N . TYR A 1 543 ? 6.720 37.883 -1.354 1.00 59.28 543 TYR A N 1
ATOM 4032 C CA . TYR A 1 543 ? 5.670 37.328 -2.207 1.00 59.28 543 TYR A CA 1
ATOM 4033 C C . TYR A 1 543 ? 5.833 35.798 -2.295 1.00 59.28 543 TYR A C 1
ATOM 4035 O O . TYR A 1 543 ? 6.937 35.348 -2.616 1.00 59.28 543 TYR A O 1
ATOM 4043 N N . PRO A 1 544 ? 4.776 34.989 -2.077 1.00 64.44 544 PRO A N 1
ATOM 4044 C CA . PRO A 1 544 ? 3.386 35.365 -1.793 1.00 64.44 544 PRO A CA 1
ATOM 4045 C C . PRO A 1 544 ? 3.135 35.756 -0.324 1.00 64.44 544 PRO A C 1
ATOM 4047 O O . PRO A 1 544 ? 3.592 35.084 0.594 1.00 64.44 544 PRO A O 1
ATOM 4050 N N . PHE A 1 545 ? 2.339 36.811 -0.114 1.00 70.81 545 PHE A N 1
ATOM 4051 C CA . PHE A 1 545 ? 1.983 37.327 1.212 1.00 70.81 545 PHE A CA 1
ATOM 4052 C C . PHE A 1 545 ? 1.075 36.335 1.968 1.00 70.81 545 PHE A C 1
ATOM 4054 O O . PHE A 1 545 ? -0.067 36.132 1.541 1.00 70.81 545 PHE A O 1
ATOM 4061 N N . PRO A 1 546 ? 1.519 35.730 3.087 1.00 71.94 546 PRO A N 1
ATOM 4062 C CA . PRO A 1 546 ? 0.657 34.899 3.909 1.00 71.94 546 PRO A CA 1
ATOM 4063 C C . PRO A 1 546 ? -0.392 35.777 4.597 1.00 71.94 546 PRO A C 1
ATOM 4065 O O . PRO A 1 546 ? -0.064 36.804 5.200 1.00 71.94 546 PRO A O 1
ATOM 4068 N N . VAL A 1 547 ? -1.652 35.357 4.500 1.00 70.62 547 VAL A N 1
ATOM 4069 C CA . VAL A 1 547 ? -2.778 35.968 5.210 1.00 70.62 547 VAL A CA 1
ATOM 4070 C C . VAL A 1 547 ? -3.251 34.978 6.260 1.00 70.62 547 VAL A C 1
ATOM 4072 O O . VAL A 1 547 ? -3.644 33.866 5.917 1.00 70.62 547 VAL A O 1
ATOM 4075 N N . ASP A 1 548 ? -3.206 35.387 7.521 1.00 75.44 548 ASP A N 1
ATOM 4076 C CA . ASP A 1 548 ? -3.742 34.623 8.643 1.00 75.44 548 ASP A CA 1
ATOM 4077 C C . ASP A 1 548 ? -5.122 35.164 9.040 1.00 75.44 548 ASP A C 1
ATOM 4079 O O . ASP A 1 548 ? -5.385 36.368 8.990 1.00 75.44 548 ASP A O 1
ATOM 4083 N N . HIS A 1 549 ? -6.019 34.250 9.397 1.00 70.62 549 HIS A N 1
ATOM 4084 C CA . HIS A 1 549 ? -7.392 34.523 9.815 1.00 70.62 549 HIS A CA 1
ATOM 4085 C C . HIS A 1 549 ? -7.571 34.496 11.335 1.00 70.62 549 HIS A C 1
ATOM 4087 O O . HIS A 1 549 ? -8.678 34.722 11.829 1.00 70.62 549 HIS A O 1
ATOM 4093 N N . SER A 1 550 ? -6.502 34.216 12.080 1.00 60.00 550 SER A N 1
ATOM 4094 C CA . SER A 1 550 ? -6.507 34.281 13.531 1.00 60.00 550 SER A CA 1
ATOM 4095 C C . SER A 1 550 ? -6.372 35.734 13.997 1.00 60.00 550 SER A C 1
ATOM 4097 O O . SER A 1 550 ? -5.438 36.448 13.632 1.00 60.00 550 SER A O 1
ATOM 4099 N N . CYS A 1 551 ? -7.329 36.192 14.797 1.00 57.28 551 CYS A N 1
ATOM 4100 C CA . CYS A 1 551 ? -7.134 37.342 15.669 1.00 57.28 551 CYS A CA 1
ATOM 4101 C C . CYS A 1 551 ? -7.411 36.869 17.079 1.00 57.28 551 CYS A C 1
ATOM 4103 O O . CYS A 1 551 ? -8.566 36.745 17.477 1.00 57.28 551 CYS A O 1
ATOM 4105 N N . ASN A 1 552 ? -6.325 36.540 17.771 1.00 49.62 552 ASN A N 1
ATOM 4106 C CA . ASN A 1 552 ? -6.318 36.469 19.222 1.00 49.62 552 ASN A CA 1
ATOM 4107 C C . ASN A 1 552 ? -6.181 37.875 19.800 1.00 49.62 552 ASN A C 1
ATOM 4109 O O . ASN A 1 552 ? -5.389 38.675 19.235 1.00 49.62 552 ASN A O 1
#

Secondary structure (DSSP, 8-state):
-----------------------------HHHHHHHHHHHHHHHHHHHHHHHHHHHHHHHHHHHHHHHHHHHHHHHHHHHTHHHHTTS-GGGGS--EEETTPPPPP-GGGS-SS--TT-EEESSSS-EEES-TTS--HHHHHHTTSS-TT---B--SPBPTT--EEEE-TTSPEEEEEPPSBEEEEEEEEEE--S---SSPPPPPPTT-S-TT-HHHH--EEEEEEEEEESSPB-SSS-SSSHHHHHHHHHHHHGGGEEEE-TT-SSEEEETTSS-EEE-SSEEEETTEEEEPTT-EEEEE--HHHHTT-TTS-SPPPS----TT----S-S----SS----S----SS-----S-----S-----S-----S-----S-----SS--------S-PPPTTSPPPTTS--EEEETTEEEEEEEEETTEEEE---PPPPPPPPPP------EEEEE--TT--S-EEEEEEEEETTEEEEEEPPPB-STT-EEEE---STTEEEEEEEEEEE-GGG-EEEEEEEE--GGGTSSS-EEEEE--SSSS--EE----

Foldseek 3Di:
DDDDDDDDDDDDDDDDDDPPPPPPPPCPDPVVVVVVVVVVVVVVVVVVLVVVQVVLLVLLLVVLVLQVLVVQLVQVLCVVCVVVQLQQQQLLQWQQKEFDFDFTRAPQLPPDDPAGSQKDWDPDVVIDIASHSQKGDPVSSVVSVSHPPPRDFADPAAFDPDTQIAGHHRVRGGDPDGDGQGKIKGKGKDKDDPPPPPVDDDDQDDSPDSNRRPCVPDVIDIWIKMKIKGSTAHPPDPDPSNPVVSNLSNLVSLWQQKWFAADPAAQWTQRPPDRDTDGASYWYQDPVGTHHDGRMMIRIDTDDLVRQDPVVCRDPHDPDDDNVPDDDPPDPDDDDPDDDDDPDDDDPDDDDDDDDDDDDDDDDDPDDDDDDDDDDDPDDDDDDDDDDDPDDDDPDEDEPPDFDDPVDFHWHADPVHRVWIWTQDPRDTDTDPDDDDDDDDDDDDDPAQKAKEFAAEPDDAWWKKKKWWKDAPNDIDIDIDPTDRDHGDMDIGDDDDPRIGTAWIWMWTQPDPVGTDTLDIDGDDRVVRRPHHWYWYFYDPDPNTDIDGDDD